Protein AF-A0AAN6LZX5-F1 (afdb_monomer)

Secondary structure (DSSP, 8-state):
-PPPPTTSTTTTSSS--EEEEEE-----EEEEETTEEEEES-----BSSPEEEETTTEETT---SS---SEEEEEHHHHHHHHHHTT--GGGS-TTTTS-SEEEEESSS-STTTPBTT-EEEEEETTEEEEEEEEEEE----HHHHHHHT--TTHHHHHHHH-TT-EEEEEEE-EEE-TT-EEEEEPP--SS--BTTHHHHHHHS-TT-HHHHHHHHHHHT-TT--HHHHHHHHHHHHHHHHHHHTTTT--SS-EEEEEEEEEEEETTEEEEEEEESSSPPPPP--TT-EEEEE-TTS-EEEEEB----GGGTTSPPS-EEEEEE--STHHHHHHHH--TT-EEEEPPPB-S------SSSPPEEEEEEEGGGHHHHHHHHHHHHHSTTTTTS-EEEEEEESSTTTS-GGGG-PPP-TTEEEEEEESSPPTTT--BTTTBSEES---HHHHHHHHSS-EEE-SSSS-PEEE-TT-EEEEEES-HHHHHHHHHHHHHTT--GGGEEEE---S-----TTS---TTS-SEEEEEETTTTEEEEEETTTT--HHHHHHHTT-----S-SSSSS-TTEEEEEES-EEEPSSS-HHHHTT-BSTT-EEETTTEEESSSEEEEE-

InterPro domains:
  IPR001041 2Fe-2S ferredoxin-type iron-sulfur binding domain [PF00111] (544-610)
  IPR001041 2Fe-2S ferredoxin-type iron-sulfur binding domain [PS51085] (529-619)
  IPR001041 2Fe-2S ferredoxin-type iron-sulfur binding domain [cd00207] (545-612)
  IPR005302 Molybdenum cofactor sulfurase, C-terminal [PF03473] (66-182)
  IPR005302 Molybdenum cofactor sulfurase, C-terminal [PS51340] (45-186)
  IPR006058 2Fe-2S ferredoxin, iron-sulphur binding site [PS00197] (565-573)
  IPR011037 Pyruvate kinase-like, insert domain superfamily [SSF50800] (18-238)
  IPR012675 Beta-grasp domain superfamily [G3DSA:3.10.20.30] (519-619)
  IPR017927 FAD-binding domain, ferredoxin reductase-type [PS51384] (252-356)
  IPR017938 Riboflavin synthase-like beta-barrel [SSF63380] (250-351)
  IPR036010 2Fe-2S ferredoxin-like superfamily [SSF54292] (530-614)
  IPR039261 Ferredoxin-NADP reductase (FNR), nucleotide-binding domain [G3DSA:3.40.50.80] (364-514)
  IPR039261 Ferredoxin-NADP reductase (FNR), nucleotide-binding domain [SSF52343] (342-506)
  IPR052353 Benzoxazolinone Detoxification Enzymes [PTHR30212] (13-612)

Foldseek 3Di:
DDDDDPVVPPVQFPDQFKFFAFFWAFDFDFDQAPNDTDTALQDIATDQDWFWQDLVQQTPPHDHDAFDFSFWEAEPVVLVVVCVVVVHDSVVAHPCLRVGRTHMYTPDPDDLQQAFAQKWWFKDDPRDGAWIKGFQAADQDDSVSCRSVVHHRVCSLVVLQVLNNTTGIGTPGTGIGGGGITIGIDDGPDPDGQGRSLLNCLLSPDLQDPVSLVSLVSQCPRPSHGLVSNLSSLLSNLSSLCVVQAWPPFDFFWAKWFFADWDCQFPFKIKTKTAHPVPGFAGGHAQQWWKWWQDPVRDIFIFGQQDDDLVCNRDGDRITMGMAGDDDDPSVCCVPPDDGGDIIIIGHTFADLHDDQSDQDAAEEEEAEEQSLCRSVQNRQSCQCSRSSRVQHAYEYEYEYAEPSRCTCSVVPGDDDPRYHYAYEHAHYDPPPGDDPPNHPYYRADALVNLCVQQVAWDWDDSRVRDTDTDRSLRYQYEYEEAPVNLVRVLVSSVVSVNDNVSHHYDYRDDDDPQPLVPDPDPQADQKAWEAEPPVRDTDIDGSVVSAFLVVVCVVVVHRQFDDDLQQGTCRRKWFWQAAWKQFGPPHDPVQRVQTDGGGGIHRRSGIDGSDNYTYIHD

Radius of gyration: 29.77 Å; Cα contacts (8 Å, |Δi|>4): 1380; chains: 1; bounding box: 72×66×80 Å

pLDDT: mean 86.56, std 13.31, range [31.7, 98.38]

Mean predicted aligned error: 10.15 Å

Nearest PDB structures (foldseek):
  6o0a-assembly1_A  TM=6.466E-01  e=2.237E-18  Malassezia yamatoensis
  3jqr-assembly1_A-2  TM=6.875E-01  e=1.340E-10  Plasmodium falciparum
  2ok8-assembly2_C  TM=6.682E-01  e=1.992E-10  Plasmodium falciparum 3D7
  8c4l-assembly1_B  TM=7.528E-01  e=4.015E-09  Shewanella bicestrii
  2gpj-assembly1_A  TM=7.091E-01  e=5.641E-09  Shewanella putrefaciens CN-32

Sequence (619 aa):
MSGISAYDYDDLNHKASLSVVAVSRSQPTTQTIHSQPTVTAIVRKPSTAPLILTPSEGIEGHKSAVHDAQVYAFFAKHYNYWTERLNVERSAWDWAFWGENLTIKSALEINETNVFLGDRWVFTSQNEEGVVLEVVGGRNPCARLAWRIGQPASWLTEVAETGFCGVYLQVIKGGMIKPGDTARIIPTSCEEKVPAASISQCAFGKIDDSKTRSMAERILRVPVLQHMNHKVVTRKLALIQDKASAKQGRWPGWRSLEIVKIVEESETVKSFYFAAVDNKPLATYQPGQFLTVRLPSGLVRQWSISSWSPESTHAIPTQYRISVKREKNGSLELHTKYSIGDRLSVRSPAGTFVPEWSNEFPPRQIYISAGIGITPMLTMLQAHFSHSNLSITHAIFIHVTRNSKTDVSISQNLPSSRFLRIIRFYTAPIPDLDVEGKHFEFTGRPSAEFFATLLGSSYKYDPFNITPVDVPGNVASAYICGPPVFIADVRKYLEATKVAPTSILAETFLDNVALDVDAELDEDIPEEAEVKFGAKAVETTWKKDEALSLLQLAEREDLQPDYGCRSGDCGACELKILNGEARVLKNVAKEAQEATGKPGTMIRICCSVPASKLLELEF

Organism: NCBI:txid1892770

Solvent-accessible surface area (backbone atoms only — not comparable to full-atom values): 33396 Å² total; per-residue (Å²): 132,88,79,83,56,84,79,61,61,67,76,63,38,82,47,77,37,35,32,29,68,34,30,33,71,35,63,62,42,78,40,78,53,94,91,36,87,38,76,40,37,49,78,44,51,60,43,93,64,61,48,47,35,34,55,88,70,17,35,74,88,47,48,75,80,86,60,83,65,44,38,38,35,31,54,50,69,52,54,56,55,51,22,61,76,68,74,43,66,68,86,77,55,59,61,25,56,92,37,26,33,33,31,32,40,51,83,52,98,69,46,36,78,76,39,34,46,48,22,30,39,43,28,34,50,100,88,40,84,44,27,29,33,31,26,24,37,30,38,69,80,49,64,70,53,24,57,74,76,73,45,60,65,74,55,44,52,60,45,21,68,73,19,80,55,28,38,23,26,37,42,74,35,39,40,66,50,44,62,74,29,34,21,31,56,45,78,40,87,56,89,71,82,43,33,21,16,51,50,17,32,35,63,67,38,57,67,86,39,69,64,31,49,55,48,30,59,56,56,72,67,46,88,62,52,38,69,61,59,47,50,51,36,51,43,47,44,50,52,27,47,49,63,62,29,60,66,35,58,62,55,80,44,74,42,67,30,27,26,77,41,75,45,81,44,37,99,51,29,38,33,43,27,36,29,63,77,80,81,55,78,44,46,31,66,59,43,27,20,23,36,33,37,42,44,96,90,70,46,71,49,75,43,37,30,44,59,65,58,57,94,42,80,75,47,68,44,81,56,48,34,31,64,45,62,61,57,71,70,66,41,35,47,56,71,72,75,58,56,73,74,41,72,38,37,31,34,50,68,33,50,65,62,53,81,84,61,81,55,94,77,55,53,35,37,35,38,36,22,34,52,80,30,39,32,26,47,51,8,38,51,41,42,36,63,50,33,90,62,34,49,85,41,44,35,37,39,39,41,35,32,45,24,70,76,60,55,33,56,73,73,71,72,60,78,88,51,97,46,54,45,80,44,34,23,25,57,56,56,44,85,99,75,51,44,77,79,75,76,31,67,41,80,41,74,92,49,57,67,53,47,44,60,71,31,67,46,62,44,81,47,50,97,78,79,79,66,72,38,84,39,58,36,30,57,38,35,36,39,36,22,24,57,67,68,58,48,54,53,52,51,53,32,42,47,74,50,59,26,52,73,94,33,56,47,72,52,64,89,72,84,73,74,71,78,60,61,83,62,70,74,60,96,74,49,51,68,49,24,44,38,34,40,34,94,72,77,48,72,47,78,48,44,54,91,74,51,56,29,46,39,55,51,37,47,72,73,72,45,71,73,51,65,59,70,55,50,42,69,27,61,45,30,58,34,36,28,68,37,43,26,36,33,47,55,75,95,48,52,77,79,37,66,72,31,43,39,46,56,75,34,64,26,40,27,42,35,19,34,65,42,30,57,45,27,29,31,58,90

Structure (mmCIF, N/CA/C/O backbone):
data_AF-A0AAN6LZX5-F1
#
_entry.id   AF-A0AAN6LZX5-F1
#
loop_
_atom_site.group_PDB
_atom_site.id
_atom_site.type_symbol
_atom_site.label_atom_id
_atom_site.label_alt_id
_atom_site.label_comp_id
_atom_site.label_asym_id
_atom_site.label_entity_id
_atom_site.label_seq_id
_atom_site.pdbx_PDB_ins_code
_atom_site.Cartn_x
_atom_site.Cartn_y
_atom_site.Cartn_z
_atom_site.occupancy
_atom_site.B_iso_or_equiv
_atom_site.auth_seq_id
_atom_site.auth_comp_id
_atom_site.auth_asym_id
_atom_site.auth_atom_id
_atom_site.pdbx_PDB_model_num
ATOM 1 N N . MET A 1 1 ? -23.406 -19.529 17.795 1.00 32.03 1 MET A N 1
ATOM 2 C CA . MET A 1 1 ? -24.308 -19.292 18.940 1.00 32.03 1 MET A CA 1
ATOM 3 C C . MET A 1 1 ? -25.608 -18.737 18.394 1.00 32.03 1 MET A C 1
ATOM 5 O O . MET A 1 1 ? -25.564 -17.974 17.437 1.00 32.03 1 MET A O 1
ATOM 9 N N . SER A 1 2 ? -26.724 -19.243 18.909 1.00 31.70 2 SER A N 1
ATOM 10 C CA . SER A 1 2 ? -28.103 -19.012 18.468 1.00 31.70 2 SER A CA 1
ATOM 11 C C . SER A 1 2 ? -28.425 -17.531 18.257 1.00 31.70 2 SER A C 1
ATOM 13 O O . SER A 1 2 ? -28.176 -16.713 19.139 1.00 31.70 2 SER A O 1
ATOM 15 N N . GLY A 1 3 ? -28.954 -17.211 17.074 1.00 33.41 3 GLY A N 1
ATOM 16 C CA . GLY A 1 3 ? -29.317 -15.857 16.674 1.00 33.41 3 GLY A CA 1
ATOM 17 C C . GLY A 1 3 ? -30.479 -15.310 17.496 1.00 33.41 3 GLY A C 1
ATOM 18 O O . GLY A 1 3 ? -31.507 -15.966 17.640 1.00 33.41 3 GLY A O 1
ATOM 19 N N . ILE A 1 4 ? -30.302 -14.097 18.008 1.00 35.81 4 ILE A N 1
ATOM 20 C CA . ILE A 1 4 ? -31.392 -13.277 18.533 1.00 35.81 4 ILE A CA 1
ATOM 21 C C . ILE A 1 4 ? -32.214 -12.826 17.320 1.00 35.81 4 ILE A C 1
ATOM 23 O O . ILE A 1 4 ? -31.664 -12.249 16.378 1.00 35.81 4 ILE A O 1
ATOM 27 N N . SER A 1 5 ? -33.506 -13.160 17.297 1.00 35.81 5 SER A N 1
ATOM 28 C CA . SER A 1 5 ? -34.402 -12.782 16.202 1.00 35.81 5 SER A CA 1
ATOM 29 C C . SER A 1 5 ? -34.687 -11.276 16.243 1.00 35.81 5 SER A C 1
ATOM 31 O O . SER A 1 5 ? -34.700 -10.672 17.313 1.00 35.81 5 SER A O 1
ATOM 33 N N . ALA A 1 6 ? -34.953 -10.665 15.085 1.00 40.09 6 ALA A N 1
ATOM 34 C CA . ALA A 1 6 ? -35.272 -9.238 14.972 1.00 40.09 6 ALA A CA 1
ATOM 35 C C . ALA A 1 6 ? -36.489 -8.794 15.816 1.00 40.09 6 ALA A C 1
ATOM 37 O O . ALA A 1 6 ? -36.629 -7.602 16.067 1.00 40.09 6 ALA A O 1
ATOM 38 N N . TYR A 1 7 ? -37.320 -9.734 16.287 1.00 34.66 7 TYR A N 1
ATOM 39 C CA . TYR A 1 7 ? -38.475 -9.470 17.149 1.00 34.66 7 TYR A CA 1
ATOM 40 C C . TYR A 1 7 ? -38.124 -9.259 18.636 1.00 34.66 7 TYR A C 1
ATOM 42 O O . TYR A 1 7 ? -38.906 -8.629 19.335 1.00 34.66 7 TYR A O 1
ATOM 50 N N . ASP A 1 8 ? -36.952 -9.695 19.116 1.00 45.84 8 ASP A N 1
ATOM 51 C CA . ASP A 1 8 ? -36.514 -9.461 20.511 1.00 45.84 8 ASP A CA 1
ATOM 52 C C . ASP A 1 8 ? -35.818 -8.101 20.706 1.00 45.84 8 ASP A C 1
ATOM 54 O O . ASP A 1 8 ? -35.530 -7.690 21.830 1.00 45.84 8 ASP A O 1
ATOM 58 N N . TYR A 1 9 ? -35.506 -7.390 19.616 1.00 47.50 9 TYR A N 1
ATOM 59 C CA . TYR A 1 9 ? -34.723 -6.156 19.686 1.00 47.50 9 TYR A CA 1
ATOM 60 C C . TYR A 1 9 ? -35.535 -4.961 20.210 1.00 47.50 9 TYR A C 1
ATOM 62 O O . TYR A 1 9 ? -34.980 -4.108 20.899 1.00 47.50 9 TYR A O 1
ATOM 70 N N . ASP A 1 10 ? -36.838 -4.899 19.930 1.00 45.84 10 ASP A N 1
ATOM 71 C CA . ASP A 1 10 ? -37.678 -3.757 20.316 1.00 45.84 10 ASP A CA 1
ATOM 72 C C . ASP A 1 10 ? -38.169 -3.836 21.776 1.00 45.84 10 ASP A C 1
ATOM 74 O O . ASP A 1 10 ? -38.233 -2.810 22.455 1.00 45.84 10 ASP A O 1
ATOM 78 N N . ASP A 1 11 ? -38.402 -5.038 22.318 1.00 44.56 11 ASP A N 1
ATOM 79 C CA . ASP A 1 11 ? -38.907 -5.221 23.693 1.00 44.56 11 ASP A CA 1
ATOM 80 C C . ASP A 1 11 ? -37.838 -5.002 24.788 1.00 44.56 11 ASP A C 1
ATOM 82 O O . ASP A 1 11 ? -38.155 -4.655 25.930 1.00 44.56 11 ASP A O 1
ATOM 86 N N . LEU A 1 12 ? -36.548 -5.127 24.452 1.00 47.66 12 LEU A N 1
ATOM 87 C CA . LEU A 1 12 ? -35.430 -4.899 25.383 1.00 47.66 12 LEU A CA 1
ATOM 88 C C . LEU A 1 12 ? -35.122 -3.404 25.628 1.00 47.66 12 LEU A C 1
ATOM 90 O O . LEU A 1 12 ? -34.443 -3.073 26.603 1.00 47.66 12 LEU A O 1
ATOM 94 N N . ASN A 1 13 ? -35.622 -2.488 24.788 1.00 46.97 13 ASN A N 1
ATOM 95 C CA . ASN A 1 13 ? -35.160 -1.091 24.723 1.00 46.97 13 ASN A CA 1
ATOM 96 C C . ASN A 1 13 ? -35.976 -0.071 25.542 1.00 46.97 13 ASN A C 1
ATOM 98 O O . ASN A 1 13 ? -35.538 1.070 25.716 1.00 46.97 13 ASN A O 1
ATOM 102 N N . HIS A 1 14 ? -37.130 -0.455 26.099 1.00 44.97 14 HIS A N 1
ATOM 103 C CA . HIS A 1 14 ? -38.002 0.468 26.847 1.00 44.97 14 HIS A CA 1
ATOM 104 C C . HIS A 1 14 ? -37.699 0.591 28.354 1.00 44.97 14 HIS A C 1
ATOM 106 O O . HIS A 1 14 ? -38.279 1.445 29.026 1.00 44.97 14 HIS A O 1
ATOM 112 N N . LYS A 1 15 ? -36.769 -0.201 28.904 1.00 51.69 15 LYS A N 1
ATOM 113 C CA . LYS A 1 15 ? -36.301 -0.093 30.301 1.00 51.69 15 LYS A CA 1
ATOM 114 C C . LYS A 1 15 ? -34.859 0.411 30.332 1.00 51.69 15 LYS A C 1
ATOM 116 O O . LYS A 1 15 ? -34.084 0.080 29.443 1.00 51.69 15 LYS A O 1
ATOM 121 N N . ALA A 1 16 ? -34.503 1.207 31.347 1.00 58.44 16 ALA A N 1
ATOM 122 C CA . ALA A 1 16 ? -33.142 1.715 31.551 1.00 58.44 16 ALA A CA 1
ATOM 123 C C . ALA A 1 16 ? -32.110 0.584 31.382 1.00 58.44 16 ALA A C 1
ATOM 125 O O . ALA A 1 16 ? -32.064 -0.350 32.184 1.00 58.44 16 ALA A O 1
ATOM 126 N N . SER A 1 17 ? -31.331 0.642 30.303 1.00 79.12 17 SER A N 1
ATOM 127 C CA . SER A 1 17 ? -30.550 -0.493 29.805 1.00 79.12 17 SER A CA 1
ATOM 128 C C . SER A 1 17 ? -29.060 -0.361 30.121 1.00 79.12 17 SER A C 1
ATOM 130 O O . SER A 1 17 ? -28.338 -1.364 30.168 1.00 79.12 17 SER A O 1
ATOM 132 N N . LEU A 1 18 ? -28.614 0.863 30.421 1.00 92.62 18 LEU A N 1
ATOM 133 C CA . LEU A 1 18 ? -27.243 1.221 30.767 1.00 92.62 18 LEU A CA 1
ATOM 134 C C . LEU A 1 18 ? -27.209 2.082 32.039 1.00 92.62 18 LEU A C 1
ATOM 136 O O . LEU A 1 18 ? -28.105 2.885 32.291 1.00 92.62 18 LEU A O 1
ATOM 140 N N . SER A 1 19 ? -26.147 1.944 32.829 1.00 94.00 19 SER A N 1
ATOM 141 C CA . SER A 1 19 ? -25.879 2.740 34.032 1.00 94.00 19 SER A CA 1
ATOM 142 C C . SER A 1 19 ? -24.402 3.118 34.113 1.00 94.00 19 SER A C 1
ATOM 144 O O . SER A 1 19 ? -23.526 2.316 33.776 1.00 94.00 19 SER A O 1
ATOM 146 N N . VAL A 1 20 ? -24.113 4.344 34.543 1.00 95.25 20 VAL A N 1
ATOM 147 C CA . VAL A 1 20 ? -22.744 4.858 34.659 1.00 95.25 20 VAL A CA 1
ATOM 148 C C . VAL A 1 20 ? -22.141 4.394 35.978 1.00 95.25 20 VAL A C 1
ATOM 150 O O . VAL A 1 20 ? -22.617 4.757 37.050 1.00 95.25 20 VAL A O 1
ATOM 153 N N . VAL A 1 21 ? -21.071 3.606 35.908 1.00 95.19 21 VAL A N 1
ATOM 154 C CA . VAL A 1 21 ? -20.342 3.119 37.091 1.00 95.19 21 VAL A CA 1
ATOM 155 C C . VAL A 1 21 ? -19.282 4.120 37.520 1.00 95.19 21 VAL A C 1
ATOM 157 O O . VAL A 1 21 ? -19.128 4.409 38.703 1.00 95.19 21 VAL A O 1
ATOM 160 N N . ALA A 1 22 ? -18.549 4.652 36.550 1.00 96.88 22 ALA A N 1
ATOM 161 C CA . ALA A 1 22 ? -17.471 5.590 36.782 1.00 96.88 22 ALA A CA 1
ATOM 162 C C . ALA A 1 22 ? -17.326 6.522 35.585 1.00 96.88 22 ALA A C 1
ATOM 164 O O . ALA A 1 22 ? -17.675 6.175 34.452 1.00 96.88 22 ALA A O 1
ATOM 165 N N . VAL A 1 23 ? -16.773 7.699 35.856 1.00 95.56 23 VAL A N 1
ATOM 166 C CA . VAL A 1 23 ? -16.419 8.678 34.836 1.00 95.56 23 VAL A CA 1
ATOM 167 C C . VAL A 1 23 ? -14.952 9.057 34.952 1.00 95.56 23 VAL A C 1
ATOM 169 O O . VAL A 1 23 ? -14.381 9.013 36.042 1.00 95.56 23 VAL A O 1
ATOM 172 N N . SER A 1 24 ? -14.326 9.456 33.848 1.00 93.25 24 SER A N 1
ATOM 173 C CA . SER A 1 24 ? -12.958 9.967 33.864 1.00 93.25 24 SER A CA 1
ATOM 174 C C . SER A 1 24 ? -12.731 11.103 32.872 1.00 93.25 24 SER A C 1
ATOM 176 O O . SER A 1 24 ? -13.313 11.171 31.783 1.00 93.25 24 SER A O 1
ATOM 178 N N . ARG A 1 25 ? -11.808 11.985 33.252 1.00 86.56 25 ARG A N 1
ATOM 179 C CA . ARG A 1 25 ? -11.217 13.010 32.394 1.00 86.56 25 ARG A CA 1
ATOM 180 C C . ARG A 1 25 ? -9.707 12.855 32.481 1.00 86.56 25 ARG A C 1
ATOM 182 O O . ARG A 1 25 ? -9.178 12.570 33.553 1.00 86.56 25 ARG A O 1
ATOM 189 N N . SER A 1 26 ? -9.006 13.045 31.375 1.00 72.62 26 SER A N 1
ATOM 190 C CA . SER A 1 26 ? -7.548 13.120 31.404 1.00 72.62 26 SER A CA 1
ATOM 191 C C . SER A 1 26 ? -7.026 14.177 30.447 1.00 72.62 26 SER A C 1
ATOM 193 O O . SER A 1 26 ? -7.654 14.503 29.435 1.00 72.62 26 SER A O 1
ATOM 195 N N . GLN A 1 27 ? -5.864 14.706 30.813 1.00 74.31 27 GLN A N 1
ATOM 196 C CA . GLN A 1 27 ? -4.977 15.446 29.932 1.00 74.31 27 GLN A CA 1
ATOM 197 C C . GLN A 1 27 ? -3.871 14.487 29.470 1.00 74.31 27 GLN A C 1
ATOM 199 O O . GLN A 1 27 ? -3.448 13.636 30.262 1.00 74.31 27 GLN A O 1
ATOM 204 N N . PRO A 1 28 ? -3.402 14.576 28.214 1.00 79.12 28 PRO A N 1
ATOM 205 C CA . PRO A 1 28 ? -2.269 13.785 27.756 1.00 79.12 28 PRO A CA 1
ATOM 206 C C . PRO A 1 28 ? -1.047 13.996 28.661 1.00 79.12 28 PRO A C 1
ATOM 208 O O . PRO A 1 28 ? -0.683 15.126 28.973 1.00 79.12 28 PRO A O 1
ATOM 211 N N . THR A 1 29 ? -0.407 12.903 29.072 1.00 82.75 29 THR A N 1
ATOM 212 C CA . THR A 1 29 ? 0.836 12.919 29.857 1.00 82.75 29 THR A CA 1
ATOM 213 C C . THR A 1 29 ? 1.923 12.154 29.117 1.00 82.75 29 THR A C 1
ATOM 215 O O . THR A 1 29 ? 1.636 11.225 28.359 1.00 82.75 29 THR A O 1
ATOM 218 N N . THR A 1 30 ? 3.182 12.536 29.316 1.00 84.50 30 THR A N 1
ATOM 219 C CA . THR A 1 30 ? 4.317 11.784 28.772 1.00 84.50 30 THR A CA 1
ATOM 220 C C . THR A 1 30 ? 4.541 10.531 29.609 1.00 84.50 30 THR A C 1
ATOM 222 O O . THR A 1 30 ? 4.732 10.615 30.819 1.00 84.50 30 THR A O 1
ATOM 225 N N . GLN A 1 31 ? 4.513 9.372 28.960 1.00 86.00 31 GLN A N 1
ATOM 226 C CA . GLN A 1 31 ? 4.791 8.063 29.549 1.00 86.00 31 GLN A CA 1
ATOM 227 C C . GLN A 1 31 ? 5.973 7.423 28.824 1.00 86.00 31 GLN A C 1
ATOM 229 O O . GLN A 1 31 ? 6.139 7.625 27.622 1.00 86.00 31 GLN A O 1
ATOM 234 N N . THR A 1 32 ? 6.768 6.615 29.518 1.00 85.75 32 THR A N 1
ATOM 235 C CA . THR A 1 32 ? 7.825 5.824 28.875 1.00 85.75 32 THR A CA 1
ATOM 236 C C . THR A 1 32 ? 7.232 4.512 28.369 1.00 85.75 32 THR A C 1
ATOM 238 O O . THR A 1 32 ? 6.953 3.604 29.152 1.00 85.75 32 THR A O 1
ATOM 241 N N . ILE A 1 33 ? 7.032 4.410 27.056 1.00 82.56 33 ILE A N 1
ATOM 242 C CA . ILE A 1 33 ? 6.478 3.231 26.378 1.00 82.56 33 ILE A CA 1
ATOM 243 C C . ILE A 1 33 ? 7.587 2.630 25.516 1.00 82.56 33 ILE A C 1
ATOM 245 O O . ILE A 1 33 ? 8.137 3.323 24.667 1.00 82.56 33 ILE A O 1
ATOM 249 N N . HIS A 1 34 ? 7.949 1.364 25.751 1.00 79.44 34 HIS A N 1
ATOM 250 C CA . HIS A 1 34 ? 9.059 0.687 25.054 1.00 79.44 34 HIS A CA 1
ATOM 251 C C . HIS A 1 34 ? 10.360 1.514 25.034 1.00 79.44 34 HIS A C 1
ATOM 253 O O . HIS A 1 34 ? 11.007 1.666 24.001 1.00 79.44 34 HIS A O 1
ATOM 259 N N . SER A 1 35 ? 10.715 2.089 26.188 1.00 78.44 35 SER A N 1
ATOM 260 C CA . SER A 1 35 ? 11.899 2.947 26.366 1.00 78.44 35 SER A CA 1
ATOM 261 C C . SER A 1 35 ? 11.880 4.262 25.572 1.00 78.44 35 SER A C 1
ATOM 263 O O . SER A 1 35 ? 12.910 4.922 25.475 1.00 78.44 35 SER A O 1
ATOM 265 N N . GLN A 1 36 ? 10.722 4.674 25.041 1.00 75.25 36 GLN A N 1
ATOM 266 C CA . GLN A 1 36 ? 10.543 5.935 24.320 1.00 75.25 36 GLN A CA 1
ATOM 267 C C . GLN A 1 36 ? 9.526 6.847 25.028 1.00 75.25 36 GLN A C 1
ATOM 269 O O . GLN A 1 36 ? 8.450 6.381 25.429 1.00 75.25 36 GLN A O 1
ATOM 274 N N . PRO A 1 37 ? 9.812 8.154 25.176 1.00 81.69 37 PRO A N 1
ATOM 275 C CA . PRO A 1 37 ? 8.849 9.107 25.711 1.00 81.69 37 PRO A CA 1
ATOM 276 C C . PRO A 1 37 ? 7.676 9.266 24.735 1.00 81.69 37 PRO A C 1
ATOM 278 O O . PRO A 1 37 ? 7.838 9.702 23.600 1.00 81.69 37 PRO A O 1
ATOM 281 N N . THR A 1 38 ? 6.476 8.910 25.184 1.00 78.75 38 THR A N 1
ATOM 282 C CA . THR A 1 38 ? 5.249 8.918 24.384 1.00 78.75 38 THR A CA 1
ATOM 283 C C . THR A 1 38 ? 4.161 9.711 25.098 1.00 78.75 38 THR A C 1
ATOM 285 O O . THR A 1 38 ? 3.732 9.351 26.194 1.00 78.75 38 THR A O 1
ATOM 288 N N . VAL A 1 39 ? 3.661 10.770 24.462 1.00 80.25 39 VAL A N 1
ATOM 289 C CA . VAL A 1 39 ? 2.516 11.544 24.969 1.00 80.25 39 VAL A CA 1
ATOM 290 C C . VAL A 1 39 ? 1.234 10.736 24.785 1.00 80.25 39 VAL A C 1
ATOM 292 O O . VAL A 1 39 ? 0.859 10.425 23.654 1.00 80.25 39 VAL A O 1
ATOM 295 N N . THR A 1 40 ? 0.543 10.385 25.872 1.00 81.06 40 THR A N 1
ATOM 296 C CA . THR A 1 40 ? -0.665 9.547 25.855 1.00 81.06 40 THR A CA 1
ATOM 297 C C . THR A 1 40 ? -1.694 9.952 26.913 1.00 81.06 40 THR A C 1
ATOM 299 O O . THR A 1 40 ? -1.350 10.392 28.004 1.00 81.06 40 THR A O 1
ATOM 302 N N . ALA A 1 41 ? -2.979 9.767 26.600 1.00 83.44 41 ALA A N 1
ATOM 303 C CA . ALA A 1 41 ? -4.108 10.021 27.504 1.00 83.44 41 ALA A CA 1
ATOM 304 C C . ALA A 1 41 ? -4.751 8.725 28.047 1.00 83.44 41 ALA A C 1
ATOM 306 O O . ALA A 1 41 ? -5.819 8.773 28.659 1.00 83.44 41 ALA A O 1
ATOM 307 N N . ILE A 1 42 ? -4.130 7.561 27.794 1.00 86.12 42 ILE A N 1
ATOM 308 C CA . ILE A 1 42 ? -4.674 6.245 28.178 1.00 86.12 42 ILE A CA 1
ATOM 309 C C . ILE A 1 42 ? -4.597 5.981 29.686 1.00 86.12 42 ILE A C 1
ATOM 311 O O . ILE A 1 42 ? -5.413 5.241 30.221 1.00 86.12 42 ILE A O 1
ATOM 315 N N . VAL A 1 43 ? -3.632 6.588 30.381 1.00 87.19 43 VAL A N 1
ATOM 316 C CA . VAL A 1 43 ? -3.502 6.461 31.835 1.00 87.19 43 VAL A CA 1
ATOM 317 C C . VAL A 1 43 ? -4.512 7.400 32.483 1.00 87.19 43 VAL A C 1
ATOM 319 O O . VAL A 1 43 ? -4.363 8.620 32.411 1.00 87.19 43 VAL A O 1
ATOM 322 N N . ARG A 1 44 ? -5.553 6.828 33.090 1.00 87.19 44 ARG A N 1
ATOM 323 C CA . ARG A 1 44 ? -6.649 7.573 33.716 1.00 87.19 44 ARG A CA 1
ATOM 324 C C . ARG A 1 44 ? -6.966 7.031 35.100 1.00 87.19 44 ARG A C 1
ATOM 326 O O . ARG A 1 44 ? -6.569 5.922 35.450 1.00 87.19 44 ARG A O 1
ATOM 333 N N . LYS A 1 45 ? -7.667 7.855 35.872 1.00 88.25 45 LYS A N 1
ATOM 334 C CA . LYS A 1 45 ? -8.239 7.510 37.172 1.00 88.25 45 LYS A CA 1
ATOM 335 C C . LYS A 1 45 ? -9.713 7.912 37.179 1.00 88.25 45 LYS A C 1
ATOM 337 O O . LYS A 1 45 ? -10.055 8.892 36.503 1.00 88.25 45 LYS A O 1
ATOM 342 N N . PRO A 1 46 ? -10.572 7.191 37.912 1.00 92.38 46 PRO A N 1
ATOM 343 C CA . PRO A 1 46 ? -11.959 7.588 38.054 1.00 92.38 46 PRO A CA 1
ATOM 344 C C . PRO A 1 46 ? -12.048 8.937 38.772 1.00 92.38 46 PRO A C 1
ATOM 346 O O . PRO A 1 46 ? -11.221 9.275 39.622 1.00 92.38 46 PRO A O 1
ATOM 349 N N . SER A 1 47 ? -13.049 9.724 38.402 1.00 90.19 47 SER A N 1
ATOM 350 C CA . SER A 1 47 ? -13.336 11.027 38.988 1.00 90.19 47 SER A CA 1
ATOM 351 C C . SER A 1 47 ? -14.657 10.987 39.742 1.00 90.19 47 SER A C 1
ATOM 353 O O . SER A 1 47 ? -15.621 10.361 39.304 1.00 90.19 47 SER A O 1
ATOM 355 N N . THR A 1 48 ? -14.702 11.693 40.869 1.00 86.00 48 THR A N 1
ATOM 356 C CA . THR A 1 48 ? -15.941 11.976 41.604 1.00 86.00 48 THR A CA 1
ATOM 357 C C . THR A 1 48 ? -16.691 13.173 41.024 1.00 86.00 48 THR A C 1
ATOM 359 O O . THR A 1 48 ? -17.881 13.333 41.285 1.00 86.00 48 THR A O 1
ATOM 362 N N . ALA A 1 49 ? -16.015 14.012 40.231 1.00 89.56 49 ALA A N 1
ATOM 363 C CA . ALA A 1 49 ? -16.649 15.118 39.538 1.00 89.56 49 ALA A CA 1
ATOM 364 C C . ALA A 1 49 ? -17.442 14.593 38.327 1.00 89.56 49 ALA A C 1
ATOM 366 O O . ALA A 1 49 ? -16.950 13.714 37.611 1.00 89.56 49 ALA A O 1
ATOM 367 N N . PRO A 1 50 ? -18.641 15.139 38.055 1.00 90.81 50 PRO A N 1
ATOM 368 C CA . PRO A 1 50 ? -19.398 14.797 36.852 1.00 90.81 50 PRO A CA 1
ATOM 369 C C . PRO A 1 50 ? -18.599 15.131 35.586 1.00 90.81 50 PRO A C 1
ATOM 371 O O . PRO A 1 50 ? -17.670 15.929 35.645 1.00 90.81 50 PRO A O 1
ATOM 374 N N . LEU A 1 51 ? -18.963 14.586 34.427 1.00 91.56 51 LEU A N 1
ATOM 375 C CA . LEU A 1 51 ? -18.550 15.074 33.108 1.00 91.56 51 LEU A CA 1
ATOM 376 C C . LEU A 1 51 ? -19.509 16.166 32.642 1.00 91.56 51 LEU A C 1
ATOM 378 O O . LEU A 1 51 ? -20.719 15.995 32.748 1.00 91.56 51 LEU A O 1
ATOM 382 N N . ILE A 1 52 ? -18.963 17.253 32.101 1.00 91.06 52 ILE A N 1
ATOM 383 C CA . ILE A 1 52 ? -19.724 18.293 31.404 1.00 91.06 52 ILE A CA 1
ATOM 384 C C . ILE A 1 52 ? -19.459 18.092 29.919 1.00 91.06 52 ILE A C 1
ATOM 386 O O . ILE A 1 52 ? -18.297 18.028 29.510 1.00 91.06 52 ILE A O 1
ATOM 390 N N . LEU A 1 53 ? -20.526 17.923 29.145 1.00 91.88 53 LEU A N 1
ATOM 391 C CA . LEU A 1 53 ? -20.463 17.604 27.728 1.00 91.88 53 LEU A CA 1
ATOM 392 C C . LEU A 1 53 ? -21.106 18.707 26.893 1.00 91.88 53 LEU A C 1
ATOM 394 O O . LEU A 1 53 ? -22.208 19.158 27.205 1.00 91.88 53 LEU A O 1
ATOM 398 N N . THR A 1 54 ? -20.458 19.090 25.800 1.00 89.50 54 THR A N 1
ATOM 399 C CA . THR A 1 54 ? -20.979 20.035 24.810 1.00 89.50 54 THR A CA 1
ATOM 400 C C . THR A 1 54 ? -20.909 19.413 23.412 1.00 89.50 54 THR A C 1
ATOM 402 O O . THR A 1 54 ? -19.974 18.662 23.128 1.00 89.50 54 THR A O 1
ATOM 405 N N . PRO A 1 55 ? -21.862 19.710 22.508 1.00 86.81 55 PRO A N 1
ATOM 406 C CA . PRO A 1 55 ? -21.794 19.209 21.134 1.00 86.81 55 PRO A CA 1
ATOM 407 C C . PRO A 1 55 ? -20.538 19.664 20.374 1.00 86.81 55 PRO A C 1
ATOM 409 O O . PRO A 1 55 ? -20.043 18.941 19.512 1.00 86.81 55 PRO A O 1
ATOM 412 N N . SER A 1 56 ? -20.010 20.850 20.695 1.00 82.25 56 SER A N 1
ATOM 413 C CA . SER A 1 56 ? -18.857 21.445 20.011 1.00 82.25 56 SER A CA 1
ATOM 414 C C . SER A 1 56 ? -17.512 20.883 20.470 1.00 82.25 56 SER A C 1
ATOM 416 O O . SER A 1 56 ? -16.638 20.664 19.637 1.00 82.25 56 SER A O 1
ATOM 418 N N . GLU A 1 57 ? -17.326 20.652 21.772 1.00 78.38 57 GLU A N 1
ATOM 419 C CA . GLU A 1 57 ? -16.015 20.296 22.345 1.00 78.38 57 GLU A CA 1
ATOM 420 C C . GLU A 1 57 ? -15.958 18.863 22.892 1.00 78.38 57 GLU A C 1
ATOM 422 O O . GLU A 1 57 ? -14.888 18.376 23.257 1.00 78.38 57 GLU A O 1
ATOM 427 N N . GLY A 1 58 ? -17.089 18.157 22.954 1.00 87.75 58 GLY A N 1
ATOM 428 C CA . GLY A 1 58 ? -17.163 16.873 23.635 1.00 87.75 58 GLY A CA 1
ATOM 429 C C . GLY A 1 58 ? -17.121 17.070 25.145 1.00 87.75 58 GLY A C 1
ATOM 430 O O . GLY A 1 58 ? -17.999 17.717 25.699 1.00 87.75 58 GLY A O 1
ATOM 431 N N . ILE A 1 59 ? -16.129 16.500 25.831 1.00 85.62 59 ILE A N 1
ATOM 432 C CA . ILE A 1 59 ? -15.987 16.629 27.290 1.00 85.62 59 ILE A CA 1
ATOM 433 C C . ILE A 1 59 ? -15.160 17.874 27.624 1.00 85.62 59 ILE A C 1
ATOM 435 O O . ILE A 1 59 ? -13.994 17.970 27.240 1.00 85.62 59 ILE A O 1
ATOM 439 N N . GLU A 1 60 ? -15.721 18.783 28.419 1.00 82.62 60 GLU A N 1
ATOM 440 C CA . GLU A 1 60 ? -15.044 20.015 28.828 1.00 82.62 60 GLU A CA 1
ATOM 441 C C . GLU A 1 60 ? -13.724 19.718 29.561 1.00 82.62 60 GLU A C 1
ATOM 443 O O . GLU A 1 60 ? -13.664 18.941 30.530 1.00 82.62 60 GLU A O 1
ATOM 448 N N . GLY A 1 61 ? -12.644 20.340 29.082 1.00 69.06 61 GLY A N 1
ATOM 449 C CA . GLY A 1 61 ? -11.301 20.138 29.616 1.00 69.06 61 GLY A CA 1
ATOM 450 C C . GLY A 1 61 ? -10.706 18.760 29.307 1.00 69.06 61 GLY A C 1
ATOM 451 O O . GLY A 1 61 ? -9.736 18.369 29.959 1.00 69.06 61 GLY A O 1
ATOM 452 N N . HIS A 1 62 ? -11.250 18.011 28.343 1.00 71.94 62 HIS A N 1
ATOM 453 C CA . HIS A 1 62 ? -10.644 16.790 27.818 1.00 71.94 62 HIS A CA 1
ATOM 454 C C . HIS A 1 62 ? -9.893 17.070 26.513 1.00 71.94 62 HIS A C 1
ATOM 456 O O . HIS A 1 62 ? -10.363 17.805 25.652 1.00 71.94 62 HIS A O 1
ATOM 462 N N . LYS A 1 63 ? -8.718 16.457 26.351 1.00 64.19 63 LYS A N 1
ATOM 463 C CA . LYS A 1 63 ? -7.982 16.432 25.084 1.00 64.19 63 LYS A CA 1
ATOM 464 C C . LYS A 1 63 ? -7.673 14.982 24.734 1.00 64.19 63 LYS A C 1
ATOM 466 O O . LYS A 1 63 ? -7.053 14.272 25.530 1.00 64.19 63 LYS A O 1
ATOM 471 N N . SER A 1 64 ? -8.097 14.543 23.554 1.00 59.72 64 SER A N 1
ATOM 472 C CA . SER A 1 64 ? -7.641 13.283 22.971 1.00 59.72 64 SER A CA 1
ATOM 473 C C . SER A 1 64 ? -6.263 13.487 22.328 1.00 59.72 64 SER A C 1
ATOM 475 O O . SER A 1 64 ? -5.878 14.600 21.979 1.00 59.72 64 SER A O 1
ATOM 477 N N . ALA A 1 65 ? -5.479 12.412 22.216 1.00 51.16 65 ALA A N 1
ATOM 478 C CA . ALA A 1 65 ? -4.143 12.467 21.611 1.00 51.16 65 ALA A CA 1
ATOM 479 C C . ALA A 1 65 ? -4.087 11.832 20.210 1.00 51.16 65 ALA A C 1
ATOM 481 O O . ALA A 1 65 ? -3.098 12.002 19.508 1.00 51.16 65 ALA A O 1
ATOM 482 N N . VAL A 1 66 ? -5.094 11.028 19.842 1.00 56.53 66 VAL A N 1
ATOM 483 C CA . VAL A 1 66 ? -5.004 10.084 18.709 1.00 56.53 66 VAL A CA 1
ATOM 484 C C . VAL A 1 66 ? -6.339 9.761 18.022 1.00 56.53 66 VAL A C 1
ATOM 486 O O . VAL A 1 66 ? -6.320 9.017 17.053 1.00 56.53 66 VAL A O 1
ATOM 489 N N . HIS A 1 67 ? -7.487 10.271 18.483 1.00 65.19 67 HIS A N 1
ATOM 490 C CA . HIS A 1 67 ? -8.789 10.018 17.844 1.00 65.19 67 HIS A CA 1
ATOM 491 C C . HIS A 1 67 ? -9.706 11.240 17.932 1.00 65.19 67 HIS A C 1
ATOM 493 O O . HIS A 1 67 ? -9.556 12.064 18.835 1.00 65.19 67 HIS A O 1
ATOM 499 N N . ASP A 1 68 ? -10.665 11.322 17.017 1.00 71.75 68 ASP A N 1
ATOM 500 C CA . ASP A 1 68 ? -11.655 12.394 16.881 1.00 71.75 68 ASP A CA 1
ATOM 501 C C . ASP A 1 68 ? -12.942 12.165 17.697 1.00 71.75 68 ASP A C 1
ATOM 503 O O . ASP A 1 68 ? -13.721 13.099 17.870 1.00 71.75 68 ASP A O 1
ATOM 507 N N . ALA A 1 69 ? -13.148 10.972 18.277 1.00 69.50 69 ALA A N 1
ATOM 508 C CA . ALA A 1 69 ? -14.279 10.735 19.180 1.00 69.50 69 ALA A CA 1
ATOM 509 C C . ALA A 1 69 ? -14.275 11.661 20.406 1.00 69.50 69 ALA A C 1
ATOM 511 O O . ALA A 1 69 ? -13.264 11.783 21.105 1.00 69.50 69 ALA A O 1
ATOM 512 N N . GLN A 1 70 ? -15.451 12.209 20.714 1.00 80.44 70 GLN A N 1
ATOM 513 C CA . GLN A 1 70 ? -15.680 13.105 21.849 1.00 80.44 70 GLN A CA 1
ATOM 514 C C . GLN A 1 70 ? -15.763 12.358 23.187 1.00 80.44 70 GLN A C 1
ATOM 516 O O . GLN A 1 70 ? -15.336 12.880 24.220 1.00 80.44 70 GLN A O 1
ATOM 521 N N . VAL A 1 71 ? -16.300 11.135 23.178 1.00 91.88 71 VAL A N 1
ATOM 522 C CA . VAL A 1 71 ? -16.471 10.296 24.369 1.00 91.88 71 VAL A CA 1
ATOM 523 C C . VAL A 1 71 ? -16.108 8.848 24.034 1.00 91.88 71 VAL A C 1
ATOM 525 O O . VAL A 1 71 ? -16.537 8.306 23.018 1.00 91.88 71 VAL A O 1
ATOM 528 N N . TYR A 1 72 ? -15.330 8.196 24.897 1.00 94.44 72 TYR A N 1
ATOM 529 C CA . TYR A 1 72 ? -15.044 6.762 24.814 1.00 94.44 72 TYR A CA 1
ATOM 530 C C . TYR A 1 72 ? -15.676 6.026 26.001 1.00 94.44 72 TYR A C 1
ATOM 532 O O . TYR A 1 72 ? -15.425 6.383 27.157 1.00 94.44 72 TYR A O 1
ATOM 540 N N . ALA A 1 73 ? -16.488 5.006 25.720 1.00 96.25 73 ALA A N 1
ATOM 541 C CA . ALA A 1 73 ? -17.153 4.185 26.724 1.00 96.25 73 ALA A CA 1
ATOM 542 C C . ALA A 1 73 ? -16.671 2.731 26.680 1.00 96.25 73 ALA A C 1
ATOM 544 O O . ALA A 1 73 ? -16.441 2.173 25.607 1.00 96.25 73 ALA A O 1
ATOM 545 N N . PHE A 1 74 ? -16.557 2.104 27.850 1.00 96.81 74 PHE A N 1
ATOM 546 C CA . PHE A 1 74 ? -16.169 0.702 27.991 1.00 96.81 74 PHE A CA 1
ATOM 547 C C . PHE A 1 74 ? -17.113 -0.024 28.949 1.00 96.81 74 PHE A C 1
ATOM 549 O O . PHE A 1 74 ? -17.526 0.531 29.973 1.00 96.81 74 PHE A O 1
ATOM 556 N N . PHE A 1 75 ? -17.477 -1.264 28.622 1.00 96.62 75 PHE A N 1
ATOM 557 C CA . PHE A 1 75 ? -18.422 -2.028 29.431 1.00 96.62 75 PHE A CA 1
ATOM 558 C C . PHE A 1 75 ? -17.739 -2.631 30.661 1.00 96.62 75 PHE A C 1
ATOM 560 O O . PHE A 1 75 ? -16.745 -3.348 30.567 1.00 96.62 75 PHE A O 1
ATOM 567 N N . ALA A 1 76 ? -18.320 -2.398 31.837 1.00 95.50 76 ALA A N 1
ATOM 568 C CA . ALA A 1 76 ? -17.799 -2.851 33.122 1.00 95.50 76 ALA A CA 1
ATOM 569 C C . ALA A 1 76 ? -17.629 -4.378 33.194 1.00 95.50 76 ALA A C 1
ATOM 571 O O . ALA A 1 76 ? -16.702 -4.854 33.844 1.00 95.50 76 ALA A O 1
ATOM 572 N N . LYS A 1 77 ? -18.488 -5.152 32.509 1.00 93.56 77 LYS A N 1
ATOM 573 C CA . LYS A 1 77 ? -18.407 -6.623 32.489 1.00 93.56 77 LYS A CA 1
ATOM 574 C C . LYS A 1 77 ? -17.110 -7.140 31.854 1.00 93.56 77 LYS A C 1
ATOM 576 O O . LYS A 1 77 ? -16.594 -8.171 32.277 1.00 93.56 77 LYS A O 1
ATOM 581 N N . HIS A 1 78 ? -16.535 -6.382 30.918 1.00 95.31 78 HIS A N 1
ATOM 582 C CA . HIS A 1 78 ? -15.310 -6.764 30.211 1.00 95.31 78 HIS A CA 1
ATOM 583 C C . HIS A 1 78 ? -14.071 -6.681 31.083 1.00 95.31 78 HIS A C 1
ATOM 585 O O . HIS A 1 78 ? -13.098 -7.377 30.815 1.00 95.31 78 HIS A O 1
ATOM 591 N N . TYR A 1 79 ? -14.109 -5.891 32.160 1.00 95.88 79 TYR A N 1
ATOM 592 C CA . TYR A 1 79 ? -13.054 -5.944 33.163 1.00 95.88 79 TYR A CA 1
ATOM 593 C C . TYR A 1 79 ? -12.912 -7.354 33.722 1.00 95.88 79 TYR A C 1
ATOM 595 O O . TYR A 1 79 ? -11.806 -7.872 33.713 1.00 95.88 79 TYR A O 1
ATOM 603 N N . ASN A 1 80 ? -14.019 -7.976 34.140 1.00 93.88 80 ASN A N 1
ATOM 604 C CA . ASN A 1 80 ? -13.998 -9.318 34.721 1.00 93.88 80 ASN A CA 1
ATOM 605 C C . ASN A 1 80 ? -13.499 -10.348 33.703 1.00 93.88 80 ASN A C 1
ATOM 607 O O . ASN A 1 80 ? -12.594 -11.114 34.019 1.00 93.88 80 ASN A O 1
ATOM 611 N N . TYR A 1 81 ? -14.030 -10.295 32.474 1.00 95.19 81 TYR A N 1
ATOM 612 C CA . TYR A 1 81 ? -13.602 -11.162 31.375 1.00 95.19 81 TYR A CA 1
ATOM 613 C C . TYR A 1 81 ? -12.085 -11.097 31.161 1.00 95.19 81 TYR A C 1
ATOM 615 O O . TYR A 1 81 ? -11.409 -12.123 31.154 1.00 95.19 81 TYR A O 1
ATOM 623 N N . TRP A 1 82 ? -11.526 -9.890 31.028 1.00 95.69 82 TRP A N 1
ATOM 624 C CA . TRP A 1 82 ? -10.103 -9.727 30.745 1.00 95.69 82 TRP A CA 1
ATOM 625 C C . TRP A 1 82 ? -9.210 -10.024 31.948 1.00 95.69 82 TRP A C 1
ATOM 627 O O . TRP A 1 82 ? -8.141 -10.600 31.765 1.00 95.69 82 TRP A O 1
ATOM 637 N N . THR A 1 83 ? -9.627 -9.679 33.168 1.00 95.69 83 THR A N 1
ATOM 638 C CA . THR A 1 83 ? -8.857 -10.017 34.372 1.00 95.69 83 THR A CA 1
ATOM 639 C C . THR A 1 83 ? -8.797 -11.526 34.585 1.00 95.69 83 THR A C 1
ATOM 641 O O . THR A 1 83 ? -7.725 -12.050 34.862 1.00 95.69 83 THR A O 1
ATOM 644 N N . GLU A 1 84 ? -9.898 -12.246 34.353 1.00 96.44 84 GLU A N 1
ATOM 645 C CA . GLU A 1 84 ? -9.917 -13.712 34.402 1.00 96.44 84 GLU A CA 1
ATOM 646 C C . GLU A 1 84 ? -9.049 -14.313 33.288 1.00 96.44 84 GLU A C 1
ATOM 648 O O . GLU A 1 84 ? -8.151 -15.113 33.551 1.00 96.44 84 GLU A O 1
ATOM 653 N N . ARG A 1 85 ? -9.236 -13.851 32.044 1.00 95.88 85 ARG A N 1
ATOM 654 C CA . ARG A 1 85 ? -8.496 -14.330 30.868 1.00 95.88 85 ARG A CA 1
ATOM 655 C C . ARG A 1 85 ? -6.980 -14.124 30.966 1.00 95.88 85 ARG A C 1
ATOM 657 O O . ARG A 1 85 ? -6.233 -14.912 30.379 1.00 95.88 85 ARG A O 1
ATOM 664 N N . LEU A 1 86 ? -6.539 -13.076 31.667 1.00 95.75 86 LEU A N 1
ATOM 665 C CA . LEU A 1 86 ? -5.129 -12.725 31.879 1.00 95.75 86 LEU A CA 1
ATOM 666 C C . LEU A 1 86 ? -4.583 -13.153 33.250 1.00 95.75 86 LEU A C 1
ATOM 668 O O . LEU A 1 86 ? -3.418 -12.880 33.534 1.00 95.75 86 LEU A O 1
ATOM 672 N N . ASN A 1 87 ? -5.392 -13.813 34.085 1.00 95.88 87 ASN A N 1
ATOM 673 C CA . ASN A 1 87 ? -5.034 -14.196 35.452 1.00 95.88 87 ASN A CA 1
ATOM 674 C C . ASN A 1 87 ? -4.528 -13.010 36.301 1.00 95.88 87 ASN A C 1
ATOM 676 O O . ASN A 1 87 ? -3.476 -13.061 36.940 1.00 95.88 87 ASN A O 1
ATOM 680 N N . VAL A 1 88 ? -5.279 -11.911 36.267 1.00 95.25 88 VAL A N 1
ATOM 681 C CA . VAL A 1 88 ? -5.036 -10.689 37.036 1.00 95.25 88 VAL A CA 1
ATOM 682 C C . VAL A 1 88 ? -6.143 -10.543 38.077 1.00 95.25 88 VAL A C 1
ATOM 684 O O . VAL A 1 88 ? -7.319 -10.705 37.774 1.00 95.25 88 VAL A O 1
ATOM 687 N N . GLU A 1 89 ? -5.785 -10.197 39.310 1.00 95.25 89 GLU A N 1
ATOM 688 C CA . GLU A 1 89 ? -6.752 -9.843 40.354 1.00 95.25 89 GLU A CA 1
ATOM 689 C C . GLU A 1 89 ? -7.622 -8.661 39.906 1.00 95.25 89 GLU A C 1
ATOM 691 O O . GLU A 1 89 ? -7.102 -7.619 39.496 1.00 95.25 89 GLU A O 1
ATOM 696 N N . ARG A 1 90 ? -8.953 -8.764 40.029 1.00 94.44 90 ARG A N 1
ATOM 697 C CA . ARG A 1 90 ? -9.863 -7.687 39.595 1.00 94.44 90 ARG A CA 1
ATOM 698 C C . ARG A 1 90 ? -9.531 -6.355 40.272 1.00 94.44 90 ARG A C 1
ATOM 700 O O . ARG A 1 90 ? -9.650 -5.312 39.637 1.00 94.44 90 ARG A O 1
ATOM 707 N N . SER A 1 91 ? -9.084 -6.377 41.524 1.00 93.88 91 SER A N 1
ATOM 708 C CA . SER A 1 91 ? -8.686 -5.189 42.291 1.00 93.88 91 SER A CA 1
ATOM 709 C C . SER A 1 91 ? -7.470 -4.446 41.715 1.00 93.88 91 SER A C 1
ATOM 711 O O . SER A 1 91 ? -7.286 -3.268 42.016 1.00 93.88 91 SER A O 1
ATOM 713 N N . ALA A 1 92 ? -6.667 -5.085 40.855 1.00 93.19 92 ALA A N 1
ATOM 714 C CA . ALA A 1 92 ? -5.491 -4.470 40.243 1.00 93.19 92 ALA A CA 1
ATOM 715 C C . ALA A 1 92 ? -5.845 -3.389 39.207 1.00 93.19 92 ALA A C 1
ATOM 717 O O . ALA A 1 92 ? -5.021 -2.519 38.913 1.00 93.19 92 ALA A O 1
ATOM 718 N N . TRP A 1 93 ? -7.050 -3.437 38.632 1.00 94.06 93 TRP A N 1
ATOM 719 C CA . TRP A 1 93 ? -7.503 -2.477 37.625 1.00 94.06 93 TRP A CA 1
ATOM 720 C C . TRP A 1 93 ? -8.620 -1.605 38.187 1.00 94.06 93 TRP A C 1
ATOM 722 O O . TRP A 1 93 ? -9.757 -2.041 38.309 1.00 94.06 93 TRP A O 1
ATOM 732 N N . ASP A 1 94 ? -8.344 -0.343 38.489 1.00 94.12 94 ASP A N 1
ATOM 733 C CA . ASP A 1 94 ? -9.418 0.588 38.848 1.00 94.12 94 ASP A CA 1
ATOM 734 C C . ASP A 1 94 ? -10.336 0.880 37.635 1.00 94.12 94 ASP A C 1
ATOM 736 O O . ASP A 1 94 ? -10.036 0.535 36.484 1.00 94.12 94 ASP A O 1
ATOM 740 N N . TRP A 1 95 ? -11.477 1.525 37.851 1.00 95.81 95 TRP A N 1
ATOM 741 C CA . TRP A 1 95 ? -12.276 2.040 36.737 1.00 95.81 95 TRP A CA 1
ATOM 742 C C . TRP A 1 95 ? -11.481 3.064 35.912 1.00 95.81 95 TRP A C 1
ATOM 744 O O . TRP A 1 95 ? -10.528 3.665 36.406 1.00 95.81 95 TRP A O 1
ATOM 754 N N . ALA A 1 96 ? -11.829 3.250 34.636 1.00 93.81 96 ALA A N 1
ATOM 755 C CA . ALA A 1 96 ? -11.060 4.058 33.681 1.00 93.81 96 ALA A CA 1
ATOM 756 C C . ALA A 1 96 ? -9.685 3.483 33.272 1.00 93.81 96 ALA A C 1
ATOM 758 O O . ALA A 1 96 ? -8.959 4.112 32.498 1.00 93.81 96 ALA A O 1
ATOM 759 N N . PHE A 1 97 ? -9.302 2.295 33.755 1.00 93.94 97 PHE A N 1
ATOM 760 C CA . PHE A 1 97 ? -8.041 1.629 33.399 1.00 93.94 97 PHE A CA 1
ATOM 761 C C . PHE A 1 97 ? -7.882 1.331 31.900 1.00 93.94 97 PHE A C 1
ATOM 763 O O . PHE A 1 97 ? -6.758 1.383 31.395 1.00 93.94 97 PHE A O 1
ATOM 770 N N . TRP A 1 98 ? -8.979 1.092 31.172 1.00 93.44 98 TRP A N 1
ATOM 771 C CA . TRP A 1 98 ? -8.960 0.920 29.711 1.00 93.44 98 TRP A CA 1
ATOM 772 C C . TRP A 1 98 ? -8.851 2.261 28.961 1.00 93.44 98 TRP A C 1
ATOM 774 O O . TRP A 1 98 ? -8.792 2.313 27.724 1.00 93.44 98 TRP A O 1
ATOM 784 N N . GLY A 1 99 ? -8.756 3.365 29.701 1.00 91.25 99 GLY A N 1
ATOM 785 C CA . GLY A 1 99 ? -8.663 4.726 29.195 1.00 91.25 99 GLY A CA 1
ATOM 786 C C . GLY A 1 99 ? -10.020 5.326 28.839 1.00 91.25 99 GLY A C 1
ATOM 787 O O . GLY A 1 99 ? -10.056 6.309 28.101 1.00 91.25 99 GLY A O 1
ATOM 788 N N . GLU A 1 100 ? -11.119 4.733 29.307 1.00 93.88 100 GLU A N 1
ATOM 789 C CA . GLU A 1 100 ? -12.488 5.171 29.042 1.00 93.88 100 GLU A CA 1
ATOM 790 C C . GLU A 1 100 ? -12.893 6.407 29.828 1.00 93.88 100 GLU A C 1
ATOM 792 O O . GLU A 1 100 ? -12.507 6.597 30.980 1.00 93.88 100 GLU A O 1
ATOM 797 N N . ASN A 1 101 ? -13.688 7.261 29.184 1.00 94.62 101 ASN A N 1
ATOM 798 C CA . ASN A 1 101 ? -14.371 8.369 29.834 1.00 94.62 101 ASN A CA 1
ATOM 799 C C . ASN A 1 101 ? -15.575 7.876 30.631 1.00 94.62 101 ASN A C 1
ATOM 801 O O . ASN A 1 101 ? -15.864 8.445 31.677 1.00 94.62 101 ASN A O 1
ATOM 805 N N . LEU A 1 102 ? -16.272 6.856 30.125 1.00 95.94 102 LEU A N 1
ATOM 806 C CA . LEU A 1 102 ? -17.473 6.292 30.728 1.00 95.94 102 LEU A CA 1
ATOM 807 C C . LEU A 1 102 ? -17.304 4.787 30.922 1.00 95.94 102 LEU A C 1
ATOM 809 O O . LEU A 1 102 ? -17.244 4.034 29.950 1.00 95.94 102 LEU A O 1
ATOM 813 N N . THR A 1 103 ? -17.290 4.335 32.171 1.00 97.38 103 THR A N 1
ATOM 814 C CA . THR A 1 103 ? -17.445 2.912 32.475 1.00 97.38 103 THR A CA 1
ATOM 815 C C . THR A 1 103 ? -18.936 2.615 32.611 1.00 97.38 103 THR A C 1
ATOM 817 O O . THR A 1 103 ? -19.604 3.157 33.496 1.00 97.38 103 THR A O 1
ATOM 820 N N . ILE A 1 104 ? -19.466 1.751 31.746 1.00 96.19 104 ILE A N 1
ATOM 821 C CA . ILE A 1 104 ? -20.903 1.475 31.647 1.00 96.19 104 ILE A CA 1
ATOM 822 C C . ILE A 1 104 ? -21.222 0.065 32.133 1.00 96.19 104 ILE A C 1
ATOM 824 O O . ILE A 1 104 ? -20.658 -0.917 31.654 1.00 96.19 104 ILE A O 1
ATOM 828 N N . LYS A 1 105 ? -22.176 -0.061 33.051 1.00 94.88 105 LYS A N 1
ATOM 829 C CA . LYS A 1 105 ? -22.799 -1.339 33.402 1.00 94.88 105 LYS A CA 1
ATOM 830 C C . LYS A 1 105 ? -24.118 -1.465 32.655 1.00 94.88 105 LYS A C 1
ATOM 832 O O . LYS A 1 105 ? -24.960 -0.575 32.754 1.00 94.88 105 LYS A O 1
ATOM 837 N N . SER A 1 106 ? -24.312 -2.577 31.954 1.00 88.69 106 SER A N 1
ATOM 838 C CA . SER A 1 106 ? -25.608 -2.918 31.369 1.00 88.69 106 SER A CA 1
ATOM 839 C C . SER A 1 106 ? -26.364 -3.901 32.260 1.00 88.69 106 SER A C 1
ATOM 841 O O . SER A 1 106 ? -25.753 -4.775 32.876 1.00 88.69 106 SER A O 1
ATOM 843 N N . ALA A 1 107 ? -27.683 -3.724 32.353 1.00 72.25 107 ALA A N 1
ATOM 844 C CA . ALA A 1 107 ? -28.591 -4.659 33.022 1.00 72.25 107 ALA A CA 1
ATOM 845 C C . ALA A 1 107 ? -29.028 -5.821 32.106 1.00 72.25 107 ALA A C 1
ATOM 847 O O . ALA A 1 107 ? -29.591 -6.802 32.583 1.00 72.25 107 ALA A O 1
ATOM 848 N N . LEU A 1 108 ? -28.762 -5.700 30.804 1.00 71.44 108 LEU A N 1
ATOM 849 C CA . LEU A 1 108 ? -29.049 -6.676 29.757 1.00 71.44 108 LEU A CA 1
ATOM 850 C C . LEU A 1 108 ? -27.715 -7.148 29.150 1.00 71.44 108 LEU A C 1
ATOM 852 O O . LEU A 1 108 ? -26.663 -6.574 29.433 1.00 71.44 108 LEU A O 1
ATOM 856 N N . GLU A 1 109 ? -27.717 -8.157 28.277 1.00 82.12 109 GLU A N 1
ATOM 857 C CA . GLU A 1 109 ? -26.498 -8.624 27.583 1.00 82.12 109 GLU A CA 1
ATOM 858 C C . GLU A 1 109 ? -25.963 -7.632 26.519 1.00 82.12 109 GLU A C 1
ATOM 860 O O . GLU A 1 109 ? -25.321 -8.013 25.537 1.00 82.12 109 GLU A O 1
ATOM 865 N N . ILE A 1 110 ? -26.180 -6.328 26.707 1.00 90.50 110 ILE A N 1
ATOM 866 C CA . ILE A 1 110 ? -25.748 -5.270 25.792 1.00 90.50 110 ILE A CA 1
ATOM 867 C C . ILE A 1 110 ? -24.231 -5.081 25.888 1.00 90.50 110 ILE A C 1
ATOM 869 O O . ILE A 1 110 ? -23.655 -5.027 26.979 1.00 90.50 110 ILE A O 1
ATOM 873 N N . ASN A 1 111 ? -23.584 -5.031 24.727 1.00 92.88 111 ASN A N 1
ATOM 874 C CA . ASN A 1 111 ? -22.156 -4.816 24.525 1.00 92.88 111 ASN A CA 1
ATOM 875 C C . ASN A 1 111 ? -21.868 -4.415 23.058 1.00 92.88 111 ASN A C 1
ATOM 877 O O . ASN A 1 111 ? -22.771 -4.242 22.249 1.00 92.88 111 ASN A O 1
ATOM 881 N N . GLU A 1 112 ? -20.605 -4.279 22.681 1.00 95.44 112 GLU A N 1
ATOM 882 C CA . GLU A 1 112 ? -20.148 -3.828 21.359 1.00 95.44 112 GLU A CA 1
ATOM 883 C C . GLU A 1 112 ? -20.633 -4.709 20.197 1.00 95.44 112 GLU A C 1
ATOM 885 O O . GLU A 1 112 ? -20.677 -4.245 19.058 1.00 95.44 112 GLU A O 1
ATOM 890 N N . THR A 1 113 ? -20.990 -5.970 20.458 1.00 94.56 113 THR A N 1
ATOM 891 C CA . THR A 1 113 ? -21.485 -6.901 19.427 1.00 94.56 113 THR A CA 1
ATOM 892 C C . THR A 1 113 ? -22.963 -6.702 19.079 1.00 94.56 113 THR A C 1
ATOM 894 O O . THR A 1 113 ? -23.406 -7.189 18.040 1.00 94.56 113 THR A O 1
ATOM 897 N N . ASN A 1 114 ? -23.724 -5.979 19.908 1.00 92.81 114 ASN A N 1
ATOM 898 C CA . ASN A 1 114 ? -25.155 -5.709 19.704 1.00 92.81 114 ASN A CA 1
ATOM 899 C C . ASN A 1 114 ? -25.565 -4.241 19.947 1.00 92.81 114 ASN A C 1
ATOM 901 O O . ASN A 1 114 ? -26.749 -3.916 19.858 1.00 92.81 114 ASN A O 1
ATOM 905 N N . VAL A 1 115 ? -24.590 -3.362 20.197 1.00 94.50 115 VAL A N 1
ATOM 906 C CA . VAL A 1 115 ? -24.698 -1.910 20.022 1.00 94.50 115 VAL A CA 1
ATOM 907 C C . VAL A 1 115 ? -24.259 -1.565 18.605 1.00 94.50 115 VAL A C 1
ATOM 909 O O . VAL A 1 115 ? -23.143 -1.903 18.196 1.00 94.50 115 VAL A O 1
ATOM 912 N N . PHE A 1 116 ? -25.125 -0.889 17.861 1.00 96.62 116 PHE A N 1
ATOM 913 C CA . PHE A 1 116 ? -24.919 -0.562 16.457 1.00 96.62 116 PHE A CA 1
ATOM 914 C C . PHE A 1 116 ? -24.494 0.892 16.263 1.00 96.62 116 PHE A C 1
ATOM 916 O O . PHE A 1 116 ? -24.819 1.781 17.049 1.00 96.62 116 PHE A O 1
ATOM 923 N N . LEU A 1 117 ? -23.759 1.142 15.183 1.00 96.81 117 LEU A N 1
ATOM 924 C CA . LEU A 1 117 ? -23.425 2.495 14.761 1.00 96.81 117 LEU A CA 1
ATOM 925 C C . LEU A 1 117 ? -24.715 3.285 14.452 1.00 96.81 117 LEU A C 1
ATOM 927 O O . LEU A 1 117 ? -25.595 2.820 13.723 1.00 96.81 117 LEU A O 1
ATOM 931 N N . GLY A 1 118 ? -24.822 4.480 15.029 1.00 96.12 118 GLY A N 1
ATOM 932 C CA . GLY A 1 118 ? -26.004 5.344 15.003 1.00 96.12 118 GLY A CA 1
ATOM 933 C C . GLY A 1 118 ? -26.994 5.119 16.147 1.00 96.12 118 GLY A C 1
ATOM 934 O O . GLY A 1 118 ? -27.950 5.884 16.259 1.00 96.12 118 GLY A O 1
ATOM 935 N N . ASP A 1 119 ? -26.786 4.121 17.015 1.00 96.25 119 ASP A N 1
ATOM 936 C CA . ASP A 1 119 ? -27.582 4.000 18.240 1.00 96.25 119 ASP A CA 1
ATOM 937 C C . ASP A 1 119 ? -27.384 5.247 19.109 1.00 96.25 119 ASP A C 1
ATOM 939 O O . ASP A 1 119 ? -26.268 5.759 19.243 1.00 96.25 119 ASP A O 1
ATOM 943 N N . ARG A 1 120 ? -28.460 5.726 19.739 1.00 95.94 120 ARG A N 1
ATOM 944 C CA . ARG A 1 120 ? -28.420 6.900 20.620 1.00 95.94 120 ARG A CA 1
ATOM 945 C C . ARG A 1 120 ? -28.685 6.525 22.062 1.00 95.94 120 ARG A C 1
ATOM 947 O O . ARG A 1 120 ? -29.712 5.941 22.389 1.00 95.94 120 ARG A O 1
ATOM 954 N N . TRP A 1 121 ? -27.774 6.902 22.941 1.00 95.31 121 TRP A N 1
ATOM 955 C CA . TRP A 1 121 ? -27.882 6.716 24.378 1.00 95.31 121 TRP A CA 1
ATOM 956 C C . TRP A 1 121 ? -28.414 8.003 24.994 1.00 95.31 121 TRP A C 1
ATOM 958 O O . TRP A 1 121 ? -27.736 9.033 24.986 1.00 95.31 121 TRP A O 1
ATOM 968 N N . VAL A 1 122 ? -29.639 7.944 25.510 1.00 94.81 122 VAL A N 1
ATOM 969 C CA . VAL A 1 122 ? -30.302 9.079 26.156 1.00 94.81 122 VAL A CA 1
ATOM 970 C C . VAL A 1 122 ? -30.150 8.927 27.659 1.00 94.81 122 VAL A C 1
ATOM 972 O O . VAL A 1 122 ? -30.787 8.062 28.260 1.00 94.81 122 VAL A O 1
ATOM 975 N N . PHE A 1 123 ? -29.275 9.742 28.244 1.00 93.69 123 PHE A N 1
ATOM 976 C CA . PHE A 1 123 ? -28.987 9.748 29.671 1.00 93.69 123 PHE A CA 1
ATOM 977 C C . PHE A 1 123 ? -30.007 10.588 30.434 1.00 93.69 123 PHE A C 1
ATOM 979 O O . PHE A 1 123 ? -30.297 11.737 30.085 1.00 93.69 123 PHE A O 1
ATOM 986 N N . THR A 1 124 ? -30.489 10.018 31.528 1.00 87.31 124 THR A N 1
ATOM 987 C CA . THR A 1 124 ? -31.390 10.659 32.475 1.00 87.31 124 THR A CA 1
ATOM 988 C C . THR A 1 124 ? -30.665 10.836 33.805 1.00 87.31 124 THR A C 1
ATOM 990 O O . THR A 1 124 ? -30.143 9.868 34.368 1.00 87.31 124 THR A O 1
ATOM 993 N N . SER A 1 125 ? -30.663 12.063 34.328 1.00 74.56 125 SER A N 1
ATOM 994 C CA . SER A 1 125 ? -30.202 12.368 35.687 1.00 74.56 125 SER A CA 1
ATOM 995 C C . SER A 1 125 ? -31.354 13.002 36.456 1.00 74.56 125 SER A C 1
ATOM 997 O O . SER A 1 125 ? -32.014 13.897 35.942 1.00 74.56 125 SER A O 1
ATOM 999 N N . GLN A 1 126 ? -31.640 12.512 37.666 1.00 68.62 126 GLN A N 1
ATOM 1000 C CA . GLN A 1 126 ? -32.723 13.029 38.524 1.00 68.62 126 GLN A CA 1
ATOM 1001 C C . GLN A 1 126 ? -34.097 13.157 37.821 1.00 68.62 126 GLN A C 1
ATOM 1003 O O . GLN A 1 126 ? -34.863 14.063 38.123 1.00 68.62 126 GLN A O 1
ATOM 1008 N N . ASN A 1 127 ? -34.427 12.214 36.930 1.00 68.69 127 ASN A N 1
ATOM 1009 C CA . ASN A 1 127 ? -35.661 12.159 36.125 1.00 68.69 127 ASN A CA 1
ATOM 1010 C C . ASN A 1 127 ? -35.779 13.180 34.976 1.00 68.69 127 ASN A C 1
ATOM 1012 O O . ASN A 1 127 ? -36.850 13.284 34.381 1.00 68.69 127 ASN A O 1
ATOM 1016 N N . GLU A 1 128 ? -34.697 13.863 34.596 1.00 72.12 128 GLU A N 1
ATOM 1017 C CA . GLU A 1 128 ? -34.665 14.732 33.412 1.00 72.12 128 GLU A CA 1
ATOM 1018 C C . GLU A 1 128 ? -33.724 14.180 32.331 1.00 72.12 128 GLU A C 1
ATOM 1020 O O . GLU A 1 128 ? -32.604 13.744 32.615 1.00 72.12 128 GLU A O 1
ATOM 1025 N N . GLU A 1 129 ? -34.174 14.183 31.070 1.00 76.75 129 GLU A N 1
ATOM 1026 C CA . GLU A 1 129 ? -33.333 13.816 29.924 1.00 76.75 129 GLU A CA 1
ATOM 1027 C C . GLU A 1 129 ? -32.293 14.912 29.654 1.00 76.75 129 GLU A C 1
ATOM 1029 O O . GLU A 1 129 ? -32.582 15.967 29.072 1.00 76.75 129 GLU A O 1
ATOM 1034 N N . GLY A 1 130 ? -31.058 14.640 30.066 1.00 83.12 130 GLY A N 1
ATOM 1035 C CA . GLY A 1 130 ? -29.946 15.576 29.971 1.00 83.12 130 GLY A CA 1
ATOM 1036 C C . GLY A 1 130 ? -29.168 15.400 28.675 1.00 83.12 130 GLY A C 1
ATOM 1037 O O . GLY A 1 130 ? -29.284 16.211 27.757 1.00 83.12 130 GLY A O 1
ATOM 1038 N N . VAL A 1 131 ? -28.376 14.330 28.612 1.00 94.12 131 VAL A N 1
ATOM 1039 C CA . VAL A 1 131 ? -27.344 14.127 27.587 1.00 94.12 131 VAL A CA 1
ATOM 1040 C C . VAL A 1 131 ? -27.778 13.080 26.571 1.00 94.12 131 VAL A C 1
ATOM 1042 O O . VAL A 1 131 ? -28.294 12.029 26.939 1.00 94.12 131 VAL A O 1
ATOM 1045 N N . VAL A 1 132 ? -27.527 13.344 25.290 1.00 95.75 132 VAL A N 1
ATOM 1046 C CA . VAL A 1 132 ? -27.732 12.369 24.209 1.00 95.75 132 VAL A CA 1
ATOM 1047 C C . VAL A 1 132 ? -26.404 12.125 23.516 1.00 95.75 132 VAL A C 1
ATOM 1049 O O . VAL A 1 132 ? -25.804 13.069 22.995 1.00 95.75 132 VAL A O 1
ATOM 1052 N N . LEU A 1 133 ? -25.966 10.868 23.506 1.00 96.44 133 LEU A N 1
ATOM 1053 C CA . LEU A 1 133 ? -24.745 10.425 22.837 1.00 96.44 133 LEU A CA 1
ATOM 1054 C C . LEU A 1 133 ? -25.084 9.480 21.683 1.00 96.44 133 LEU A C 1
ATOM 1056 O O . LEU A 1 133 ? -25.921 8.606 21.858 1.00 96.44 133 LEU A O 1
ATOM 1060 N N . GLU A 1 134 ? -24.438 9.621 20.531 1.00 96.62 134 GLU A N 1
ATOM 1061 C CA . GLU A 1 134 ? -24.616 8.738 19.368 1.00 96.62 134 GLU A CA 1
ATOM 1062 C C . GLU A 1 134 ? -23.376 7.869 19.159 1.00 96.62 134 GLU A C 1
ATOM 1064 O O . GLU A 1 134 ? -22.251 8.359 19.263 1.00 96.62 134 GLU A O 1
ATOM 1069 N N . VAL A 1 135 ? -23.564 6.579 18.885 1.00 97.06 135 VAL A N 1
ATOM 1070 C CA . VAL A 1 135 ? -22.474 5.633 18.619 1.00 97.06 135 VAL A CA 1
ATOM 1071 C C . VAL A 1 135 ? -21.922 5.882 17.221 1.00 97.06 135 VAL A C 1
ATOM 1073 O O . VAL A 1 135 ? -22.558 5.565 16.223 1.00 97.06 135 VAL A O 1
ATOM 1076 N N . VAL A 1 136 ? -20.704 6.406 17.147 1.00 95.62 136 VAL A N 1
ATOM 1077 C CA . VAL A 1 136 ? -20.046 6.794 15.885 1.00 95.62 136 VAL A CA 1
ATOM 1078 C C . VAL A 1 136 ? -18.880 5.880 15.517 1.00 95.62 136 VAL A C 1
ATOM 1080 O O . VAL A 1 136 ? -18.241 6.049 14.479 1.00 95.62 136 VAL A O 1
ATOM 1083 N N . GLY A 1 137 ? -18.568 4.899 16.366 1.00 95.81 137 GLY A N 1
ATOM 1084 C CA . GLY A 1 137 ? -17.463 3.992 16.110 1.00 95.81 137 GLY A CA 1
ATOM 1085 C C . GLY A 1 137 ? -17.195 2.967 17.202 1.00 95.81 137 GLY A C 1
ATOM 1086 O O . GLY A 1 137 ? -17.808 2.962 18.269 1.00 95.81 137 GLY A O 1
ATOM 1087 N N . GLY A 1 138 ? -16.209 2.120 16.931 1.00 95.62 138 GLY A N 1
ATOM 1088 C CA . GLY A 1 138 ? -15.654 1.140 17.859 1.00 95.62 138 GLY A CA 1
ATOM 1089 C C . GLY A 1 138 ? -14.181 1.425 18.119 1.00 95.62 138 GLY A C 1
ATOM 1090 O O . GLY A 1 138 ? -13.469 1.958 17.254 1.00 95.62 138 GLY A O 1
ATOM 1091 N N . ARG A 1 139 ? -13.700 1.088 19.316 1.00 93.44 139 ARG A N 1
ATOM 1092 C CA . ARG A 1 139 ? -12.284 1.269 19.635 1.00 93.44 139 ARG A CA 1
ATOM 1093 C C . ARG A 1 139 ? -11.419 0.338 18.800 1.00 93.44 139 ARG A C 1
ATOM 1095 O O . ARG A 1 139 ? -11.552 -0.875 18.884 1.00 93.44 139 ARG A O 1
ATOM 1102 N N . ASN A 1 140 ? -10.473 0.919 18.065 1.00 90.88 140 ASN A N 1
ATOM 1103 C CA . ASN A 1 140 ? -9.383 0.165 17.462 1.00 90.88 140 ASN A CA 1
ATOM 1104 C C . ASN A 1 140 ? -8.271 -0.014 18.517 1.00 90.88 140 ASN A C 1
ATOM 1106 O O . ASN A 1 140 ? -7.669 0.987 18.928 1.00 90.88 140 ASN A O 1
ATOM 1110 N N . PRO A 1 141 ? -8.030 -1.229 19.041 1.00 91.38 141 PRO A N 1
ATOM 1111 C CA . PRO A 1 141 ? -7.032 -1.441 20.084 1.00 91.38 141 PRO A CA 1
ATOM 1112 C C . PRO A 1 141 ? -5.619 -1.210 19.515 1.00 91.38 141 PRO A C 1
ATOM 1114 O O . PRO A 1 141 ? -5.313 -1.612 18.399 1.00 91.38 141 PRO A O 1
ATOM 1117 N N . CYS A 1 142 ? -4.748 -0.526 20.267 1.00 88.00 142 CYS A N 1
ATOM 1118 C CA . CYS A 1 142 ? -3.436 -0.078 19.780 1.00 88.00 142 CYS A CA 1
ATOM 1119 C C . CYS A 1 142 ? -2.290 -0.459 20.729 1.00 88.00 142 CYS A C 1
ATOM 1121 O O . CYS A 1 142 ? -2.518 -0.854 21.873 1.00 88.00 142 CYS A O 1
ATOM 1123 N N . ALA A 1 143 ? -1.039 -0.273 20.293 1.00 86.94 143 ALA A N 1
ATOM 1124 C CA . ALA A 1 143 ? 0.152 -0.629 21.075 1.00 86.94 143 ALA A CA 1
ATOM 1125 C C . ALA A 1 143 ? 0.194 0.008 22.480 1.00 86.94 143 ALA A C 1
ATOM 1127 O O . ALA A 1 143 ? 0.687 -0.594 23.429 1.00 86.94 143 ALA A O 1
ATOM 1128 N N . ARG A 1 144 ? -0.390 1.203 22.652 1.00 88.19 144 ARG A N 1
ATOM 1129 C CA . ARG A 1 144 ? -0.475 1.875 23.962 1.00 88.19 144 ARG A CA 1
ATOM 1130 C C . ARG A 1 144 ? -1.381 1.131 24.940 1.00 88.19 144 ARG A C 1
ATOM 1132 O O . ARG A 1 144 ? -1.120 1.160 26.138 1.00 88.19 144 ARG A O 1
ATOM 1139 N N . LEU A 1 145 ? -2.434 0.481 24.438 1.00 91.50 145 LEU A N 1
ATOM 1140 C CA . LEU A 1 145 ? -3.285 -0.391 25.242 1.00 91.50 145 LEU A CA 1
ATOM 1141 C C . LEU A 1 145 ? -2.513 -1.643 25.649 1.00 91.50 145 LEU A C 1
ATOM 1143 O O . LEU A 1 145 ? -2.445 -1.919 26.838 1.00 91.50 145 LEU A O 1
ATOM 1147 N N . ALA A 1 146 ? -1.867 -2.330 24.702 1.00 92.25 146 ALA A N 1
ATOM 1148 C CA . ALA A 1 146 ? -1.041 -3.503 25.005 1.00 92.25 146 ALA A CA 1
ATOM 1149 C C . ALA A 1 146 ? 0.004 -3.191 26.092 1.00 92.25 146 ALA A C 1
ATOM 1151 O O . ALA A 1 146 ? 0.055 -3.875 27.112 1.00 92.25 146 ALA A O 1
ATOM 1152 N N . TRP A 1 147 ? 0.735 -2.078 25.950 1.00 93.00 147 TRP A N 1
ATOM 1153 C CA . TRP A 1 147 ? 1.665 -1.587 26.972 1.00 93.00 147 TRP A CA 1
ATOM 1154 C C . TRP A 1 147 ? 0.995 -1.369 28.332 1.00 93.00 147 TRP A C 1
ATOM 1156 O O . TRP A 1 147 ? 1.520 -1.811 29.350 1.00 93.00 147 TRP A O 1
ATOM 1166 N N . ARG A 1 148 ? -0.169 -0.705 28.362 1.00 91.69 148 ARG A N 1
ATOM 1167 C CA . ARG A 1 148 ? -0.878 -0.400 29.612 1.00 91.69 148 ARG A CA 1
ATOM 1168 C C . ARG A 1 148 ? -1.338 -1.662 30.343 1.00 91.69 148 ARG A C 1
ATOM 1170 O O . ARG A 1 148 ? -1.292 -1.684 31.569 1.00 91.69 148 ARG A O 1
ATOM 1177 N N . ILE A 1 149 ? -1.784 -2.674 29.600 1.00 92.94 149 ILE A N 1
ATOM 1178 C CA . ILE A 1 149 ? -2.215 -3.969 30.144 1.00 92.94 149 ILE A CA 1
ATOM 1179 C C . ILE A 1 149 ? -1.007 -4.860 30.508 1.00 92.94 149 ILE A C 1
ATOM 1181 O O . ILE A 1 149 ? -1.145 -5.778 31.309 1.00 92.94 149 ILE A O 1
ATOM 1185 N N . GLY A 1 150 ? 0.183 -4.584 29.962 1.00 92.25 150 GLY A N 1
ATOM 1186 C CA . GLY A 1 150 ? 1.376 -5.416 30.149 1.00 92.25 150 GLY A CA 1
ATOM 1187 C C . GLY A 1 150 ? 1.428 -6.621 29.206 1.00 92.25 150 GLY A C 1
ATOM 1188 O O . GLY A 1 150 ? 1.980 -7.657 29.562 1.00 92.25 150 GLY A O 1
ATOM 1189 N N . GLN A 1 151 ? 0.835 -6.499 28.017 1.00 94.12 151 GLN A N 1
ATOM 1190 C CA . GLN A 1 151 ? 0.760 -7.548 26.998 1.00 94.12 151 GLN A CA 1
ATOM 1191 C C . GLN A 1 151 ? 1.583 -7.182 25.751 1.00 94.12 151 GLN A C 1
ATOM 1193 O O . GLN A 1 151 ? 1.793 -5.996 25.473 1.00 94.12 151 GLN A O 1
ATOM 1198 N N . PRO A 1 152 ? 2.050 -8.172 24.967 1.00 90.69 152 PRO A N 1
ATOM 1199 C CA . PRO A 1 152 ? 2.679 -7.912 23.676 1.00 90.69 152 PRO A CA 1
ATOM 1200 C C . PRO A 1 152 ? 1.659 -7.380 22.658 1.00 90.69 152 PRO A C 1
ATOM 1202 O O . PRO A 1 152 ? 0.462 -7.638 22.759 1.00 90.69 152 PRO A O 1
ATOM 1205 N N . ALA A 1 153 ? 2.127 -6.679 21.621 1.00 87.56 153 ALA A N 1
ATOM 1206 C CA . ALA A 1 153 ? 1.249 -6.141 20.576 1.00 87.56 153 ALA A CA 1
ATOM 1207 C C . ALA A 1 153 ? 0.438 -7.226 19.837 1.00 87.56 153 ALA A C 1
ATOM 1209 O O . ALA A 1 153 ? -0.670 -6.953 19.384 1.00 87.56 153 ALA A O 1
ATOM 1210 N N . SER A 1 154 ? 0.945 -8.463 19.763 1.00 89.56 154 SER A N 1
ATOM 1211 C CA . SER A 1 154 ? 0.238 -9.604 19.163 1.00 89.56 154 SER A CA 1
ATOM 1212 C C . SER A 1 154 ? -1.092 -9.927 19.855 1.00 89.56 154 SER A C 1
ATOM 1214 O O . SER A 1 154 ? -2.028 -10.364 19.185 1.00 89.56 154 SER A O 1
ATOM 1216 N N . TRP A 1 155 ? -1.209 -9.643 21.158 1.00 94.62 155 TRP A N 1
ATOM 1217 C CA . TRP A 1 155 ? -2.434 -9.840 21.940 1.00 94.62 155 TRP A CA 1
ATOM 1218 C C . TRP A 1 155 ? -3.602 -8.966 21.459 1.00 94.62 155 TRP A C 1
ATOM 1220 O O . TRP A 1 155 ? -4.762 -9.324 21.636 1.00 94.62 155 TRP A O 1
ATOM 1230 N N . LEU A 1 156 ? -3.326 -7.846 20.781 1.00 94.00 156 LEU A N 1
ATOM 1231 C CA . LEU A 1 156 ? -4.371 -6.961 20.253 1.00 94.00 156 LEU A CA 1
ATOM 1232 C C . LEU A 1 156 ? -5.275 -7.657 19.227 1.00 94.00 156 LEU A C 1
ATOM 1234 O O . LEU A 1 156 ? -6.434 -7.275 19.099 1.00 94.00 156 LEU A O 1
ATOM 1238 N N . THR A 1 157 ? -4.770 -8.690 18.546 1.00 93.50 157 THR A N 1
ATOM 1239 C CA . THR A 1 157 ? -5.570 -9.514 17.629 1.00 93.50 157 THR A CA 1
ATOM 1240 C C . THR A 1 157 ? -6.688 -10.232 18.380 1.00 93.50 157 THR A C 1
ATOM 1242 O O . THR A 1 157 ? -7.840 -10.151 17.971 1.00 93.50 157 THR A O 1
ATOM 1245 N N . GLU A 1 158 ? -6.379 -10.842 19.529 1.00 95.19 158 GLU A N 1
ATOM 1246 C CA . GLU A 1 158 ? -7.376 -11.504 20.381 1.00 95.19 158 GLU A CA 1
ATOM 1247 C C . GLU A 1 158 ? -8.417 -10.495 20.888 1.00 95.19 158 GLU A C 1
ATOM 1249 O O . GLU A 1 158 ? -9.622 -10.740 20.836 1.00 95.19 158 GLU A O 1
ATOM 1254 N N . VAL A 1 159 ? -7.966 -9.314 21.322 1.00 95.19 159 VAL A N 1
ATOM 1255 C CA . VAL A 1 159 ? -8.864 -8.233 21.760 1.00 95.19 159 VAL A CA 1
ATOM 1256 C C . VAL A 1 159 ? -9.818 -7.823 20.639 1.00 95.19 159 VAL A C 1
ATOM 1258 O O . VAL A 1 159 ? -11.026 -7.724 20.861 1.00 95.19 159 VAL A O 1
ATOM 1261 N N . ALA A 1 160 ? -9.296 -7.626 19.431 1.00 95.19 160 ALA A N 1
ATOM 1262 C CA . ALA A 1 160 ? -10.094 -7.258 18.272 1.00 95.19 160 ALA A CA 1
ATOM 1263 C C . ALA A 1 160 ? -11.100 -8.351 17.882 1.00 95.19 160 ALA A C 1
ATOM 1265 O O . ALA A 1 160 ? -12.251 -8.027 17.600 1.00 95.19 160 ALA A O 1
ATOM 1266 N N . GLU A 1 161 ? -10.712 -9.628 17.926 1.00 94.06 161 GLU A N 1
ATOM 1267 C CA . GLU A 1 161 ? -11.588 -10.765 17.612 1.00 94.06 161 GLU A CA 1
ATOM 1268 C C . GLU A 1 161 ? -12.804 -10.837 18.546 1.00 94.06 161 GLU A C 1
ATOM 1270 O O . GLU A 1 161 ? -13.933 -10.994 18.072 1.00 94.06 161 GLU A O 1
ATOM 1275 N N . THR A 1 162 ? -12.605 -10.640 19.856 1.00 95.06 162 THR A N 1
ATOM 1276 C CA . THR A 1 162 ? -13.720 -10.611 20.826 1.00 95.06 162 THR A CA 1
ATOM 1277 C C . THR A 1 162 ? -14.685 -9.446 20.593 1.00 95.06 162 THR A C 1
ATOM 1279 O O . THR A 1 162 ? -15.861 -9.538 20.938 1.00 95.06 162 THR A O 1
ATOM 1282 N N . GLY A 1 163 ? -14.197 -8.333 20.037 1.00 93.88 163 GLY A N 1
ATOM 1283 C CA . GLY A 1 163 ? -14.949 -7.084 19.927 1.00 93.88 163 GLY A CA 1
ATOM 1284 C C . GLY A 1 163 ? -15.060 -6.287 21.234 1.00 93.88 163 GLY A C 1
ATOM 1285 O O . GLY A 1 163 ? -15.598 -5.182 21.215 1.00 93.88 163 GLY A O 1
ATOM 1286 N N . PHE A 1 164 ? -14.523 -6.784 22.355 1.00 95.38 164 PHE A N 1
ATOM 1287 C CA . PHE A 1 164 ? -14.618 -6.163 23.687 1.00 95.38 164 PHE A CA 1
ATOM 1288 C C . PHE A 1 164 ? -13.597 -5.036 23.862 1.00 95.38 164 PHE A C 1
ATOM 1290 O O . PHE A 1 164 ? -12.709 -5.077 24.717 1.00 95.38 164 PHE A O 1
ATOM 1297 N N . CYS A 1 165 ? -13.702 -4.044 22.981 1.00 93.19 165 CYS A N 1
ATOM 1298 C CA . CYS A 1 165 ? -12.788 -2.914 22.868 1.00 93.19 165 CYS A CA 1
ATOM 1299 C C . CYS A 1 165 ? -13.401 -1.610 23.401 1.00 93.19 165 CYS A C 1
ATOM 1301 O O . CYS A 1 165 ? -12.669 -0.661 23.652 1.00 93.19 165 CYS A O 1
ATOM 1303 N N . GLY A 1 166 ? -14.718 -1.539 23.574 1.00 95.44 166 GLY A N 1
ATOM 1304 C CA . GLY A 1 166 ? -15.477 -0.328 23.863 1.00 95.44 166 GLY A CA 1
ATOM 1305 C C . GLY A 1 166 ? -15.925 0.440 22.618 1.00 95.44 166 GLY A C 1
ATOM 1306 O O . GLY A 1 166 ? -15.530 0.154 21.483 1.00 95.44 166 GLY A O 1
ATOM 1307 N N . VAL A 1 167 ? -16.770 1.442 22.852 1.00 96.25 167 VAL A N 1
ATOM 1308 C CA . VAL A 1 167 ? -17.466 2.216 21.817 1.00 96.25 167 VAL A CA 1
ATOM 1309 C C . VAL A 1 167 ? -17.086 3.688 21.868 1.00 96.25 167 VAL A C 1
ATOM 1311 O O . VAL A 1 167 ? -16.824 4.252 22.935 1.00 96.25 167 VAL A O 1
ATOM 1314 N N . TYR A 1 168 ? -17.072 4.317 20.700 1.00 96.06 168 TYR A N 1
ATOM 1315 C CA . TYR A 1 168 ? -16.872 5.748 20.555 1.00 96.06 168 TYR A CA 1
ATOM 1316 C C . TYR A 1 168 ? -18.199 6.452 20.310 1.00 96.06 168 TYR A C 1
ATOM 1318 O O . TYR A 1 168 ? -19.040 5.984 19.542 1.00 96.06 168 TYR A O 1
ATOM 1326 N N . LEU A 1 169 ? -18.362 7.585 20.981 1.00 95.69 169 LEU A N 1
ATOM 1327 C CA . LEU A 1 169 ? -19.612 8.311 21.094 1.00 95.69 169 LEU A CA 1
ATOM 1328 C C . LEU A 1 169 ? -19.403 9.791 20.743 1.00 95.69 169 LEU A C 1
ATOM 1330 O O . LEU A 1 169 ? -18.408 10.405 21.150 1.00 95.69 169 LEU A O 1
ATOM 1334 N N . GLN A 1 170 ? -20.366 10.360 20.025 1.00 94.31 170 GLN A N 1
ATOM 1335 C CA . GLN A 1 170 ? -20.477 11.789 19.737 1.00 94.31 170 GLN A CA 1
ATOM 1336 C C . GLN A 1 170 ? -21.582 12.417 20.591 1.00 94.31 170 GLN A C 1
ATOM 1338 O O . GLN A 1 170 ? -22.620 11.802 20.826 1.00 94.31 170 GLN A O 1
ATOM 1343 N N . VAL A 1 171 ? -21.375 13.648 21.055 1.00 94.50 171 VAL A N 1
ATOM 1344 C CA . VAL A 1 171 ? -22.351 14.417 21.831 1.00 94.50 171 VAL A CA 1
ATOM 1345 C C . VAL A 1 171 ? -23.351 15.076 20.883 1.00 94.50 171 VAL A C 1
ATOM 1347 O O . VAL A 1 171 ? -23.018 16.014 20.164 1.00 94.50 171 VAL A O 1
ATOM 1350 N N . ILE A 1 172 ? -24.599 14.609 20.912 1.00 94.25 172 ILE A N 1
ATOM 1351 C CA . ILE A 1 172 ? -25.715 15.197 20.154 1.00 94.25 172 ILE A CA 1
ATOM 1352 C C . ILE A 1 172 ? -26.392 16.297 20.971 1.00 94.25 172 ILE A C 1
ATOM 1354 O O . ILE A 1 172 ? -26.669 17.385 20.468 1.00 94.25 172 ILE A O 1
ATOM 1358 N N . LYS A 1 173 ? -26.627 16.028 22.259 1.00 94.31 173 LYS A N 1
ATOM 1359 C CA . LYS A 1 173 ? -27.158 16.993 23.226 1.00 94.31 173 LYS A CA 1
ATOM 1360 C C . LYS A 1 173 ? -26.230 17.028 24.431 1.00 94.31 173 LYS A C 1
ATOM 1362 O O . LYS A 1 173 ? -26.005 15.994 25.057 1.00 94.31 173 LYS A O 1
ATOM 1367 N N . GLY A 1 174 ? -25.685 18.208 24.716 1.00 92.50 174 GLY A N 1
ATOM 1368 C CA . GLY A 1 174 ? -24.806 18.440 25.859 1.00 92.50 174 GLY A CA 1
ATOM 1369 C C . GLY A 1 174 ? -25.541 18.421 27.199 1.00 92.50 174 GLY A C 1
ATOM 1370 O O . GLY A 1 174 ? -26.768 18.421 27.255 1.00 92.50 174 GLY A O 1
ATOM 1371 N N . GLY A 1 175 ? -24.774 18.419 28.282 1.00 92.56 175 GLY A N 1
ATOM 1372 C CA . GLY A 1 175 ? -25.284 18.366 29.648 1.00 92.56 175 GLY A CA 1
ATOM 1373 C C . GLY A 1 175 ? -24.285 17.708 30.590 1.00 92.56 175 GLY A C 1
ATOM 1374 O O . GLY A 1 175 ? -23.079 17.718 30.343 1.00 92.56 175 GLY A O 1
ATOM 1375 N N . MET A 1 176 ? -24.789 17.137 31.679 1.00 92.44 176 MET A N 1
ATOM 1376 C CA . MET A 1 176 ? -23.968 16.554 32.733 1.00 92.44 176 MET A CA 1
ATOM 1377 C C . MET A 1 176 ? -24.195 15.043 32.840 1.00 92.44 176 MET A C 1
ATOM 1379 O O . MET A 1 176 ? -25.341 14.603 32.826 1.00 92.44 176 MET A O 1
ATOM 1383 N N . ILE A 1 177 ? -23.114 14.268 32.976 1.00 93.50 177 ILE A N 1
ATOM 1384 C CA . ILE A 1 177 ? -23.160 12.830 33.295 1.00 93.50 177 ILE A CA 1
ATOM 1385 C C . ILE A 1 177 ? -22.333 12.562 34.552 1.00 93.50 177 ILE A C 1
ATOM 1387 O O . ILE A 1 177 ? -21.174 12.971 34.630 1.00 93.50 177 ILE A O 1
ATOM 1391 N N . LYS A 1 178 ? -22.876 11.824 35.518 1.00 92.88 178 LYS A N 1
ATOM 1392 C CA . LYS A 1 178 ? -22.174 11.379 36.732 1.00 92.88 178 LYS A CA 1
ATOM 1393 C C . LYS A 1 178 ? -22.388 9.886 37.006 1.00 92.88 178 LYS A C 1
ATOM 1395 O O . LYS A 1 178 ? -23.322 9.291 36.468 1.00 92.88 178 LYS A O 1
ATOM 1400 N N . PRO A 1 179 ? -21.553 9.262 37.860 1.00 94.44 179 PRO A N 1
ATOM 1401 C CA . PRO A 1 179 ? -21.823 7.916 38.355 1.00 94.44 179 PRO A CA 1
ATOM 1402 C C . PRO A 1 179 ? -23.236 7.803 38.947 1.00 94.44 179 PRO A C 1
ATOM 1404 O O . PRO A 1 179 ? -23.674 8.681 39.692 1.00 94.44 179 PRO A O 1
ATOM 1407 N N . GLY A 1 180 ? -23.939 6.724 38.609 1.00 91.38 180 GLY A N 1
ATOM 1408 C CA . GLY A 1 180 ? -25.329 6.470 38.991 1.00 91.38 180 GLY A CA 1
ATOM 1409 C C . GLY A 1 180 ? -26.376 6.928 37.971 1.00 91.38 180 GLY A C 1
ATOM 1410 O O . GLY A 1 180 ? -27.504 6.443 38.037 1.00 91.38 180 GLY A O 1
ATOM 1411 N N . ASP A 1 181 ? -26.027 7.790 37.011 1.00 92.62 181 ASP A N 1
ATOM 1412 C CA . ASP A 1 181 ? -26.945 8.139 35.922 1.00 92.62 181 ASP A CA 1
ATOM 1413 C C . ASP A 1 181 ? -27.241 6.911 35.047 1.00 92.62 181 ASP A C 1
ATOM 1415 O O . ASP A 1 181 ? -26.410 6.007 34.893 1.00 92.62 181 ASP A O 1
ATOM 1419 N N . THR A 1 182 ? -28.436 6.877 34.459 1.00 93.00 182 THR A N 1
ATOM 1420 C CA . THR A 1 182 ? -28.894 5.764 33.616 1.00 93.00 182 THR A CA 1
ATOM 1421 C C . THR A 1 182 ? -29.189 6.240 32.208 1.00 93.00 182 THR A C 1
ATOM 1423 O O . THR A 1 182 ? -29.474 7.417 31.999 1.00 93.00 182 THR A O 1
ATOM 1426 N N . ALA A 1 183 ? -29.114 5.333 31.239 1.00 93.00 183 ALA A N 1
ATOM 1427 C CA . ALA A 1 183 ? -29.490 5.616 29.866 1.00 93.00 183 ALA A CA 1
ATOM 1428 C C . ALA A 1 183 ? -30.376 4.522 29.277 1.00 93.00 183 ALA A C 1
ATOM 1430 O O . ALA A 1 183 ? -30.237 3.334 29.589 1.00 93.00 183 ALA A O 1
ATOM 1431 N N . ARG A 1 184 ? -31.266 4.952 28.385 1.00 92.06 184 ARG A N 1
ATOM 1432 C CA . ARG A 1 184 ? -31.987 4.092 27.440 1.00 92.06 184 ARG A CA 1
ATOM 1433 C C . ARG A 1 184 ? -31.338 4.196 26.061 1.00 92.06 184 ARG A C 1
ATOM 1435 O O . ARG A 1 184 ? -30.784 5.245 25.721 1.00 92.06 184 ARG A O 1
ATOM 1442 N N . ILE A 1 185 ? -31.429 3.131 25.271 1.00 92.44 185 ILE A N 1
ATOM 1443 C CA . ILE A 1 185 ? -30.924 3.105 23.895 1.00 92.44 185 ILE A CA 1
ATOM 1444 C C . ILE A 1 185 ? -32.094 3.343 22.944 1.00 92.44 185 ILE A C 1
ATOM 1446 O O . ILE A 1 185 ? -33.115 2.666 23.021 1.00 92.44 185 ILE A O 1
ATOM 1450 N N . ILE A 1 186 ? -31.944 4.320 22.056 1.00 93.19 186 ILE A N 1
ATOM 1451 C CA . ILE A 1 186 ? -32.767 4.475 20.861 1.00 93.19 186 ILE A CA 1
ATOM 1452 C C . ILE A 1 186 ? -31.998 3.806 19.717 1.00 93.19 186 ILE A C 1
ATOM 1454 O O . ILE A 1 186 ? -30.885 4.252 19.423 1.00 93.19 186 ILE A O 1
ATOM 1458 N N . PRO A 1 187 ? -32.557 2.762 19.083 1.00 92.19 187 PRO A N 1
ATOM 1459 C CA . PRO A 1 187 ? -31.922 2.098 17.954 1.00 92.19 187 PRO A CA 1
ATOM 1460 C C . PRO A 1 187 ? -31.609 3.047 16.799 1.00 92.19 187 PRO A C 1
ATOM 1462 O O . PRO A 1 187 ? -32.373 3.971 16.508 1.00 92.19 187 PRO A O 1
ATOM 1465 N N . THR A 1 188 ? -30.510 2.770 16.107 1.00 93.06 188 THR A N 1
ATOM 1466 C CA . THR A 1 188 ? -30.150 3.425 14.851 1.00 93.06 188 THR A CA 1
ATOM 1467 C C . THR A 1 188 ? -31.272 3.315 13.816 1.00 93.06 188 THR A C 1
ATOM 1469 O O . THR A 1 188 ? -31.900 2.265 13.663 1.00 93.06 188 THR A O 1
ATOM 1472 N N . SER A 1 189 ? -31.496 4.392 13.061 1.00 89.38 189 SER A N 1
ATOM 1473 C CA . SER A 1 189 ? -32.363 4.377 11.876 1.00 89.38 189 SER A CA 1
ATOM 1474 C C . SER A 1 189 ? -31.617 3.963 10.603 1.00 89.38 189 SER A C 1
ATOM 1476 O O . SER A 1 189 ? -32.201 3.993 9.521 1.00 89.38 189 SER A O 1
ATOM 1478 N N . CYS A 1 190 ? -30.323 3.632 10.701 1.00 87.06 190 CYS A N 1
ATOM 1479 C CA . CYS A 1 190 ? -29.550 3.140 9.566 1.00 87.06 190 CYS A CA 1
ATOM 1480 C C . CYS A 1 190 ? -30.123 1.803 9.079 1.00 87.06 190 CYS A C 1
ATOM 1482 O O . CYS A 1 190 ? -30.361 0.897 9.877 1.00 87.06 190 CYS A O 1
ATOM 1484 N N . GLU A 1 191 ? -30.298 1.671 7.762 1.00 84.44 191 GLU A N 1
ATOM 1485 C CA . GLU A 1 191 ? -30.777 0.433 7.133 1.00 84.44 191 GLU A CA 1
ATOM 1486 C C . GLU A 1 191 ? -29.829 -0.741 7.424 1.00 84.44 191 GLU A C 1
ATOM 1488 O O . GLU A 1 191 ? -30.253 -1.832 7.810 1.00 84.44 191 GLU A O 1
ATOM 1493 N N . GLU A 1 192 ? -28.521 -0.497 7.319 1.00 83.75 192 GLU A N 1
ATOM 1494 C CA . GLU A 1 192 ? -27.506 -1.466 7.709 1.00 83.75 192 GLU A CA 1
ATOM 1495 C C . GLU A 1 192 ? -27.197 -1.370 9.212 1.00 83.75 192 GLU A C 1
ATOM 1497 O O . GLU A 1 192 ? -26.522 -0.450 9.678 1.00 83.75 192 GLU A O 1
ATOM 1502 N N . LYS A 1 193 ? -27.618 -2.381 9.982 1.00 92.62 193 LYS A N 1
ATOM 1503 C CA . LYS A 1 193 ? -27.211 -2.545 11.386 1.00 92.62 193 LYS A CA 1
ATOM 1504 C C . LYS A 1 193 ? -25.773 -3.073 11.467 1.00 92.62 193 LYS A C 1
ATOM 1506 O O . LYS A 1 193 ? -25.525 -4.269 11.282 1.00 92.62 193 LYS A O 1
ATOM 1511 N N . VAL A 1 194 ? -24.816 -2.181 11.726 1.00 97.06 194 VAL A N 1
ATOM 1512 C CA . VAL A 1 194 ? -23.381 -2.498 11.866 1.00 97.06 194 VAL A CA 1
ATOM 1513 C C . VAL A 1 194 ? -22.960 -2.409 13.338 1.00 97.06 194 VAL A C 1
ATOM 1515 O O . VAL A 1 194 ? -23.002 -1.312 13.893 1.00 97.06 194 VAL A O 1
ATOM 1518 N N . PRO A 1 195 ? -22.585 -3.523 13.999 1.00 97.31 195 PRO A N 1
ATOM 1519 C CA . PRO A 1 195 ? -22.111 -3.495 15.382 1.00 97.31 195 PRO A CA 1
ATOM 1520 C C . PRO A 1 195 ? -20.836 -2.666 15.554 1.00 97.31 195 PRO A C 1
ATOM 1522 O O . PRO A 1 195 ? -19.952 -2.690 14.696 1.00 97.31 195 PRO A O 1
ATOM 1525 N N . ALA A 1 196 ? -20.675 -2.010 16.702 1.00 96.88 196 ALA A N 1
ATOM 1526 C CA . ALA A 1 196 ? -19.450 -1.274 17.017 1.00 96.88 196 ALA A CA 1
ATOM 1527 C C . ALA A 1 196 ? -18.202 -2.186 17.036 1.00 96.88 196 ALA A C 1
ATOM 1529 O O . ALA A 1 196 ? -17.125 -1.770 16.604 1.00 96.88 196 ALA A O 1
ATOM 1530 N N . ALA A 1 197 ? -18.351 -3.450 17.455 1.00 97.44 197 ALA A N 1
ATOM 1531 C CA . ALA A 1 197 ? -17.290 -4.464 17.424 1.00 97.44 197 ALA A CA 1
ATOM 1532 C C . ALA A 1 197 ? -16.744 -4.741 16.011 1.00 97.44 197 ALA A C 1
ATOM 1534 O O . ALA A 1 197 ? -15.580 -5.118 15.864 1.00 97.44 197 ALA A O 1
ATOM 1535 N N . SER A 1 198 ? -17.546 -4.522 14.961 1.00 97.38 198 SER A N 1
ATOM 1536 C CA . SER A 1 198 ? -17.123 -4.778 13.581 1.00 97.38 198 SER A CA 1
ATOM 1537 C C . SER A 1 198 ? -15.935 -3.911 13.161 1.00 97.38 198 SER A C 1
ATOM 1539 O O . SER A 1 198 ? -15.169 -4.313 12.294 1.00 97.38 198 SER A O 1
ATOM 1541 N N . ILE A 1 199 ? -15.722 -2.753 13.793 1.00 96.50 199 ILE A N 1
ATOM 1542 C CA . ILE A 1 199 ? -14.579 -1.886 13.491 1.00 96.50 199 ILE A CA 1
ATOM 1543 C C . ILE A 1 199 ? -13.243 -2.584 13.780 1.00 96.50 199 ILE A C 1
ATOM 1545 O O . ILE A 1 199 ? -12.391 -2.670 12.893 1.00 96.50 199 ILE A O 1
ATOM 1549 N N . SER A 1 200 ? -13.045 -3.077 15.007 1.00 95.94 200 SER A N 1
ATOM 1550 C CA . SER A 1 200 ? -11.790 -3.728 15.401 1.00 95.94 200 SER A CA 1
ATOM 1551 C C . SER A 1 200 ? -11.633 -5.079 14.705 1.00 95.94 200 SER A C 1
ATOM 1553 O O . SER A 1 200 ? -10.558 -5.373 14.182 1.00 95.94 200 SER A O 1
ATOM 1555 N N . GLN A 1 201 ? -12.717 -5.849 14.593 1.00 96.69 201 GLN A N 1
ATOM 1556 C CA . GLN A 1 201 ? -12.738 -7.111 13.850 1.00 96.69 201 GLN A CA 1
ATOM 1557 C C . GLN A 1 201 ? -12.343 -6.917 12.380 1.00 96.69 201 GLN A C 1
ATOM 1559 O O . GLN A 1 201 ? -11.552 -7.691 11.847 1.00 96.69 201 GLN A O 1
ATOM 1564 N N . CYS A 1 202 ? -12.822 -5.854 11.728 1.00 96.56 202 CYS A N 1
ATOM 1565 C CA . CYS A 1 202 ? -12.427 -5.519 10.363 1.00 96.56 202 CYS A CA 1
ATOM 1566 C C . CYS A 1 202 ? -10.949 -5.118 10.283 1.00 96.56 202 CYS A C 1
ATOM 1568 O O . CYS A 1 202 ? -10.228 -5.588 9.401 1.00 96.56 202 CYS A O 1
ATOM 1570 N N . ALA A 1 203 ? -10.484 -4.247 11.184 1.00 93.00 203 ALA A N 1
ATOM 1571 C CA . ALA A 1 203 ? -9.111 -3.742 11.171 1.00 93.00 203 ALA A CA 1
ATOM 1572 C C . ALA A 1 203 ? -8.079 -4.882 11.283 1.00 93.00 203 ALA A C 1
ATOM 1574 O O . ALA A 1 203 ? -7.126 -4.945 10.495 1.00 93.00 203 ALA A O 1
ATOM 1575 N N . PHE A 1 204 ? -8.321 -5.829 12.193 1.00 93.12 204 PHE A N 1
ATOM 1576 C CA . PHE A 1 204 ? -7.447 -6.979 12.451 1.00 93.12 204 PHE A CA 1
ATOM 1577 C C . PHE A 1 204 ? -7.774 -8.218 11.601 1.00 93.12 204 PHE A C 1
ATOM 1579 O O . PHE A 1 204 ? -6.963 -9.139 11.536 1.00 93.12 204 PHE A O 1
ATOM 1586 N N . GLY A 1 205 ? -8.912 -8.235 10.900 1.00 92.31 205 GLY A N 1
ATOM 1587 C CA . GLY A 1 205 ? -9.332 -9.347 10.045 1.00 92.31 205 GLY A CA 1
ATOM 1588 C C . GLY A 1 205 ? -8.338 -9.654 8.923 1.00 92.31 205 GLY A C 1
ATOM 1589 O O . GLY A 1 205 ? -7.536 -8.813 8.518 1.00 92.31 205 GLY A O 1
ATOM 1590 N N . LYS A 1 206 ? -8.355 -10.871 8.381 1.00 90.19 206 LYS A N 1
ATOM 1591 C CA . LYS A 1 206 ? -7.406 -11.254 7.323 1.00 90.19 206 LYS A CA 1
ATOM 1592 C C . LYS A 1 206 ? -7.753 -10.582 5.993 1.00 90.19 206 LYS A C 1
ATOM 1594 O O . LYS A 1 206 ? -8.925 -10.405 5.667 1.00 90.19 206 LYS A O 1
ATOM 1599 N N . ILE A 1 207 ? -6.727 -10.223 5.218 1.00 88.00 207 ILE A N 1
ATOM 1600 C CA . ILE A 1 207 ? -6.882 -9.526 3.926 1.00 88.00 207 ILE A CA 1
ATOM 1601 C C . ILE A 1 207 ? -7.356 -10.435 2.780 1.00 88.00 207 ILE A C 1
ATOM 1603 O O . ILE A 1 207 ? -7.751 -9.945 1.730 1.00 88.00 207 ILE A O 1
ATOM 1607 N N . ASP A 1 208 ? -7.296 -11.752 2.955 1.00 85.56 208 ASP A N 1
ATOM 1608 C CA . ASP A 1 208 ? -7.818 -12.754 2.017 1.00 85.56 208 ASP A CA 1
ATOM 1609 C C . ASP A 1 208 ? -9.191 -13.303 2.426 1.00 85.56 208 ASP A C 1
ATOM 1611 O O . ASP A 1 208 ? -9.743 -14.158 1.736 1.00 85.56 208 ASP A O 1
ATOM 1615 N N . ASP A 1 209 ? -9.775 -12.793 3.511 1.00 85.88 209 ASP A N 1
ATOM 1616 C CA . ASP A 1 209 ? -11.094 -13.214 3.958 1.00 85.88 209 ASP A CA 1
ATOM 1617 C C . ASP A 1 209 ? -12.199 -12.350 3.331 1.00 85.88 209 ASP A C 1
ATOM 1619 O O . ASP A 1 209 ? -12.319 -11.145 3.578 1.00 85.88 209 ASP A O 1
ATOM 1623 N N . SER A 1 210 ? -13.061 -13.004 2.549 1.00 89.62 210 SER A N 1
ATOM 1624 C CA . SER A 1 210 ? -14.275 -12.410 1.979 1.00 89.62 210 SER A CA 1
ATOM 1625 C C . SER A 1 210 ? -15.187 -11.760 3.030 1.00 89.62 210 SER A C 1
ATOM 1627 O O . SER A 1 210 ? -15.835 -10.752 2.733 1.00 89.62 210 SER A O 1
ATOM 1629 N N . LYS A 1 211 ? -15.208 -12.271 4.272 1.00 93.25 211 LYS A N 1
ATOM 1630 C CA . LYS A 1 211 ? -15.999 -11.686 5.363 1.00 93.25 211 LYS A CA 1
ATOM 1631 C C . LYS A 1 211 ? -15.441 -10.337 5.797 1.00 93.25 211 LYS A C 1
ATOM 1633 O O . LYS A 1 211 ? -16.222 -9.402 5.951 1.00 93.25 211 LYS A O 1
ATOM 1638 N N . THR A 1 212 ? -14.117 -10.205 5.930 1.00 95.19 212 THR A N 1
ATOM 1639 C CA . THR A 1 212 ? -13.460 -8.920 6.231 1.00 95.19 212 THR A CA 1
ATOM 1640 C C . THR A 1 212 ? -13.783 -7.886 5.157 1.00 95.19 212 THR A C 1
ATOM 1642 O O . THR A 1 212 ? -14.104 -6.746 5.482 1.00 95.19 212 THR A O 1
ATOM 1645 N N . ARG A 1 213 ? -13.765 -8.287 3.877 1.00 95.00 213 ARG A N 1
ATOM 1646 C CA . ARG A 1 213 ? -14.133 -7.400 2.764 1.00 95.00 213 ARG A CA 1
ATOM 1647 C C . ARG A 1 213 ? -15.567 -6.890 2.889 1.00 95.00 213 ARG A C 1
ATOM 1649 O O . ARG A 1 213 ? -15.785 -5.684 2.880 1.00 95.00 213 ARG A O 1
ATOM 1656 N N . SER A 1 214 ? -16.527 -7.805 3.031 1.00 95.62 214 SER A N 1
ATOM 1657 C CA . SER A 1 214 ? -17.942 -7.448 3.170 1.00 95.62 214 SER A CA 1
ATOM 1658 C C . SER A 1 214 ? -18.180 -6.574 4.405 1.00 95.62 214 SER A C 1
ATOM 1660 O O . SER A 1 214 ? -18.930 -5.604 4.343 1.00 95.62 214 SER A O 1
ATOM 1662 N N . MET A 1 215 ? -17.498 -6.863 5.516 1.00 96.19 215 MET A N 1
ATOM 1663 C CA . MET A 1 215 ? -17.556 -6.053 6.731 1.00 96.19 215 MET A CA 1
ATOM 1664 C C . MET A 1 215 ? -17.042 -4.628 6.492 1.00 96.19 215 MET A C 1
ATOM 1666 O O . MET A 1 215 ? -17.715 -3.677 6.884 1.00 96.19 215 MET A O 1
ATOM 1670 N N . ALA A 1 216 ? -15.903 -4.468 5.812 1.00 96.81 216 ALA A N 1
ATOM 1671 C CA . ALA A 1 216 ? -15.342 -3.159 5.483 1.00 96.81 216 ALA A CA 1
ATOM 1672 C C . ALA A 1 216 ? -16.289 -2.326 4.606 1.00 96.81 216 ALA A C 1
ATOM 1674 O O . ALA A 1 216 ? -16.547 -1.162 4.907 1.00 96.81 216 ALA A O 1
ATOM 1675 N N . GLU A 1 217 ? -16.845 -2.933 3.553 1.00 95.94 217 GLU A N 1
ATOM 1676 C CA . GLU A 1 217 ? -17.794 -2.280 2.640 1.00 95.94 217 GLU A CA 1
ATOM 1677 C C . GLU A 1 217 ? -19.058 -1.805 3.375 1.00 95.94 217 GLU A C 1
ATOM 1679 O O . GLU A 1 217 ? -19.512 -0.687 3.142 1.00 95.94 217 GLU A O 1
ATOM 1684 N N . ARG A 1 218 ? -19.590 -2.616 4.298 1.00 96.19 218 ARG A N 1
ATOM 1685 C CA . ARG A 1 218 ? -20.754 -2.264 5.129 1.00 96.19 218 ARG A CA 1
ATOM 1686 C C . ARG A 1 218 ? -20.456 -1.131 6.107 1.00 96.19 218 ARG A C 1
ATOM 1688 O O . ARG A 1 218 ? -21.218 -0.174 6.196 1.00 96.19 218 ARG A O 1
ATOM 1695 N N . ILE A 1 219 ? -19.322 -1.197 6.811 1.00 97.06 219 ILE A N 1
ATOM 1696 C CA . ILE A 1 219 ? -18.907 -0.144 7.750 1.00 97.06 219 ILE A CA 1
ATOM 1697 C C . ILE A 1 219 ? -18.816 1.214 7.041 1.00 97.06 219 ILE A C 1
ATOM 1699 O O . ILE A 1 219 ? -19.331 2.202 7.556 1.00 97.06 219 ILE A O 1
ATOM 1703 N N . LEU A 1 220 ? -18.197 1.269 5.857 1.00 96.00 220 LEU A N 1
ATOM 1704 C CA . LEU A 1 220 ? -17.982 2.523 5.121 1.00 96.00 220 LEU A CA 1
ATOM 1705 C C . LEU A 1 220 ? -19.269 3.158 4.570 1.00 96.00 220 LEU A C 1
ATOM 1707 O O . LEU A 1 220 ? -19.243 4.321 4.178 1.00 96.00 220 LEU A O 1
ATOM 1711 N N . ARG A 1 221 ? -20.394 2.432 4.548 1.00 95.44 221 ARG A N 1
ATOM 1712 C CA . ARG A 1 221 ? -21.707 2.981 4.167 1.00 95.44 221 ARG A CA 1
ATOM 1713 C C . ARG A 1 221 ? -22.421 3.687 5.315 1.00 95.44 221 ARG A C 1
ATOM 1715 O O . ARG A 1 221 ? -23.415 4.366 5.069 1.00 95.44 221 ARG A O 1
ATOM 1722 N N . VAL A 1 222 ? -21.950 3.530 6.553 1.00 94.94 222 VAL A N 1
ATOM 1723 C CA . VAL A 1 222 ? -22.593 4.124 7.728 1.00 94.94 222 VAL A CA 1
ATOM 1724 C C . VAL A 1 222 ? -22.295 5.631 7.787 1.00 94.94 222 VAL A C 1
ATOM 1726 O O . VAL A 1 222 ? -21.136 6.004 7.973 1.00 94.94 222 VAL A O 1
ATOM 1729 N N . PRO A 1 223 ? -23.307 6.519 7.699 1.00 92.62 223 PRO A N 1
ATOM 1730 C CA . PRO A 1 223 ? -23.073 7.965 7.585 1.00 92.62 223 PRO A CA 1
ATOM 1731 C C . PRO A 1 223 ? -22.450 8.612 8.826 1.00 92.62 223 PRO A C 1
ATOM 1733 O O . PRO A 1 223 ? -21.741 9.605 8.713 1.00 92.62 223 PRO A O 1
ATOM 1736 N N . VAL A 1 224 ? -22.724 8.057 10.011 1.00 92.50 224 VAL A N 1
ATOM 1737 C CA . VAL A 1 224 ? -22.257 8.592 11.303 1.00 92.50 224 VAL A CA 1
ATOM 1738 C C . VAL A 1 224 ? -20.858 8.097 11.692 1.00 92.50 224 VAL A C 1
ATOM 1740 O O . VAL A 1 224 ? -20.405 8.339 12.806 1.00 92.50 224 VAL A O 1
ATOM 1743 N N . LEU A 1 225 ? -20.176 7.354 10.814 1.00 94.44 225 LEU A N 1
ATOM 1744 C CA . LEU A 1 225 ? -18.867 6.781 11.109 1.00 94.44 225 LEU A CA 1
ATOM 1745 C C . LEU A 1 225 ? -17.819 7.885 11.315 1.00 94.44 225 LEU A C 1
ATOM 1747 O O . LEU A 1 225 ? -17.566 8.693 10.424 1.00 94.44 225 LEU A O 1
ATOM 1751 N N . GLN A 1 226 ? -17.149 7.873 12.467 1.00 90.38 226 GLN A N 1
ATOM 1752 C CA . GLN A 1 226 ? -16.073 8.824 12.752 1.00 90.38 226 GLN A CA 1
ATOM 1753 C C . GLN A 1 226 ? -14.884 8.688 11.781 1.00 90.38 226 GLN A C 1
ATOM 1755 O O . GLN A 1 226 ? -14.598 7.607 11.244 1.00 90.38 226 GLN A O 1
ATOM 1760 N N . HIS A 1 227 ? -14.114 9.765 11.624 1.00 88.19 227 HIS A N 1
ATOM 1761 C CA . HIS A 1 227 ? -13.065 9.885 10.607 1.00 88.19 227 HIS A CA 1
ATOM 1762 C C . HIS A 1 227 ? -11.946 8.862 10.780 1.00 88.19 227 HIS A C 1
ATOM 1764 O O . HIS A 1 227 ? -11.478 8.268 9.805 1.00 88.19 227 HIS A O 1
ATOM 1770 N N . MET A 1 228 ? -11.517 8.618 12.022 1.00 87.38 228 MET A N 1
ATOM 1771 C CA . MET A 1 228 ? -10.465 7.641 12.305 1.00 87.38 228 MET A CA 1
ATOM 1772 C C . MET A 1 228 ? -10.867 6.226 11.872 1.00 87.38 228 MET A C 1
ATOM 1774 O O . MET A 1 228 ? -10.099 5.540 11.194 1.00 87.38 228 MET A O 1
ATOM 1778 N N . ASN A 1 229 ? -12.075 5.780 12.231 1.00 92.56 229 ASN A N 1
ATOM 1779 C CA . ASN A 1 229 ? -12.553 4.456 11.836 1.00 92.56 229 ASN A CA 1
ATOM 1780 C C . ASN A 1 229 ? -12.761 4.371 10.322 1.00 92.56 229 ASN A C 1
ATOM 1782 O O . ASN A 1 229 ? -12.348 3.375 9.728 1.00 92.56 229 ASN A O 1
ATOM 1786 N N . HIS A 1 230 ? -13.290 5.425 9.691 1.00 92.38 230 HIS A N 1
ATOM 1787 C CA . HIS A 1 230 ? -13.391 5.499 8.234 1.00 92.38 230 HIS A CA 1
ATOM 1788 C C . HIS A 1 230 ? -12.023 5.292 7.570 1.00 92.38 230 HIS A C 1
ATOM 1790 O O . HIS A 1 230 ? -11.889 4.473 6.661 1.00 92.38 230 HIS A O 1
ATOM 1796 N N . LYS A 1 231 ? -10.974 5.975 8.047 1.00 88.44 231 LYS A N 1
ATOM 1797 C CA . LYS A 1 231 ? -9.608 5.827 7.521 1.00 88.44 231 LYS A CA 1
ATOM 1798 C C . LYS A 1 231 ? -9.049 4.424 7.713 1.00 88.44 231 LYS A C 1
ATOM 1800 O O . LYS A 1 231 ? -8.553 3.850 6.749 1.00 88.44 231 LYS A O 1
ATOM 1805 N N . VAL A 1 232 ? -9.134 3.861 8.918 1.00 90.31 232 VAL A N 1
ATOM 1806 C CA . VAL A 1 232 ? -8.630 2.504 9.202 1.00 90.31 232 VAL A CA 1
ATOM 1807 C C . VAL A 1 232 ? -9.299 1.473 8.290 1.00 90.31 232 VAL A C 1
ATOM 1809 O O . VAL A 1 232 ? -8.616 0.655 7.673 1.00 90.31 232 VAL A O 1
ATOM 1812 N N . VAL A 1 233 ? -10.621 1.549 8.139 1.00 94.31 233 VAL A N 1
ATOM 1813 C CA . VAL A 1 233 ? -11.389 0.597 7.327 1.00 94.31 233 VAL A CA 1
ATOM 1814 C C . VAL A 1 233 ? -11.164 0.814 5.830 1.00 94.31 233 VAL A C 1
ATOM 1816 O O . VAL A 1 233 ? -10.976 -0.158 5.104 1.00 94.31 233 VAL A O 1
ATOM 1819 N N . THR A 1 234 ? -11.077 2.065 5.366 1.00 92.81 234 THR A N 1
ATOM 1820 C CA . THR A 1 234 ? -10.717 2.381 3.969 1.00 92.81 234 THR A CA 1
ATOM 1821 C C . THR A 1 234 ? -9.349 1.804 3.623 1.00 92.81 234 THR A C 1
ATOM 1823 O O . THR A 1 234 ? -9.194 1.148 2.594 1.00 92.81 234 THR A O 1
ATOM 1826 N N . ARG A 1 235 ? -8.358 1.988 4.507 1.00 91.19 235 ARG A N 1
ATOM 1827 C CA . ARG A 1 235 ? -7.013 1.442 4.303 1.00 91.19 235 ARG A CA 1
ATOM 1828 C C . ARG A 1 235 ? -7.024 -0.076 4.228 1.00 91.19 235 ARG A C 1
ATOM 1830 O O . ARG A 1 235 ? -6.352 -0.655 3.378 1.00 91.19 235 ARG A O 1
ATOM 1837 N N . LYS A 1 236 ? -7.808 -0.720 5.095 1.00 92.81 236 LYS A N 1
ATOM 1838 C CA . LYS A 1 236 ? -7.978 -2.172 5.091 1.00 92.81 236 LYS A CA 1
ATOM 1839 C C . LYS A 1 236 ? -8.597 -2.674 3.789 1.00 92.81 236 LYS A C 1
ATOM 1841 O O . LYS A 1 236 ? -8.086 -3.632 3.214 1.00 92.81 236 LYS A O 1
ATOM 1846 N N . LEU A 1 237 ? -9.668 -2.028 3.330 1.00 93.44 237 LEU A N 1
ATOM 1847 C CA . LEU A 1 237 ? -10.353 -2.387 2.092 1.00 93.44 237 LEU A CA 1
ATOM 1848 C C . LEU A 1 237 ? -9.429 -2.241 0.878 1.00 93.44 237 LEU A C 1
ATOM 1850 O O . LEU A 1 237 ? -9.383 -3.153 0.057 1.00 93.44 237 LEU A O 1
ATOM 1854 N N . ALA A 1 238 ? -8.638 -1.166 0.819 1.00 91.06 238 ALA A N 1
ATOM 1855 C CA . ALA A 1 238 ? -7.647 -0.973 -0.236 1.00 91.06 238 ALA A CA 1
ATOM 1856 C C . ALA A 1 238 ? -6.642 -2.134 -0.294 1.00 91.06 238 ALA A C 1
ATOM 1858 O O . ALA A 1 238 ? -6.446 -2.708 -1.356 1.00 91.06 238 ALA A O 1
ATOM 1859 N N . LEU A 1 239 ? -6.110 -2.590 0.849 1.00 90.06 239 LEU A N 1
ATOM 1860 C CA . LEU A 1 239 ? -5.179 -3.731 0.881 1.00 90.06 239 LEU A CA 1
ATOM 1861 C C . LEU A 1 239 ? -5.814 -5.053 0.435 1.00 90.06 239 LEU A C 1
ATOM 1863 O O . LEU A 1 239 ? -5.161 -5.876 -0.209 1.00 90.06 239 LEU A O 1
ATOM 1867 N N . ILE A 1 240 ? -7.088 -5.269 0.769 1.00 90.94 240 ILE A N 1
ATOM 1868 C CA . ILE A 1 240 ? -7.853 -6.424 0.281 1.00 90.94 240 ILE A CA 1
ATOM 1869 C C . ILE A 1 240 ? -7.981 -6.354 -1.248 1.00 90.94 240 ILE A C 1
ATOM 1871 O O . ILE A 1 240 ? -7.754 -7.349 -1.939 1.00 90.94 240 ILE A O 1
ATOM 1875 N N . GLN A 1 241 ? -8.322 -5.178 -1.779 1.00 89.44 241 GLN A N 1
ATOM 1876 C CA . GLN A 1 241 ? -8.470 -4.941 -3.215 1.00 89.44 241 GLN A CA 1
ATOM 1877 C C . GLN A 1 241 ? -7.135 -5.068 -3.959 1.00 89.44 241 GLN A C 1
ATOM 1879 O O . GLN A 1 241 ? -7.098 -5.705 -5.012 1.00 89.44 241 GLN A O 1
ATOM 1884 N N . ASP A 1 242 ? -6.037 -4.566 -3.394 1.00 88.19 242 ASP A N 1
ATOM 1885 C CA . ASP A 1 242 ? -4.686 -4.700 -3.945 1.00 88.19 242 ASP A CA 1
ATOM 1886 C C . ASP A 1 242 ? -4.290 -6.167 -4.082 1.00 88.19 242 ASP A C 1
ATOM 1888 O O . ASP A 1 242 ? -3.854 -6.602 -5.149 1.00 88.19 242 ASP A O 1
ATOM 1892 N N . LYS A 1 243 ? -4.481 -6.956 -3.015 1.00 86.06 243 LYS A N 1
ATOM 1893 C CA . LYS A 1 243 ? -4.151 -8.386 -3.016 1.00 86.06 243 LYS A CA 1
ATOM 1894 C C . LYS A 1 243 ? -5.001 -9.152 -4.027 1.00 86.06 243 LYS A C 1
ATOM 1896 O O . LYS A 1 243 ? -4.465 -9.993 -4.748 1.00 86.06 243 LYS A O 1
ATOM 1901 N N . ALA A 1 244 ? -6.300 -8.857 -4.100 1.00 85.56 244 ALA A N 1
ATOM 1902 C CA . ALA A 1 244 ? -7.199 -9.466 -5.079 1.00 85.56 244 ALA A CA 1
ATOM 1903 C C . ALA A 1 244 ? -6.802 -9.107 -6.522 1.00 85.56 244 ALA A C 1
ATOM 1905 O O . ALA A 1 244 ? -6.838 -9.961 -7.408 1.00 85.56 244 ALA A O 1
ATOM 1906 N N . SER A 1 245 ? -6.369 -7.864 -6.743 1.00 85.62 245 SER A N 1
ATOM 1907 C CA . SER A 1 245 ? -5.997 -7.360 -8.065 1.00 85.62 245 SER A CA 1
ATOM 1908 C C . SER A 1 245 ? -4.604 -7.814 -8.497 1.00 85.62 245 SER A C 1
ATOM 1910 O O . SER A 1 245 ? -4.391 -7.999 -9.682 1.00 85.62 245 SER A O 1
ATOM 1912 N N . ALA A 1 246 ? -3.644 -8.064 -7.602 1.00 77.56 246 ALA A N 1
ATOM 1913 C CA . ALA A 1 246 ? -2.238 -8.323 -7.965 1.00 77.56 246 ALA A CA 1
ATOM 1914 C C . ALA A 1 246 ? -2.002 -9.495 -8.951 1.00 77.56 246 ALA A C 1
ATOM 1916 O O . ALA A 1 246 ? -0.964 -9.555 -9.622 1.00 77.56 246 ALA A O 1
ATOM 1917 N N . LYS A 1 247 ? -2.944 -10.444 -9.042 1.00 71.50 247 LYS A N 1
ATOM 1918 C CA . LYS A 1 247 ? -2.856 -11.628 -9.919 1.00 71.50 247 LYS A CA 1
ATOM 1919 C C . LYS A 1 247 ? -4.048 -11.791 -10.871 1.00 71.50 247 LYS A C 1
ATOM 1921 O O . LYS A 1 247 ? -4.161 -12.826 -11.527 1.00 71.50 247 LYS A O 1
ATOM 1926 N N . GLN A 1 248 ? -4.933 -10.803 -10.964 1.00 87.62 248 GLN A N 1
ATOM 1927 C CA . GLN A 1 248 ? -6.136 -10.915 -11.784 1.00 87.62 248 GLN A CA 1
ATOM 1928 C C . GLN A 1 248 ? -5.792 -10.917 -13.282 1.00 87.62 248 GLN A C 1
ATOM 1930 O O . GLN A 1 248 ? -5.036 -10.085 -13.774 1.00 87.62 248 GLN A O 1
ATOM 1935 N N . GLY A 1 249 ? -6.358 -11.872 -14.025 1.00 87.06 249 GLY A N 1
ATOM 1936 C CA . GLY A 1 249 ? -6.228 -11.928 -15.485 1.00 87.06 249 GLY A CA 1
ATOM 1937 C C . GLY A 1 249 ? -4.848 -12.338 -16.012 1.00 87.06 249 GLY A C 1
ATOM 1938 O O . GLY A 1 249 ? -4.611 -12.202 -17.212 1.00 87.06 249 GLY A O 1
ATOM 1939 N N . ARG A 1 250 ? -3.941 -12.841 -15.158 1.00 88.62 250 ARG A N 1
ATOM 1940 C CA . ARG A 1 250 ? -2.648 -13.383 -15.606 1.00 88.62 250 ARG A CA 1
ATOM 1941 C C . ARG A 1 250 ? -2.849 -14.589 -16.528 1.00 88.62 250 ARG A C 1
ATOM 1943 O O . ARG A 1 250 ? -3.701 -15.438 -16.281 1.00 88.62 250 ARG A O 1
ATOM 1950 N N . TRP A 1 251 ? -2.040 -14.658 -17.577 1.00 90.00 251 TRP A N 1
ATOM 1951 C CA . TRP A 1 251 ? -1.932 -15.789 -18.497 1.00 90.00 251 TRP A CA 1
ATOM 1952 C C . TRP A 1 251 ? -0.548 -16.452 -18.395 1.00 90.00 251 TRP A C 1
ATOM 1954 O O . TRP A 1 251 ? 0.441 -15.739 -18.179 1.00 90.00 251 TRP A O 1
ATOM 1964 N N . PRO A 1 252 ? -0.468 -17.781 -18.588 1.00 81.81 252 PRO A N 1
ATOM 1965 C CA . PRO A 1 252 ? 0.801 -18.495 -18.649 1.00 81.81 252 PRO A CA 1
ATOM 1966 C C . PRO A 1 252 ? 1.488 -18.285 -20.003 1.00 81.81 252 PRO A C 1
ATOM 1968 O O . PRO A 1 252 ? 0.826 -18.142 -21.038 1.00 81.81 252 PRO A O 1
ATOM 1971 N N . GLY A 1 253 ? 2.819 -18.309 -20.012 1.00 86.38 253 GLY A N 1
ATOM 1972 C CA . GLY A 1 253 ? 3.604 -18.271 -21.248 1.00 86.38 253 GLY A CA 1
ATOM 1973 C C . GLY A 1 253 ? 3.369 -17.013 -22.100 1.00 86.38 253 GLY A C 1
ATOM 1974 O O . GLY A 1 253 ? 3.319 -15.891 -21.594 1.00 86.38 253 GLY A O 1
ATOM 1975 N N . TRP A 1 254 ? 3.284 -17.188 -23.422 1.00 91.62 254 TRP A N 1
ATOM 1976 C CA . TRP A 1 254 ? 3.238 -16.092 -24.396 1.00 91.62 254 TRP A CA 1
ATOM 1977 C C . TRP A 1 254 ? 1.819 -15.811 -24.899 1.00 91.62 254 TRP A C 1
ATOM 1979 O O . TRP A 1 254 ? 1.126 -16.714 -25.361 1.00 91.62 254 TRP A O 1
ATOM 1989 N N . ARG A 1 255 ? 1.419 -14.536 -24.899 1.00 94.38 255 ARG A N 1
ATOM 1990 C CA . ARG A 1 255 ? 0.174 -14.047 -25.507 1.00 94.38 255 ARG A CA 1
ATOM 1991 C C . ARG A 1 255 ? 0.491 -13.007 -26.569 1.00 94.38 255 ARG A C 1
ATOM 1993 O O . ARG A 1 255 ? 1.315 -12.125 -26.351 1.00 94.38 255 ARG A O 1
ATOM 2000 N N . SER A 1 256 ? -0.167 -13.103 -27.718 1.00 96.19 256 SER A N 1
ATOM 2001 C CA . SER A 1 256 ? -0.031 -12.108 -28.781 1.00 96.19 256 SER A CA 1
ATOM 2002 C C . SER A 1 256 ? -0.783 -10.832 -28.399 1.00 96.19 256 SER A C 1
ATOM 2004 O O . SER A 1 256 ? -2.001 -10.876 -28.231 1.00 96.19 256 SER A O 1
ATOM 2006 N N . LEU A 1 257 ? -0.078 -9.704 -28.305 1.00 97.44 257 LEU A N 1
ATOM 2007 C CA . LEU A 1 257 ? -0.659 -8.366 -28.150 1.00 97.44 257 LEU A CA 1
ATOM 2008 C C . LEU A 1 257 ? -0.325 -7.510 -29.374 1.00 97.44 257 LEU A C 1
ATOM 2010 O O . LEU A 1 257 ? 0.723 -7.694 -29.992 1.00 97.44 257 LEU A O 1
ATOM 2014 N N . GLU A 1 258 ? -1.210 -6.582 -29.720 1.00 97.69 258 GLU A N 1
ATOM 2015 C CA . GLU A 1 258 ? -1.063 -5.701 -30.884 1.00 97.69 258 GLU A CA 1
ATOM 2016 C C . GLU A 1 258 ? -0.620 -4.300 -30.471 1.00 97.69 258 GLU A C 1
ATOM 2018 O O . GLU A 1 258 ? -1.102 -3.759 -29.471 1.00 97.69 258 GLU A O 1
ATOM 2023 N N . ILE A 1 259 ? 0.293 -3.714 -31.247 1.00 98.19 259 ILE A N 1
ATOM 2024 C CA . ILE A 1 259 ? 0.713 -2.323 -31.099 1.00 98.19 259 ILE A CA 1
ATOM 2025 C C . ILE A 1 259 ? -0.400 -1.434 -31.650 1.00 98.19 259 ILE A C 1
ATOM 2027 O O . ILE A 1 259 ? -0.535 -1.264 -32.858 1.00 98.19 259 ILE A O 1
ATOM 2031 N N . VAL A 1 260 ? -1.187 -0.827 -30.768 1.00 97.88 260 VAL A N 1
ATOM 2032 C CA . VAL A 1 260 ? -2.333 0.014 -31.159 1.00 97.88 260 VAL A CA 1
ATOM 2033 C C . VAL A 1 260 ? -1.985 1.497 -31.267 1.00 97.88 260 VAL A C 1
ATOM 2035 O O . VAL A 1 260 ? -2.730 2.274 -31.860 1.00 97.88 260 VAL A O 1
ATOM 2038 N N . LYS A 1 261 ? -0.850 1.915 -30.696 1.00 98.00 261 LYS A N 1
ATOM 2039 C CA . LYS A 1 261 ? -0.369 3.302 -30.748 1.00 98.00 261 LYS A CA 1
ATOM 2040 C C . LYS A 1 261 ? 1.141 3.362 -30.532 1.00 98.00 261 LYS A C 1
ATOM 2042 O O . LYS A 1 261 ? 1.681 2.635 -29.699 1.00 98.00 261 LYS A O 1
ATOM 2047 N N . ILE A 1 262 ? 1.802 4.280 -31.237 1.00 97.62 262 ILE A N 1
ATOM 2048 C CA . ILE A 1 262 ? 3.211 4.643 -31.033 1.00 97.62 262 ILE A CA 1
ATOM 2049 C C . ILE A 1 262 ? 3.291 6.160 -30.828 1.00 97.62 262 ILE A C 1
ATOM 2051 O O . ILE A 1 262 ? 2.619 6.912 -31.531 1.00 97.62 262 ILE A O 1
ATOM 2055 N N . VAL A 1 263 ? 4.081 6.611 -29.851 1.00 95.62 263 VAL A N 1
ATOM 2056 C CA . VAL A 1 263 ? 4.324 8.035 -29.563 1.00 95.62 263 VAL A CA 1
ATOM 2057 C C . VAL A 1 263 ? 5.827 8.289 -29.500 1.00 95.62 263 VAL A C 1
ATOM 2059 O O . VAL A 1 263 ? 6.535 7.595 -28.777 1.00 95.62 263 VAL A O 1
ATOM 2062 N N . GLU A 1 264 ? 6.310 9.286 -30.236 1.00 93.75 264 GLU A N 1
ATOM 2063 C CA . GLU A 1 264 ? 7.683 9.795 -30.124 1.00 93.75 264 GLU A CA 1
ATOM 2064 C C . GLU A 1 264 ? 7.764 10.720 -28.896 1.00 93.75 264 GLU A C 1
ATOM 2066 O O . GLU A 1 264 ? 7.168 11.794 -28.888 1.00 93.75 264 GLU A O 1
ATOM 2071 N N . GLU A 1 265 ? 8.460 10.298 -27.839 1.00 92.12 265 GLU A N 1
ATOM 2072 C CA . GLU A 1 265 ? 8.562 11.043 -26.567 1.00 92.12 265 GLU A CA 1
ATOM 2073 C C . GLU A 1 265 ? 9.799 11.954 -26.532 1.00 92.12 265 GLU A C 1
ATOM 2075 O O . GLU A 1 265 ? 9.859 12.918 -25.769 1.00 92.12 265 GLU A O 1
ATOM 2080 N N . SER A 1 266 ? 10.823 11.604 -27.316 1.00 89.69 266 SER A N 1
ATOM 2081 C CA . SER A 1 266 ? 12.015 12.406 -27.611 1.00 89.69 266 SER A CA 1
ATOM 2082 C C . SER A 1 266 ? 12.744 11.830 -28.829 1.00 89.69 266 SER A C 1
ATOM 2084 O O . SER A 1 266 ? 12.395 10.758 -29.316 1.00 89.69 266 SER A O 1
ATOM 2086 N N . GLU A 1 267 ? 13.840 12.468 -29.258 1.00 86.56 267 GLU A N 1
ATOM 2087 C CA . GLU A 1 267 ? 14.723 11.966 -30.331 1.00 86.56 267 GLU A CA 1
ATOM 2088 C C . GLU A 1 267 ? 15.260 10.535 -30.086 1.00 86.56 267 GLU A C 1
ATOM 2090 O O . GLU A 1 267 ? 15.751 9.876 -31.007 1.00 86.56 267 GLU A O 1
ATOM 2095 N N . THR A 1 268 ? 15.218 10.050 -28.839 1.00 90.62 268 THR A N 1
ATOM 2096 C CA . THR A 1 268 ? 15.775 8.745 -28.453 1.00 90.62 268 THR A CA 1
ATOM 2097 C C . THR A 1 268 ? 14.782 7.825 -27.756 1.00 90.62 268 THR A C 1
ATOM 2099 O O . THR A 1 268 ? 15.167 6.712 -27.413 1.00 90.62 268 THR A O 1
ATOM 2102 N N . VAL A 1 269 ? 13.527 8.228 -27.537 1.00 94.25 269 VAL A N 1
ATOM 2103 C CA . VAL A 1 269 ? 12.547 7.429 -26.784 1.00 94.25 269 VAL A CA 1
ATOM 2104 C C . VAL A 1 269 ? 11.214 7.378 -27.520 1.00 94.25 269 VAL A C 1
ATOM 2106 O O . VAL A 1 269 ? 10.645 8.416 -27.847 1.00 94.25 269 VAL A O 1
ATOM 2109 N N . LYS A 1 270 ? 10.690 6.162 -27.706 1.00 95.75 270 LYS A N 1
ATOM 2110 C CA . LYS A 1 270 ? 9.333 5.912 -28.210 1.00 95.75 270 LYS A CA 1
ATOM 2111 C C . LYS A 1 270 ? 8.507 5.166 -27.175 1.00 95.75 270 LYS A C 1
ATOM 2113 O O . LYS A 1 270 ? 9.007 4.229 -26.552 1.00 95.75 270 LYS A O 1
ATOM 2118 N N . SER A 1 271 ? 7.245 5.541 -27.030 1.00 96.94 271 SER A N 1
ATOM 2119 C CA . SER A 1 271 ? 6.252 4.781 -26.275 1.00 96.94 271 SER A CA 1
ATOM 2120 C C . SER A 1 271 ? 5.423 3.904 -27.205 1.00 96.94 271 SER A C 1
ATOM 2122 O O . SER A 1 271 ? 4.901 4.389 -28.206 1.00 96.94 271 SER A O 1
ATOM 2124 N N . PHE A 1 272 ? 5.255 2.635 -26.841 1.00 97.75 272 PHE A N 1
ATOM 2125 C CA . PHE A 1 272 ? 4.443 1.649 -27.554 1.00 97.75 272 PHE A CA 1
ATOM 2126 C C . PHE A 1 272 ? 3.277 1.228 -26.663 1.00 97.75 272 PHE A C 1
ATOM 2128 O O . PHE A 1 272 ? 3.478 0.918 -25.485 1.00 97.75 272 PHE A O 1
ATOM 2135 N N . TYR A 1 273 ? 2.069 1.230 -27.220 1.00 97.75 273 TYR A N 1
ATOM 2136 C CA . TYR A 1 273 ? 0.854 0.831 -26.519 1.00 97.75 273 TYR A CA 1
ATOM 2137 C C . TYR A 1 273 ? 0.379 -0.524 -27.032 1.00 97.75 273 TYR A C 1
ATOM 2139 O O . TYR A 1 273 ? 0.216 -0.694 -28.239 1.00 97.75 273 TYR A O 1
ATOM 2147 N N . PHE A 1 274 ? 0.135 -1.456 -26.115 1.00 97.38 274 PHE A N 1
ATOM 2148 C CA . PHE A 1 274 ? -0.262 -2.829 -26.406 1.00 97.38 274 PHE A CA 1
ATOM 2149 C C . PHE A 1 274 ? -1.691 -3.100 -25.954 1.00 97.38 274 PHE A C 1
ATOM 2151 O O . PHE A 1 274 ? -2.009 -2.870 -24.787 1.00 97.38 274 PHE A O 1
ATOM 2158 N N . ALA A 1 275 ? -2.515 -3.653 -26.842 1.00 96.25 275 ALA A N 1
ATOM 2159 C CA . ALA A 1 275 ? -3.861 -4.124 -26.524 1.00 96.25 275 ALA A CA 1
ATOM 2160 C C . ALA A 1 275 ? -4.031 -5.614 -26.857 1.00 96.25 275 ALA A C 1
ATOM 2162 O O . ALA A 1 275 ? -3.305 -6.185 -27.676 1.00 96.25 275 ALA A O 1
ATOM 2163 N N . ALA A 1 276 ? -4.998 -6.253 -26.199 1.00 95.00 276 ALA A N 1
ATOM 2164 C CA . ALA A 1 276 ? -5.380 -7.630 -26.490 1.00 95.00 276 ALA A CA 1
ATOM 2165 C C . ALA A 1 276 ? -6.116 -7.730 -27.836 1.00 95.00 276 ALA A C 1
ATOM 2167 O O . ALA A 1 276 ? -7.016 -6.942 -28.108 1.00 95.00 276 ALA A O 1
ATOM 2168 N N . VAL A 1 277 ? -5.775 -8.736 -28.647 1.00 93.56 277 VAL A N 1
ATOM 2169 C CA . VAL A 1 277 ? -6.428 -9.009 -29.949 1.00 93.56 277 VAL A CA 1
ATOM 2170 C C . VAL A 1 277 ? -7.553 -10.041 -29.867 1.00 93.56 277 VAL A C 1
ATOM 2172 O O . VAL A 1 277 ? -8.320 -10.217 -30.806 1.00 93.56 277 VAL A O 1
ATOM 2175 N N . ASP A 1 278 ? -7.629 -10.765 -28.753 1.00 91.19 278 ASP A N 1
ATOM 2176 C CA . ASP A 1 278 ? -8.521 -11.906 -28.528 1.00 91.19 278 ASP A CA 1
ATOM 2177 C C . ASP A 1 278 ? -9.794 -11.525 -27.748 1.00 91.19 278 ASP A C 1
ATOM 2179 O O . ASP A 1 278 ? -10.524 -12.407 -27.297 1.00 91.19 278 ASP A O 1
ATOM 2183 N N . ASN A 1 279 ? -10.047 -10.222 -27.560 1.00 82.56 279 ASN A N 1
ATOM 2184 C CA . ASN A 1 279 ? -11.130 -9.656 -26.744 1.00 82.56 279 ASN A CA 1
ATOM 2185 C C . ASN A 1 279 ? -11.167 -10.147 -25.284 1.00 82.56 279 ASN A C 1
ATOM 2187 O O . ASN A 1 279 ? -12.155 -9.920 -24.582 1.00 82.56 279 ASN A O 1
ATOM 2191 N N . LYS A 1 280 ? -10.109 -10.804 -24.792 1.00 91.19 280 LYS A N 1
ATOM 2192 C CA . LYS A 1 280 ? -10.002 -11.182 -23.381 1.00 91.19 280 LYS A CA 1
ATOM 2193 C C . LYS A 1 280 ? -9.366 -10.040 -22.583 1.00 91.19 280 LYS A C 1
ATOM 2195 O O . LYS A 1 280 ? -8.464 -9.373 -23.097 1.00 91.19 280 LYS A O 1
ATOM 2200 N N . PRO A 1 281 ? -9.751 -9.848 -21.310 1.00 91.62 281 PRO A N 1
ATOM 2201 C CA . PRO A 1 281 ? -9.153 -8.822 -20.466 1.00 91.62 281 PRO A CA 1
ATOM 2202 C C . PRO A 1 281 ? -7.623 -8.942 -20.375 1.00 91.62 281 PRO A C 1
ATOM 2204 O O . PRO A 1 281 ? -7.057 -10.041 -20.451 1.00 91.62 281 PRO A O 1
ATOM 2207 N N . LEU A 1 282 ? -6.943 -7.807 -20.226 1.00 93.81 282 LEU A N 1
ATOM 2208 C CA . LEU A 1 282 ? -5.532 -7.786 -19.847 1.00 93.81 282 LEU A CA 1
ATOM 2209 C C . LEU A 1 282 ? -5.380 -8.110 -18.355 1.00 93.81 282 LEU A C 1
ATOM 2211 O O . LEU A 1 282 ? -6.331 -8.028 -17.580 1.00 93.81 282 LEU A O 1
ATOM 2215 N N . ALA A 1 283 ? -4.169 -8.474 -17.951 1.00 92.69 283 ALA A N 1
ATOM 2216 C CA . ALA A 1 283 ? -3.850 -8.655 -16.546 1.00 92.69 283 ALA A CA 1
ATOM 2217 C C . ALA A 1 283 ? -3.692 -7.287 -15.876 1.00 92.69 283 ALA A C 1
ATOM 2219 O O . ALA A 1 283 ? -3.075 -6.368 -16.427 1.00 92.69 283 ALA A O 1
ATOM 2220 N N . THR A 1 284 ? -4.205 -7.160 -14.666 1.00 92.69 284 THR A N 1
ATOM 2221 C CA . THR A 1 284 ? -3.828 -6.069 -13.764 1.00 92.69 284 THR A CA 1
ATOM 2222 C C . THR A 1 284 ? -2.343 -6.175 -13.404 1.00 92.69 284 THR A C 1
ATOM 2224 O O . THR A 1 284 ? -1.714 -7.232 -13.522 1.00 92.69 284 THR A O 1
ATOM 2227 N N . TYR A 1 285 ? -1.761 -5.059 -12.982 1.00 91.19 285 TYR A N 1
ATOM 2228 C CA . TYR A 1 285 ? -0.355 -4.965 -12.603 1.00 91.19 285 TYR A CA 1
ATOM 2229 C C . TYR A 1 285 ? -0.192 -3.982 -11.450 1.00 91.19 285 TYR A C 1
ATOM 2231 O O . TYR A 1 285 ? -1.079 -3.177 -11.174 1.00 91.19 285 TYR A O 1
ATOM 2239 N N . GLN A 1 286 ? 0.949 -4.058 -10.779 1.00 91.62 286 GLN A N 1
ATOM 2240 C CA . GLN A 1 286 ? 1.375 -3.085 -9.782 1.00 91.62 286 GLN A CA 1
ATOM 2241 C C . GLN A 1 286 ? 2.344 -2.074 -10.412 1.00 91.62 286 GLN A C 1
ATOM 2243 O O . GLN A 1 286 ? 3.098 -2.426 -11.324 1.00 91.62 286 GLN A O 1
ATOM 2248 N N . PRO A 1 287 ? 2.343 -0.812 -9.954 1.00 93.06 287 PRO A N 1
ATOM 2249 C CA . PRO A 1 287 ? 3.234 0.213 -10.480 1.00 93.06 287 PRO A CA 1
ATOM 2250 C C . PRO A 1 287 ? 4.690 -0.185 -10.222 1.00 93.06 287 PRO A C 1
ATOM 2252 O O . PRO A 1 287 ? 5.031 -0.634 -9.130 1.00 93.06 287 PRO A O 1
ATOM 2255 N N . GLY A 1 288 ? 5.535 -0.028 -11.238 1.00 92.31 288 GLY A N 1
ATOM 2256 C CA . GLY A 1 288 ? 6.916 -0.515 -11.239 1.00 92.31 288 GLY A CA 1
ATOM 2257 C C . GLY A 1 288 ? 7.125 -1.892 -11.883 1.00 92.31 288 GLY A C 1
ATOM 2258 O O . GLY A 1 288 ? 8.254 -2.217 -12.233 1.00 92.31 288 GLY A O 1
ATOM 2259 N N . GLN A 1 289 ? 6.066 -2.669 -12.143 1.00 92.50 289 GLN A N 1
ATOM 2260 C CA . GLN A 1 289 ? 6.177 -3.920 -12.907 1.00 92.50 289 GLN A CA 1
ATOM 2261 C C . GLN A 1 289 ? 6.519 -3.691 -14.386 1.00 92.50 289 GLN A C 1
ATOM 2263 O O . GLN A 1 289 ? 6.316 -2.610 -14.942 1.00 92.50 289 GLN A O 1
ATOM 2268 N N . PHE A 1 290 ? 7.003 -4.740 -15.049 1.00 93.50 290 PHE A N 1
ATOM 2269 C CA . PHE A 1 290 ? 7.416 -4.742 -16.451 1.00 93.50 290 PHE A CA 1
ATOM 2270 C C . PHE A 1 290 ? 6.668 -5.782 -17.291 1.00 93.50 290 PHE A C 1
ATOM 2272 O O . PHE A 1 290 ? 6.110 -6.754 -16.775 1.00 93.50 290 PHE A O 1
ATOM 2279 N N . LEU A 1 291 ? 6.703 -5.592 -18.612 1.00 94.56 291 LEU A N 1
ATOM 2280 C CA . LEU A 1 291 ? 6.328 -6.606 -19.598 1.00 94.56 291 LEU A CA 1
ATOM 2281 C C . LEU A 1 291 ? 7.571 -7.290 -20.154 1.00 94.56 291 LEU A C 1
ATOM 2283 O O . LEU A 1 291 ? 8.557 -6.625 -20.469 1.00 94.56 291 LEU A O 1
ATOM 2287 N N . THR A 1 292 ? 7.492 -8.608 -20.335 1.00 92.75 292 THR A N 1
ATOM 2288 C CA . THR A 1 292 ? 8.487 -9.376 -21.099 1.00 92.75 292 THR A CA 1
ATOM 2289 C C . THR A 1 292 ? 7.968 -9.580 -22.512 1.00 92.75 292 THR A C 1
ATOM 2291 O O . THR A 1 292 ? 6.903 -10.167 -22.699 1.00 92.75 292 THR A O 1
ATOM 2294 N N . VAL A 1 293 ? 8.719 -9.110 -23.501 1.00 94.31 293 VAL A N 1
ATOM 2295 C CA . VAL A 1 293 ? 8.326 -9.079 -24.911 1.00 94.31 293 VAL A CA 1
ATOM 2296 C C . VAL A 1 293 ? 9.338 -9.873 -25.729 1.00 94.31 293 VAL A C 1
ATOM 2298 O O . VAL A 1 293 ? 10.547 -9.658 -25.624 1.00 94.31 293 VAL A O 1
ATOM 2301 N N . ARG A 1 294 ? 8.839 -10.791 -26.555 1.00 92.50 294 ARG A N 1
ATOM 2302 C CA . ARG A 1 294 ? 9.623 -11.545 -27.532 1.00 92.50 294 ARG A CA 1
ATOM 2303 C C . ARG A 1 294 ? 9.473 -10.906 -28.902 1.00 92.50 294 ARG A C 1
ATOM 2305 O O . ARG A 1 294 ? 8.364 -10.793 -29.427 1.00 92.50 294 ARG A O 1
ATOM 2312 N N . LEU A 1 295 ? 10.607 -10.522 -29.466 1.00 91.00 295 LEU A N 1
ATOM 2313 C CA . LEU A 1 295 ? 10.723 -9.984 -30.810 1.00 91.00 295 LEU A CA 1
ATOM 2314 C C . LEU A 1 295 ? 10.901 -11.135 -31.820 1.00 91.00 295 LEU A C 1
ATOM 2316 O O . LEU A 1 295 ? 11.542 -12.135 -31.486 1.00 91.00 295 LEU A O 1
ATOM 2320 N N . PRO A 1 296 ? 10.368 -11.020 -33.048 1.00 83.12 296 PRO A N 1
ATOM 2321 C CA . PRO A 1 296 ? 10.618 -11.927 -34.171 1.00 83.12 296 PRO A CA 1
ATOM 2322 C C . PRO A 1 296 ? 12.073 -12.336 -34.434 1.00 83.12 296 PRO A C 1
ATOM 2324 O O . PRO A 1 296 ? 12.301 -13.440 -34.918 1.00 83.12 296 PRO A O 1
ATOM 2327 N N . SER A 1 297 ? 13.065 -11.513 -34.079 1.00 85.06 297 SER A N 1
ATOM 2328 C CA . SER A 1 297 ? 14.484 -11.915 -34.111 1.00 85.06 297 SER A CA 1
ATOM 2329 C C . SER A 1 297 ? 14.853 -13.035 -33.128 1.00 85.06 297 SER A C 1
ATOM 2331 O O . SER A 1 297 ? 15.983 -13.515 -33.137 1.00 85.06 297 SER A O 1
ATOM 2333 N N . GLY A 1 298 ? 13.932 -13.421 -32.243 1.00 83.38 298 GLY A N 1
ATOM 2334 C CA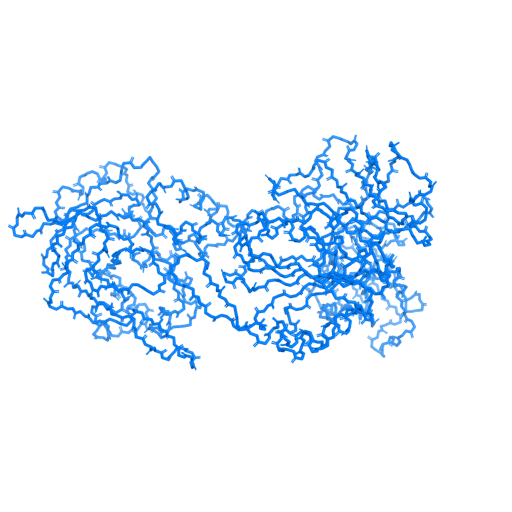 . GLY A 1 298 ? 14.164 -14.324 -31.120 1.00 83.38 298 GLY A CA 1
ATOM 2335 C C . GLY A 1 298 ? 14.605 -13.603 -29.846 1.00 83.38 298 GLY A C 1
ATOM 2336 O O . GLY A 1 298 ? 14.590 -14.212 -28.775 1.00 83.38 298 GLY A O 1
ATOM 2337 N N . LEU A 1 299 ? 14.944 -12.309 -29.920 1.00 86.31 299 LEU A N 1
ATOM 2338 C CA . LEU A 1 299 ? 15.336 -11.527 -28.751 1.00 86.31 299 LEU A CA 1
ATOM 2339 C C . LEU A 1 299 ? 14.163 -11.366 -27.782 1.00 86.31 299 LEU A C 1
ATOM 2341 O O . LEU A 1 299 ? 13.079 -10.918 -28.150 1.00 86.31 299 LEU A O 1
ATOM 2345 N N . VAL A 1 300 ? 14.414 -11.668 -26.512 1.00 87.00 300 VAL A N 1
ATOM 2346 C CA . VAL A 1 300 ? 13.504 -11.361 -25.408 1.00 87.00 300 VAL A CA 1
ATOM 2347 C C . VAL A 1 300 ? 14.036 -10.134 -24.676 1.00 87.00 300 VAL A C 1
ATOM 2349 O O . VAL A 1 300 ? 15.238 -10.037 -24.403 1.00 87.00 300 VAL A O 1
ATOM 2352 N N . ARG A 1 301 ? 13.158 -9.169 -24.409 1.00 88.00 301 ARG A N 1
ATOM 2353 C CA . ARG A 1 301 ? 13.470 -7.937 -23.680 1.00 88.00 301 ARG A CA 1
ATOM 2354 C C . ARG A 1 301 ? 12.368 -7.596 -22.695 1.00 88.00 301 ARG A C 1
ATOM 2356 O O . ARG A 1 301 ? 11.232 -8.042 -22.836 1.00 88.00 301 ARG A O 1
ATOM 2363 N N . GLN A 1 302 ? 12.734 -6.818 -21.689 1.00 89.50 302 GLN A N 1
ATOM 2364 C CA . GLN A 1 302 ? 11.832 -6.370 -20.642 1.00 89.50 302 GLN A CA 1
ATOM 2365 C C . GLN A 1 302 ? 11.775 -4.852 -20.656 1.00 89.50 302 GLN A C 1
ATOM 2367 O O . GLN A 1 302 ? 12.801 -4.189 -20.820 1.00 89.50 302 GLN A O 1
ATOM 2372 N N . TRP A 1 303 ? 10.578 -4.313 -20.467 1.00 94.75 303 TRP A N 1
ATOM 2373 C CA . TRP A 1 303 ? 10.373 -2.880 -20.312 1.00 94.75 303 TRP A CA 1
ATOM 2374 C C . TRP A 1 303 ? 9.335 -2.630 -19.230 1.00 94.75 303 TRP A C 1
ATOM 2376 O O . TRP A 1 303 ? 8.248 -3.214 -19.275 1.00 94.75 303 TRP A O 1
ATOM 2386 N N . SER A 1 304 ? 9.666 -1.763 -18.270 1.00 95.31 304 SER A N 1
ATOM 2387 C CA . SER A 1 304 ? 8.726 -1.320 -17.243 1.00 95.31 304 SER A CA 1
ATOM 2388 C C . SER A 1 304 ? 7.462 -0.778 -17.903 1.00 95.31 304 SER A C 1
ATOM 2390 O O . SER A 1 304 ? 7.521 -0.027 -18.886 1.00 95.31 304 SER A O 1
ATOM 2392 N N . ILE A 1 305 ? 6.311 -1.160 -17.359 1.00 95.75 305 ILE A N 1
ATOM 2393 C CA . ILE A 1 305 ? 5.037 -0.576 -17.752 1.00 95.75 305 ILE A CA 1
ATOM 2394 C C . ILE A 1 305 ? 5.102 0.887 -17.323 1.00 95.75 305 ILE A C 1
ATOM 2396 O O . ILE A 1 305 ? 5.313 1.193 -16.155 1.00 95.75 305 ILE A O 1
ATOM 2400 N N . SER A 1 306 ? 4.986 1.796 -18.285 1.00 94.69 306 SER A N 1
ATOM 2401 C CA . SER A 1 306 ? 5.233 3.225 -18.098 1.00 94.69 306 SER A CA 1
ATOM 2402 C C . SER A 1 306 ? 3.948 4.042 -17.989 1.00 94.69 306 SER A C 1
ATOM 2404 O O . SER A 1 306 ? 3.997 5.267 -18.074 1.00 94.69 306 SER A O 1
ATOM 2406 N N . SER A 1 307 ? 2.797 3.392 -17.823 1.00 89.88 307 SER A N 1
ATOM 2407 C CA . SER A 1 307 ? 1.500 4.025 -17.576 1.00 89.88 307 SER A CA 1
ATOM 2408 C C . SER A 1 307 ? 0.888 3.521 -16.276 1.00 89.88 307 SER A C 1
ATOM 2410 O O . SER A 1 307 ? 1.041 2.353 -15.933 1.00 89.88 307 SER A O 1
ATOM 2412 N N . TRP A 1 308 ? 0.142 4.375 -15.588 1.00 89.94 308 TRP A N 1
ATOM 2413 C CA . TRP A 1 308 ? -0.777 4.018 -14.510 1.00 89.94 308 TRP A CA 1
ATOM 2414 C C . TRP A 1 308 ? -2.073 4.797 -14.725 1.00 89.94 308 TRP A C 1
ATOM 2416 O O . TRP A 1 308 ? -2.010 5.936 -15.186 1.00 89.94 308 TRP A O 1
ATOM 2426 N N . SER A 1 309 ? -3.232 4.202 -14.432 1.00 79.25 309 SER A N 1
ATOM 2427 C CA . SER A 1 309 ? -4.527 4.887 -14.532 1.00 79.25 309 SER A CA 1
ATOM 2428 C C . SER A 1 309 ? -5.027 5.261 -13.130 1.00 79.25 309 SER A C 1
ATOM 2430 O O . SER A 1 309 ? -5.539 4.388 -12.426 1.00 79.25 309 SER A O 1
ATOM 2432 N N . PRO A 1 310 ? -4.894 6.534 -12.702 1.00 66.12 310 PRO A N 1
ATOM 2433 C CA . PRO A 1 310 ? -5.264 6.986 -11.355 1.00 66.12 310 PRO A CA 1
ATOM 2434 C C . PRO A 1 310 ? -6.745 6.797 -11.020 1.00 66.12 310 PRO A C 1
ATOM 2436 O O . PRO A 1 310 ? -7.104 6.586 -9.869 1.00 66.12 310 PRO A O 1
ATOM 2439 N N . GLU A 1 311 ? -7.609 6.868 -12.031 1.00 62.31 311 GLU A N 1
ATOM 2440 C CA . GLU A 1 311 ? -9.066 6.771 -11.891 1.00 62.31 311 GLU A CA 1
ATOM 2441 C C . GLU A 1 311 ? -9.531 5.328 -11.636 1.00 62.31 311 GLU A C 1
ATOM 2443 O O . GLU A 1 311 ? -10.713 5.079 -11.410 1.00 62.31 311 GLU A O 1
ATOM 2448 N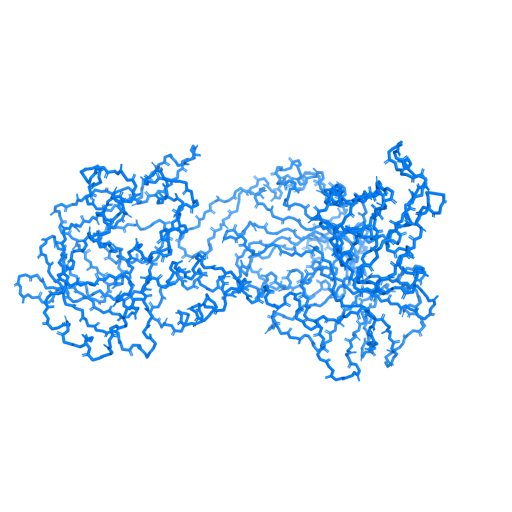 N . SER A 1 312 ? -8.611 4.357 -11.700 1.00 60.72 312 SER A N 1
ATOM 2449 C CA . SER A 1 312 ? -8.959 2.942 -11.774 1.00 60.72 312 SER A CA 1
ATOM 2450 C C . SER A 1 312 ? -7.835 2.017 -11.276 1.00 60.72 312 SER A C 1
ATOM 2452 O O . SER A 1 312 ? -7.520 1.016 -11.910 1.00 60.72 312 SER A O 1
ATOM 2454 N N . THR A 1 313 ? -7.243 2.338 -10.118 1.00 68.75 313 THR A N 1
ATOM 2455 C CA . THR A 1 313 ? -6.147 1.604 -9.434 1.00 68.75 313 THR A CA 1
ATOM 2456 C C . THR A 1 313 ? -6.321 0.074 -9.409 1.00 68.75 313 THR A C 1
ATOM 2458 O O . THR A 1 313 ? -5.334 -0.655 -9.462 1.00 68.75 313 THR A O 1
ATOM 2461 N N . HIS A 1 314 ? -7.564 -0.426 -9.373 1.00 79.25 314 HIS A N 1
ATOM 2462 C CA . HIS A 1 314 ? -7.897 -1.861 -9.362 1.00 79.25 314 HIS A CA 1
ATOM 2463 C C . HIS A 1 314 ? -8.624 -2.357 -10.621 1.00 79.25 314 HIS A C 1
ATOM 2465 O O . HIS A 1 314 ? -9.066 -3.505 -10.659 1.00 79.25 314 HIS A O 1
ATOM 2471 N N . ALA A 1 315 ? -8.807 -1.520 -11.644 1.00 81.44 315 ALA A N 1
ATOM 2472 C CA . ALA A 1 315 ? -9.489 -1.942 -12.861 1.00 81.44 315 ALA A CA 1
ATOM 2473 C C . ALA A 1 315 ? -8.556 -2.697 -13.804 1.00 81.44 315 ALA A C 1
ATOM 2475 O O . ALA A 1 315 ? -7.344 -2.489 -13.853 1.00 81.44 315 ALA A O 1
ATOM 2476 N N . ILE A 1 316 ? -9.172 -3.548 -14.616 1.00 87.12 316 ILE A N 1
ATOM 2477 C CA . ILE A 1 316 ? -8.493 -4.229 -15.709 1.00 87.12 316 ILE A CA 1
ATOM 2478 C C . ILE A 1 316 ? -8.050 -3.168 -16.731 1.00 87.12 316 ILE A C 1
ATOM 2480 O O . ILE A 1 316 ? -8.900 -2.427 -17.235 1.00 87.12 316 ILE A O 1
ATOM 2484 N N . PRO A 1 317 ? -6.750 -3.089 -17.068 1.00 90.25 317 PRO A N 1
ATOM 2485 C CA . PRO A 1 317 ? -6.276 -2.126 -18.049 1.00 90.25 317 PRO A CA 1
ATOM 2486 C C . PRO A 1 317 ? -6.822 -2.455 -19.441 1.00 90.25 317 PRO A C 1
ATOM 2488 O O . PRO A 1 317 ? -6.917 -3.616 -19.838 1.00 90.25 317 PRO A O 1
ATOM 2491 N N . THR A 1 318 ? -7.140 -1.420 -20.216 1.00 90.38 318 THR A N 1
ATOM 2492 C CA . THR A 1 318 ? -7.517 -1.564 -21.633 1.00 90.38 318 THR A CA 1
ATOM 2493 C C . THR A 1 318 ? -6.298 -1.727 -22.540 1.00 90.38 318 THR A C 1
ATOM 2495 O O . THR A 1 318 ? -6.387 -2.336 -23.602 1.00 90.38 318 THR A O 1
ATOM 2498 N N . GLN A 1 319 ? -5.152 -1.198 -22.110 1.00 94.06 319 GLN A N 1
ATOM 2499 C CA . GLN A 1 319 ? -3.877 -1.258 -22.814 1.00 94.06 319 GLN A CA 1
ATOM 2500 C C . GLN A 1 319 ? -2.711 -1.131 -21.828 1.00 94.06 319 GLN A C 1
ATOM 2502 O O . GLN A 1 319 ? -2.854 -0.524 -20.765 1.00 94.06 319 GLN A O 1
ATOM 2507 N N . TYR A 1 320 ? -1.540 -1.634 -22.209 1.00 95.94 320 TYR A N 1
ATOM 2508 C CA . TYR A 1 320 ? -0.275 -1.321 -21.540 1.00 95.94 320 TYR A CA 1
ATOM 2509 C C . TYR A 1 320 ? 0.508 -0.285 -22.334 1.00 95.94 320 TYR A C 1
ATOM 2511 O O . TYR A 1 320 ? 0.480 -0.319 -23.559 1.00 95.94 320 TYR A O 1
ATOM 2519 N N . ARG A 1 321 ? 1.275 0.574 -21.659 1.00 96.31 321 ARG A N 1
ATOM 2520 C CA . ARG A 1 321 ? 2.315 1.399 -22.284 1.00 96.31 321 ARG A CA 1
ATOM 2521 C C . ARG A 1 321 ? 3.688 0.926 -21.830 1.00 96.31 321 ARG A C 1
ATOM 2523 O O . ARG A 1 321 ? 3.897 0.763 -20.632 1.00 96.31 321 ARG A O 1
ATOM 2530 N N . ILE A 1 322 ? 4.629 0.781 -22.755 1.00 97.12 322 ILE A N 1
ATOM 2531 C CA . ILE A 1 322 ? 6.066 0.732 -22.448 1.00 97.12 322 ILE A CA 1
ATOM 2532 C C . ILE A 1 322 ? 6.756 1.902 -23.135 1.00 97.12 322 ILE A C 1
ATOM 2534 O O . ILE A 1 322 ? 6.337 2.313 -24.216 1.00 97.12 322 ILE A O 1
ATOM 2538 N N . SER A 1 323 ? 7.820 2.429 -22.535 1.00 95.94 323 SER A N 1
ATOM 2539 C CA . SER A 1 323 ? 8.599 3.525 -23.117 1.00 95.94 323 SER A CA 1
ATOM 2540 C C . SER A 1 323 ? 10.048 3.102 -23.263 1.00 95.94 323 SER A C 1
ATOM 2542 O O . SER A 1 323 ? 10.725 2.784 -22.289 1.00 95.94 323 SER A O 1
ATOM 2544 N N . VAL A 1 324 ? 10.510 3.064 -24.507 1.00 95.38 324 VAL A N 1
ATOM 2545 C CA . VAL A 1 324 ? 11.731 2.373 -24.901 1.00 95.38 324 VAL A CA 1
ATOM 2546 C C . VAL A 1 324 ? 12.735 3.387 -25.405 1.00 95.38 324 VAL A C 1
ATOM 2548 O O . VAL A 1 324 ? 12.508 4.048 -26.420 1.00 95.38 324 VAL A O 1
ATOM 2551 N N . LYS A 1 325 ? 13.871 3.484 -24.714 1.00 93.75 325 LYS A N 1
ATOM 2552 C CA . LYS A 1 325 ? 15.037 4.216 -25.204 1.00 93.75 325 LYS A CA 1
ATOM 2553 C C . LYS A 1 325 ? 15.708 3.423 -26.325 1.00 93.75 325 LYS A C 1
ATOM 2555 O O . LYS A 1 325 ? 15.948 2.226 -26.183 1.00 93.75 325 LYS A O 1
ATOM 2560 N N . ARG A 1 326 ? 16.012 4.094 -27.434 1.00 93.31 326 ARG A N 1
ATOM 2561 C CA . ARG A 1 326 ? 16.717 3.527 -28.582 1.00 93.31 326 ARG A CA 1
ATOM 2562 C C . ARG A 1 326 ? 18.176 3.289 -28.219 1.00 93.31 326 ARG A C 1
ATOM 2564 O O . ARG A 1 326 ? 18.941 4.239 -28.058 1.00 93.31 326 ARG A O 1
ATOM 2571 N N . GLU A 1 327 ? 18.551 2.023 -28.128 1.00 89.38 327 GLU A N 1
ATOM 2572 C CA . GLU A 1 327 ? 19.932 1.576 -27.943 1.00 89.38 327 GLU A CA 1
ATOM 2573 C C . GLU A 1 327 ? 20.272 0.533 -29.018 1.00 89.38 327 GLU A C 1
ATOM 2575 O O . GLU A 1 327 ? 19.856 0.702 -30.161 1.00 89.38 327 GLU A O 1
ATOM 2580 N N . LYS A 1 328 ? 21.062 -0.500 -28.708 1.00 85.88 328 LYS A N 1
ATOM 2581 C CA . LYS A 1 328 ? 21.409 -1.577 -29.653 1.00 85.88 328 LYS A CA 1
ATOM 2582 C C . LYS A 1 328 ? 20.411 -2.742 -29.548 1.00 85.88 328 LYS A C 1
ATOM 2584 O O . LYS A 1 328 ? 19.588 -2.797 -28.637 1.00 85.88 328 LYS A O 1
ATOM 2589 N N . ASN A 1 329 ? 20.519 -3.713 -30.455 1.00 88.12 329 ASN A N 1
ATOM 2590 C CA . ASN A 1 329 ? 19.782 -4.983 -30.403 1.00 88.12 329 ASN A CA 1
ATOM 2591 C C . ASN A 1 329 ? 18.251 -4.791 -30.390 1.00 88.12 329 ASN A C 1
ATOM 2593 O O . ASN A 1 329 ? 17.703 -4.141 -31.279 1.00 88.12 329 ASN A O 1
ATOM 2597 N N . GLY A 1 330 ? 17.559 -5.357 -29.396 1.00 87.88 330 GLY A N 1
ATOM 2598 C CA . GLY A 1 330 ? 16.099 -5.438 -29.373 1.00 87.88 330 GLY A CA 1
ATOM 2599 C C . GLY A 1 330 ? 15.393 -4.082 -29.303 1.00 87.88 330 GLY A C 1
ATOM 2600 O O . GLY A 1 330 ? 14.334 -3.922 -29.900 1.00 87.88 330 GLY A O 1
ATOM 2601 N N . SER A 1 331 ? 15.979 -3.076 -28.644 1.00 91.19 331 SER A N 1
ATOM 2602 C CA . SER A 1 331 ? 15.386 -1.731 -28.628 1.00 91.19 331 SER A CA 1
ATOM 2603 C C . SER A 1 331 ? 15.491 -1.049 -29.995 1.00 91.19 331 SER A C 1
ATOM 2605 O O . SER A 1 331 ? 14.528 -0.425 -30.433 1.00 91.19 331 SER A O 1
ATOM 2607 N N . LEU A 1 332 ? 16.611 -1.217 -30.712 1.00 94.06 332 LEU A N 1
ATOM 2608 C CA . LEU A 1 332 ? 16.755 -0.724 -32.086 1.00 94.06 332 LEU A CA 1
ATOM 2609 C C . LEU A 1 332 ? 15.766 -1.407 -33.027 1.00 94.06 332 LEU A C 1
ATOM 2611 O O . LEU A 1 332 ? 15.146 -0.745 -33.857 1.00 94.06 332 LEU A O 1
ATOM 2615 N N . GLU A 1 333 ? 15.620 -2.723 -32.891 1.00 94.38 333 GLU A N 1
ATOM 2616 C CA . GLU A 1 333 ? 14.674 -3.504 -33.679 1.00 94.38 333 GLU A CA 1
ATOM 2617 C C . GLU A 1 333 ? 13.243 -3.009 -33.459 1.00 94.38 333 GLU A C 1
ATOM 2619 O O . GLU A 1 333 ? 12.564 -2.685 -34.433 1.00 94.38 333 GLU A O 1
ATOM 2624 N N . LEU A 1 334 ? 12.827 -2.849 -32.196 1.00 94.38 334 LEU A N 1
ATOM 2625 C CA . LEU A 1 334 ? 11.502 -2.339 -31.848 1.00 94.38 334 LEU A CA 1
ATOM 2626 C C . LEU A 1 334 ? 11.246 -0.946 -32.451 1.00 94.38 334 LEU A C 1
ATOM 2628 O O . LEU A 1 334 ? 10.166 -0.670 -32.960 1.00 94.38 334 LEU A O 1
ATOM 2632 N N . HIS A 1 335 ? 12.259 -0.077 -32.435 1.00 95.25 335 HIS A N 1
ATOM 2633 C CA . HIS A 1 335 ? 12.173 1.289 -32.966 1.00 95.25 335 HIS A CA 1
ATOM 2634 C C . HIS A 1 335 ? 12.082 1.386 -34.489 1.00 95.25 335 HIS A C 1
ATOM 2636 O O . HIS A 1 335 ? 11.544 2.376 -34.989 1.00 95.25 335 HIS A O 1
ATOM 2642 N N . THR A 1 336 ? 12.677 0.437 -35.213 1.00 94.25 336 THR A N 1
ATOM 2643 C CA . THR A 1 336 ? 12.925 0.565 -36.662 1.00 94.25 336 THR A CA 1
ATOM 2644 C C . THR A 1 336 ? 12.106 -0.386 -37.518 1.00 94.25 336 THR A C 1
ATOM 2646 O O . THR A 1 336 ? 11.904 -0.092 -38.693 1.00 94.25 336 THR A O 1
ATOM 2649 N N . LYS A 1 337 ? 11.645 -1.511 -36.960 1.00 94.19 337 LYS A N 1
ATOM 2650 C CA . LYS A 1 337 ? 10.968 -2.565 -37.727 1.00 94.19 337 LYS A CA 1
ATOM 2651 C C . LYS A 1 337 ? 9.474 -2.699 -37.451 1.00 94.19 337 LYS A C 1
ATOM 2653 O O . LYS A 1 337 ? 8.827 -3.417 -38.200 1.00 94.19 337 LYS A O 1
ATOM 2658 N N . TYR A 1 338 ? 8.944 -2.038 -36.420 1.00 92.50 338 TYR A N 1
ATOM 2659 C CA . TYR A 1 338 ? 7.553 -2.216 -35.997 1.00 92.50 338 TYR A CA 1
ATOM 2660 C C . TYR A 1 338 ? 6.738 -0.934 -36.111 1.00 92.50 338 TYR A C 1
ATOM 2662 O O . TYR A 1 338 ? 7.222 0.168 -35.841 1.00 92.50 338 TYR A O 1
ATOM 2670 N N . SER A 1 339 ? 5.483 -1.112 -36.495 1.00 95.38 339 SER A N 1
ATOM 2671 C CA . SER A 1 339 ? 4.474 -0.084 -36.711 1.00 95.38 339 SER A CA 1
ATOM 2672 C C . SER A 1 339 ? 3.176 -0.434 -35.980 1.00 95.38 339 SER A C 1
ATOM 2674 O O . SER A 1 339 ? 3.015 -1.509 -35.402 1.00 95.38 339 SER A O 1
ATOM 2676 N N . ILE A 1 340 ? 2.233 0.506 -35.986 1.00 98.00 340 ILE A N 1
ATOM 2677 C CA . ILE A 1 340 ? 0.875 0.259 -35.490 1.00 98.00 340 ILE A CA 1
ATOM 2678 C C . ILE A 1 340 ? 0.245 -0.887 -36.300 1.00 98.00 340 ILE A C 1
ATOM 2680 O O . ILE A 1 340 ? 0.359 -0.908 -37.524 1.00 98.00 340 ILE A O 1
ATOM 2684 N N . GLY A 1 341 ? -0.416 -1.819 -35.612 1.00 97.12 341 GLY A N 1
ATOM 2685 C CA . GLY A 1 341 ? -1.015 -3.036 -36.170 1.00 97.12 341 GLY A CA 1
ATOM 2686 C C . GLY A 1 341 ? -0.137 -4.286 -36.042 1.00 97.12 341 GLY A C 1
ATOM 2687 O O . GLY A 1 341 ? -0.647 -5.404 -36.135 1.00 97.12 341 GLY A O 1
ATOM 2688 N N . ASP A 1 342 ? 1.164 -4.132 -35.775 1.00 96.94 342 ASP A N 1
ATOM 2689 C CA . ASP A 1 342 ? 2.049 -5.280 -35.577 1.00 96.94 342 ASP A CA 1
ATOM 2690 C C . ASP A 1 342 ? 1.769 -5.998 -34.258 1.00 96.94 342 ASP A C 1
ATOM 2692 O O . ASP A 1 342 ? 1.380 -5.401 -33.250 1.00 96.94 342 ASP A O 1
ATOM 2696 N N . ARG A 1 343 ? 2.014 -7.310 -34.253 1.00 96.44 343 ARG A N 1
ATOM 2697 C CA . ARG A 1 343 ? 1.754 -8.188 -33.112 1.00 96.44 343 ARG A CA 1
ATOM 2698 C C . ARG A 1 343 ? 3.045 -8.735 -32.534 1.00 96.44 343 ARG A C 1
ATOM 2700 O O . ARG A 1 343 ? 3.888 -9.258 -33.258 1.00 96.44 343 ARG A O 1
ATOM 2707 N N . LEU A 1 344 ? 3.169 -8.659 -31.214 1.00 96.31 344 LEU A N 1
ATOM 2708 C CA . LEU A 1 344 ? 4.310 -9.176 -30.466 1.00 96.31 344 LEU A CA 1
ATOM 2709 C C . LEU A 1 344 ? 3.850 -10.171 -29.405 1.00 96.31 344 LEU A C 1
ATOM 2711 O O . LEU A 1 344 ? 2.755 -10.069 -28.852 1.00 96.31 344 LEU A O 1
ATOM 2715 N N . SER A 1 345 ? 4.709 -11.145 -29.116 1.00 95.56 345 SER A N 1
ATOM 2716 C CA . SER A 1 345 ? 4.470 -12.122 -28.055 1.00 95.56 345 SER A CA 1
ATOM 2717 C C . SER A 1 345 ? 4.893 -11.540 -26.710 1.00 95.56 345 SER A C 1
ATOM 2719 O O . SER A 1 345 ? 6.046 -11.149 -26.537 1.00 95.56 345 SER A O 1
ATOM 2721 N N . VAL A 1 346 ? 3.971 -11.495 -25.752 1.00 95.56 346 VAL A N 1
ATOM 2722 C CA . VAL A 1 346 ? 4.139 -10.830 -24.455 1.00 95.56 346 VAL A CA 1
ATOM 2723 C C . VAL A 1 346 ? 3.753 -11.777 -23.316 1.00 95.56 346 VAL A C 1
ATOM 2725 O O . VAL A 1 346 ? 2.758 -12.501 -23.405 1.00 95.56 346 VAL A O 1
ATOM 2728 N N . ARG A 1 347 ? 4.536 -11.786 -22.236 1.00 93.19 347 ARG A N 1
ATOM 2729 C CA . ARG A 1 347 ? 4.175 -12.473 -20.982 1.00 93.19 347 ARG A CA 1
ATOM 2730 C C . ARG A 1 347 ? 3.402 -11.544 -20.051 1.00 93.19 347 ARG A C 1
ATOM 2732 O O . ARG A 1 347 ? 3.512 -10.324 -20.166 1.00 93.19 347 ARG A O 1
ATOM 2739 N N . SER A 1 348 ? 2.651 -12.126 -19.118 1.00 92.44 348 SER A N 1
ATOM 2740 C CA . SER A 1 348 ? 1.950 -11.363 -18.079 1.00 92.44 348 SER A CA 1
ATOM 2741 C C . SER A 1 348 ? 2.895 -10.407 -17.332 1.00 92.44 348 SER A C 1
ATOM 2743 O O . SER A 1 348 ? 4.075 -10.737 -17.171 1.00 92.44 348 SER A O 1
ATOM 2745 N N . PRO A 1 349 ? 2.396 -9.256 -16.837 1.00 92.25 349 PRO A N 1
ATOM 2746 C CA . PRO A 1 349 ? 3.169 -8.344 -16.001 1.00 92.25 349 PRO A CA 1
ATOM 2747 C C . PRO A 1 349 ? 3.886 -9.055 -14.846 1.00 92.25 349 PRO A C 1
ATOM 2749 O O . PRO A 1 349 ? 3.305 -9.896 -14.150 1.00 92.25 349 PRO A O 1
ATOM 2752 N N . ALA A 1 350 ? 5.151 -8.698 -14.640 1.00 87.62 350 ALA A N 1
ATOM 2753 C CA . ALA A 1 350 ? 6.030 -9.285 -13.634 1.00 87.62 350 ALA A CA 1
ATOM 2754 C C . ALA A 1 350 ? 6.901 -8.214 -12.965 1.00 87.62 350 ALA A C 1
ATOM 2756 O O . ALA A 1 350 ? 7.000 -7.092 -13.452 1.00 87.62 350 ALA A O 1
ATOM 2757 N N . GLY A 1 351 ? 7.541 -8.566 -11.849 1.00 83.00 351 GLY A N 1
ATOM 2758 C CA . GLY A 1 351 ? 8.392 -7.651 -11.086 1.00 83.00 351 GLY A CA 1
ATOM 2759 C C . GLY A 1 351 ? 7.917 -7.466 -9.650 1.00 83.00 351 GLY A C 1
ATOM 2760 O O . GLY A 1 351 ? 6.719 -7.525 -9.360 1.00 83.00 351 GLY A O 1
ATOM 2761 N N . THR A 1 352 ? 8.889 -7.255 -8.769 1.00 83.50 352 THR A N 1
ATOM 2762 C CA . THR A 1 352 ? 8.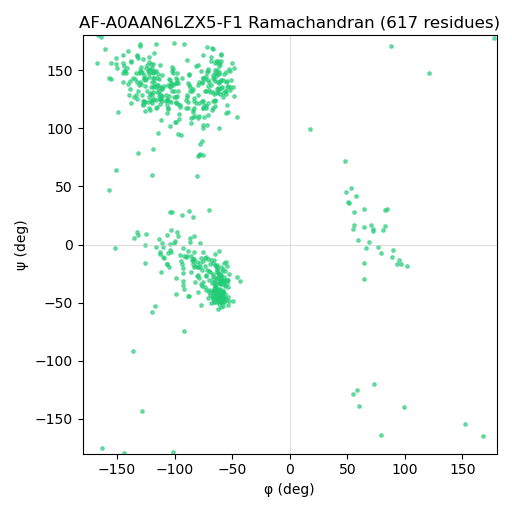746 -7.054 -7.317 1.00 83.50 352 THR A CA 1
ATOM 2763 C C . THR A 1 352 ? 9.135 -5.637 -6.895 1.00 83.50 352 THR A C 1
ATOM 2765 O O . THR A 1 352 ? 8.934 -5.261 -5.744 1.00 83.50 352 THR A O 1
ATOM 2768 N N . PHE A 1 353 ? 9.663 -4.832 -7.822 1.00 88.38 353 PHE A N 1
ATOM 2769 C CA . PHE A 1 353 ? 9.980 -3.428 -7.606 1.00 88.38 353 PHE A CA 1
ATOM 2770 C C . PHE A 1 353 ? 8.693 -2.597 -7.614 1.00 88.38 353 PHE A C 1
ATOM 2772 O O . PHE A 1 353 ? 8.346 -1.963 -8.606 1.00 88.38 353 PHE A O 1
ATOM 2779 N N . VAL A 1 354 ? 7.947 -2.662 -6.511 1.00 89.94 354 VAL A N 1
ATOM 2780 C CA . VAL A 1 354 ? 6.629 -2.037 -6.336 1.00 89.94 354 VAL A CA 1
ATOM 2781 C C . VAL A 1 354 ? 6.593 -1.214 -5.039 1.00 89.94 354 VAL A C 1
ATOM 2783 O O . VAL A 1 354 ? 7.341 -1.521 -4.109 1.00 89.94 354 VAL A O 1
ATOM 2786 N N . PRO A 1 355 ? 5.759 -0.162 -4.938 1.00 89.88 355 PRO A N 1
ATOM 2787 C CA . PRO A 1 355 ? 5.633 0.632 -3.724 1.00 89.88 355 PRO A CA 1
ATOM 2788 C C . PRO A 1 355 ? 5.057 -0.155 -2.547 1.00 89.88 355 PRO A C 1
ATOM 2790 O O . PRO A 1 355 ? 4.085 -0.892 -2.680 1.00 89.88 355 PRO A O 1
ATOM 2793 N N . GLU A 1 356 ? 5.601 0.106 -1.364 1.00 85.50 356 GLU A N 1
ATOM 2794 C CA . GLU A 1 356 ? 5.070 -0.347 -0.086 1.00 85.50 356 GLU A CA 1
ATOM 2795 C C . GLU A 1 356 ? 3.977 0.612 0.411 1.00 85.50 356 GLU A C 1
ATOM 2797 O O . GLU A 1 356 ? 4.229 1.786 0.711 1.00 85.50 356 GLU A O 1
ATOM 2802 N N . TRP A 1 357 ? 2.749 0.112 0.509 1.00 89.00 357 TRP A N 1
ATOM 2803 C CA . TRP A 1 357 ? 1.574 0.860 0.970 1.00 89.00 357 TRP A CA 1
ATOM 2804 C C . TRP A 1 357 ? 0.727 0.107 2.008 1.00 89.00 357 TRP A C 1
ATOM 2806 O O . TRP A 1 357 ? -0.382 0.543 2.339 1.00 89.00 357 TRP A O 1
ATOM 2816 N N . SER A 1 358 ? 1.246 -1.004 2.541 1.00 84.94 358 SER A N 1
ATOM 2817 C CA . SER A 1 358 ? 0.622 -1.805 3.601 1.00 84.94 358 SER A CA 1
ATOM 2818 C C . SER A 1 358 ? 0.927 -1.306 5.012 1.00 84.94 358 SER A C 1
ATOM 2820 O O . SER A 1 358 ? 0.118 -1.514 5.917 1.00 84.94 358 SER A O 1
ATOM 2822 N N . ASN A 1 359 ? 2.033 -0.577 5.195 1.00 82.81 359 ASN A N 1
ATOM 2823 C CA . ASN A 1 359 ? 2.385 0.046 6.472 1.00 82.81 359 ASN A CA 1
ATOM 2824 C C . ASN A 1 359 ? 1.251 0.941 6.981 1.00 82.81 359 ASN A C 1
ATOM 2826 O O . ASN A 1 359 ? 0.792 1.815 6.251 1.00 82.81 359 ASN A O 1
ATOM 2830 N N . GLU A 1 360 ? 0.823 0.775 8.238 1.00 74.94 360 GLU A N 1
ATOM 2831 C CA . GLU A 1 360 ? -0.238 1.596 8.849 1.00 74.94 360 GLU A CA 1
ATOM 2832 C C . GLU A 1 360 ? 0.119 3.091 8.818 1.00 74.94 360 GLU A C 1
ATOM 2834 O O . GLU A 1 360 ? -0.712 3.927 8.461 1.00 74.94 360 GLU A O 1
ATOM 2839 N N . PHE A 1 361 ? 1.392 3.388 9.086 1.00 79.75 361 PHE A N 1
ATOM 2840 C CA . PHE A 1 361 ? 2.002 4.711 9.013 1.00 79.75 361 PHE A CA 1
ATOM 2841 C C . PHE A 1 361 ? 3.130 4.686 7.978 1.00 79.75 361 PHE A C 1
ATOM 2843 O O . PHE A 1 361 ? 4.288 4.468 8.342 1.00 79.75 361 PHE A O 1
ATOM 2850 N N . PRO A 1 362 ? 2.816 4.832 6.680 1.00 86.94 362 PRO A N 1
ATOM 2851 C CA . PRO A 1 362 ? 3.833 4.781 5.645 1.00 86.94 362 PRO A CA 1
ATOM 2852 C C . PRO A 1 362 ? 4.818 5.948 5.832 1.00 86.94 362 PRO A C 1
ATOM 2854 O O . PRO A 1 362 ? 4.387 7.098 5.979 1.00 86.94 362 PRO A O 1
ATOM 2857 N N . PRO A 1 363 ? 6.136 5.683 5.829 1.00 90.88 363 PRO A N 1
ATOM 2858 C CA . PRO A 1 363 ? 7.129 6.745 5.867 1.00 90.88 363 PRO A CA 1
ATOM 2859 C C . PRO A 1 363 ? 7.079 7.559 4.567 1.00 90.88 363 PRO A C 1
ATOM 2861 O O . PRO A 1 363 ? 6.465 7.151 3.575 1.00 90.88 363 PRO A O 1
ATOM 2864 N N . ARG A 1 364 ? 7.757 8.712 4.543 1.00 93.75 364 ARG A N 1
ATOM 2865 C CA . ARG A 1 364 ? 7.918 9.490 3.307 1.00 93.75 364 ARG A CA 1
ATOM 2866 C C . ARG A 1 364 ? 8.526 8.612 2.211 1.00 93.75 364 ARG A C 1
ATOM 2868 O O . ARG A 1 364 ? 9.509 7.917 2.459 1.00 93.75 364 ARG A O 1
ATOM 2875 N N . GLN A 1 365 ? 7.997 8.681 0.993 1.00 95.94 365 GLN A N 1
ATOM 2876 C CA . GLN A 1 365 ? 8.550 7.925 -0.135 1.00 95.94 365 GLN A CA 1
ATOM 2877 C C . GLN A 1 365 ? 9.488 8.797 -0.977 1.00 95.94 365 GLN A C 1
ATOM 2879 O O . GLN A 1 365 ? 9.221 9.977 -1.201 1.00 95.94 365 GLN A O 1
ATOM 2884 N N . ILE A 1 366 ? 10.615 8.241 -1.413 1.00 97.81 366 ILE A N 1
ATOM 2885 C CA . ILE A 1 366 ? 11.606 8.919 -2.252 1.00 97.81 366 ILE A CA 1
ATOM 2886 C C . ILE A 1 366 ? 11.763 8.109 -3.538 1.00 97.81 366 ILE A C 1
ATOM 2888 O O . ILE A 1 366 ? 12.215 6.971 -3.502 1.00 97.81 366 ILE A O 1
ATOM 2892 N N . TYR A 1 367 ? 11.402 8.696 -4.670 1.00 98.12 367 TYR A N 1
ATOM 2893 C CA . TYR A 1 367 ? 11.488 8.084 -5.992 1.00 98.12 367 TYR A CA 1
ATOM 2894 C C . TYR A 1 367 ? 12.661 8.707 -6.740 1.00 98.12 367 TYR A C 1
ATOM 2896 O O . TYR A 1 367 ? 12.670 9.913 -6.975 1.00 98.12 367 TYR A O 1
ATOM 2904 N N . ILE A 1 368 ? 13.667 7.913 -7.087 1.00 98.38 368 ILE A N 1
ATOM 2905 C CA . ILE A 1 368 ? 14.935 8.387 -7.639 1.00 98.38 368 ILE A CA 1
ATOM 2906 C C . ILE A 1 368 ? 15.156 7.717 -8.990 1.00 98.38 368 ILE A C 1
ATOM 2908 O O . ILE A 1 368 ? 15.205 6.494 -9.086 1.00 98.38 368 ILE A O 1
ATOM 2912 N N . SER A 1 369 ? 15.317 8.509 -10.045 1.00 97.06 369 SER A N 1
ATOM 2913 C CA . SER A 1 369 ? 15.542 7.990 -11.396 1.00 97.06 369 SER A CA 1
ATOM 2914 C C . SER A 1 369 ? 16.728 8.636 -12.091 1.00 97.06 369 SER A C 1
ATOM 2916 O O . SER A 1 369 ? 17.010 9.817 -11.890 1.00 97.06 369 SER A O 1
ATOM 2918 N N . ALA A 1 370 ? 17.368 7.874 -12.977 1.00 95.25 370 ALA A N 1
ATOM 2919 C CA . ALA A 1 370 ? 18.316 8.390 -13.955 1.00 95.25 370 ALA A CA 1
ATOM 2920 C C . ALA A 1 370 ? 17.920 7.970 -15.382 1.00 95.25 370 ALA A C 1
ATOM 2922 O O . ALA A 1 370 ? 17.803 6.779 -15.687 1.00 95.25 370 ALA A O 1
ATOM 2923 N N . GLY A 1 371 ? 17.731 8.948 -16.273 1.00 93.31 371 GLY A N 1
ATOM 2924 C CA . GLY A 1 371 ? 17.339 8.723 -17.667 1.00 93.31 371 GLY A CA 1
ATOM 2925 C C . GLY A 1 371 ? 16.051 7.900 -17.797 1.00 93.31 371 GLY A C 1
ATOM 2926 O O . GLY A 1 371 ? 15.045 8.203 -17.161 1.00 93.31 371 GLY A O 1
ATOM 2927 N N . ILE A 1 372 ? 16.080 6.827 -18.600 1.00 93.44 372 ILE A N 1
ATOM 2928 C CA . ILE A 1 372 ? 14.897 5.982 -18.865 1.00 93.44 372 ILE A CA 1
ATOM 2929 C C . ILE A 1 372 ? 14.381 5.226 -17.625 1.00 93.44 372 ILE A C 1
ATOM 2931 O O . ILE A 1 372 ? 13.233 4.778 -17.618 1.00 93.44 372 ILE A O 1
ATOM 2935 N N . GLY A 1 373 ? 15.166 5.174 -16.539 1.00 94.44 373 GLY A N 1
ATOM 2936 C CA . GLY A 1 373 ? 14.716 4.686 -15.229 1.00 94.44 373 GLY A CA 1
ATOM 2937 C C . GLY A 1 373 ? 13.569 5.504 -14.615 1.00 94.44 373 GLY A C 1
ATOM 2938 O O . GLY A 1 373 ? 13.009 5.127 -13.592 1.00 94.44 373 GLY A O 1
ATOM 2939 N N . ILE A 1 374 ? 13.166 6.615 -15.244 1.00 95.06 374 ILE A N 1
ATOM 2940 C CA . ILE A 1 374 ? 11.932 7.337 -14.910 1.00 95.06 374 ILE A CA 1
ATOM 2941 C C . ILE A 1 374 ? 10.665 6.490 -15.103 1.00 95.06 374 ILE A C 1
ATOM 2943 O O . ILE A 1 374 ? 9.658 6.749 -14.454 1.00 95.06 374 ILE A O 1
ATOM 2947 N N . THR A 1 375 ? 10.696 5.483 -15.979 1.00 95.25 375 THR A N 1
ATOM 2948 C CA . THR A 1 375 ? 9.508 4.706 -16.370 1.00 95.25 375 THR A CA 1
ATOM 2949 C C . THR A 1 375 ? 8.784 4.023 -15.199 1.00 95.25 375 THR A C 1
ATOM 2951 O O . THR A 1 375 ? 7.593 4.308 -15.036 1.00 95.25 375 THR A O 1
ATOM 2954 N N . PRO A 1 376 ? 9.436 3.225 -14.325 1.00 95.00 376 PRO A N 1
ATOM 2955 C CA . PRO A 1 376 ? 8.774 2.705 -13.131 1.00 95.00 376 PRO A CA 1
ATOM 2956 C C . PRO A 1 376 ? 8.424 3.830 -12.147 1.00 95.00 376 PRO A C 1
ATOM 2958 O O . PRO A 1 376 ? 7.318 3.836 -11.610 1.00 95.00 376 PRO A O 1
ATOM 2961 N N . MET A 1 377 ? 9.299 4.832 -11.971 1.00 95.94 377 MET A N 1
ATOM 2962 C CA . MET A 1 377 ? 9.082 5.929 -11.011 1.00 95.94 377 MET A CA 1
ATOM 2963 C C . MET A 1 377 ? 7.825 6.743 -11.314 1.00 95.94 377 MET A C 1
ATOM 2965 O O . MET A 1 377 ? 7.107 7.121 -10.390 1.00 95.94 377 MET A O 1
ATOM 2969 N N . LEU A 1 378 ? 7.527 6.989 -12.592 1.00 93.31 378 LEU A N 1
ATOM 2970 C CA . LEU A 1 378 ? 6.315 7.699 -12.985 1.00 93.31 378 LEU A CA 1
ATOM 2971 C C . LEU A 1 378 ? 5.068 6.931 -12.542 1.00 93.31 378 LEU A C 1
ATOM 2973 O O . LEU A 1 378 ? 4.178 7.522 -11.935 1.00 93.31 378 LEU A O 1
ATOM 2977 N N . THR A 1 379 ? 5.006 5.626 -12.817 1.00 93.69 379 THR A N 1
ATOM 2978 C CA . THR A 1 379 ? 3.841 4.819 -12.423 1.00 93.69 379 THR A CA 1
ATOM 2979 C C . THR A 1 379 ? 3.705 4.724 -10.910 1.00 93.69 379 THR A C 1
ATOM 2981 O O . THR A 1 379 ? 2.594 4.823 -10.398 1.00 93.69 379 THR A O 1
ATOM 2984 N N . MET A 1 380 ? 4.823 4.630 -10.181 1.00 95.31 380 MET A N 1
ATOM 2985 C CA . MET A 1 380 ? 4.822 4.655 -8.719 1.00 95.31 380 MET A CA 1
ATOM 2986 C C . MET A 1 380 ? 4.313 5.988 -8.169 1.00 95.31 380 MET A C 1
ATOM 2988 O O . MET A 1 380 ? 3.513 5.984 -7.241 1.00 95.31 380 MET A O 1
ATOM 2992 N N . LEU A 1 381 ? 4.711 7.121 -8.755 1.00 94.44 381 LEU A N 1
ATOM 2993 C CA . LEU A 1 381 ? 4.217 8.448 -8.369 1.00 94.44 381 LEU A CA 1
ATOM 2994 C C . LEU A 1 381 ? 2.731 8.630 -8.682 1.00 94.44 381 LEU A C 1
ATOM 2996 O O . LEU A 1 381 ? 1.983 9.136 -7.849 1.00 94.44 381 LEU A O 1
ATOM 3000 N N . GLN A 1 382 ? 2.286 8.209 -9.865 1.00 92.62 382 GLN A N 1
ATOM 3001 C CA . GLN A 1 382 ? 0.870 8.237 -10.236 1.00 92.62 382 GLN A CA 1
ATOM 3002 C C . GLN A 1 382 ? 0.043 7.381 -9.268 1.00 92.62 382 GLN A C 1
ATOM 3004 O O . GLN A 1 382 ? -0.976 7.840 -8.750 1.00 92.62 382 GLN A O 1
ATOM 3009 N N . ALA A 1 383 ? 0.524 6.179 -8.946 1.00 92.88 383 ALA A N 1
ATOM 3010 C CA . ALA A 1 383 ? -0.100 5.315 -7.958 1.00 92.88 383 ALA A CA 1
ATOM 3011 C C . ALA A 1 383 ? -0.108 5.948 -6.563 1.00 92.88 383 ALA A C 1
ATOM 3013 O O . ALA A 1 383 ? -1.167 5.996 -5.945 1.00 92.88 383 ALA A O 1
ATOM 3014 N N . HIS A 1 384 ? 1.011 6.518 -6.107 1.00 94.06 384 HIS A N 1
ATOM 3015 C CA . HIS A 1 384 ? 1.146 7.176 -4.804 1.00 94.06 384 HIS A CA 1
ATOM 3016 C C . HIS A 1 384 ? 0.018 8.177 -4.543 1.00 94.06 384 HIS A C 1
ATOM 3018 O O . HIS A 1 384 ? -0.612 8.135 -3.489 1.00 94.06 384 HIS A O 1
ATOM 3024 N N . PHE A 1 385 ? -0.273 9.049 -5.510 1.00 92.38 385 PHE A N 1
ATOM 3025 C CA . PHE A 1 385 ? -1.297 10.083 -5.339 1.00 92.38 385 PHE A CA 1
ATOM 3026 C C . PHE A 1 385 ? -2.724 9.624 -5.654 1.00 92.38 385 PHE A C 1
ATOM 3028 O O . PHE A 1 385 ? -3.666 10.303 -5.256 1.00 92.38 385 PHE A O 1
ATOM 3035 N N . SER A 1 386 ? -2.896 8.468 -6.299 1.00 90.75 386 SER A N 1
ATOM 3036 C CA . SER A 1 386 ? -4.212 7.843 -6.523 1.00 90.75 386 SER A CA 1
ATOM 3037 C C . SER A 1 386 ? -4.621 6.841 -5.436 1.00 90.75 386 SER A C 1
ATOM 3039 O O . SER A 1 386 ? -5.800 6.531 -5.284 1.00 90.75 386 SER A O 1
ATOM 3041 N N . HIS A 1 387 ? -3.662 6.327 -4.662 1.00 90.94 387 HIS A N 1
ATOM 3042 C CA . HIS A 1 387 ? -3.889 5.259 -3.698 1.00 90.94 387 HIS A CA 1
ATOM 3043 C C . HIS A 1 387 ? -4.297 5.811 -2.326 1.00 90.94 387 HIS A C 1
ATOM 3045 O O . HIS A 1 387 ? -3.588 6.633 -1.739 1.00 90.94 387 HIS A O 1
ATOM 3051 N N . SER A 1 388 ? -5.394 5.310 -1.749 1.00 87.12 388 SER A N 1
ATOM 3052 C CA . SER A 1 388 ? -5.935 5.782 -0.459 1.00 87.12 388 SER A CA 1
ATOM 3053 C C . SER A 1 388 ? -4.938 5.694 0.697 1.00 87.12 388 SER A C 1
ATOM 3055 O O . SER A 1 388 ? -5.012 6.471 1.649 1.00 87.12 388 SER A O 1
ATOM 3057 N N . ASN A 1 389 ? -3.993 4.752 0.625 1.00 90.44 389 ASN A N 1
ATOM 3058 C CA . ASN A 1 389 ? -3.016 4.551 1.694 1.00 90.44 389 ASN A CA 1
ATOM 3059 C C . ASN A 1 389 ? -1.806 5.485 1.602 1.00 90.44 389 ASN A C 1
ATOM 3061 O O . ASN A 1 389 ? -1.074 5.574 2.590 1.00 90.44 389 ASN A O 1
ATOM 3065 N N . LEU A 1 390 ? -1.602 6.160 0.464 1.00 91.25 390 LEU A N 1
ATOM 3066 C CA . LEU A 1 390 ? -0.427 6.994 0.190 1.00 91.25 390 LEU A CA 1
ATOM 3067 C C . LEU A 1 390 ? -0.750 8.434 -0.219 1.00 91.25 390 LEU A C 1
ATOM 3069 O O . LEU A 1 390 ? 0.134 9.271 -0.117 1.00 91.25 390 LEU A O 1
ATOM 3073 N N . SER A 1 391 ? -1.979 8.766 -0.618 1.00 89.06 391 SER A N 1
ATOM 3074 C CA . SER A 1 391 ? -2.306 10.060 -1.249 1.00 89.06 391 SER A CA 1
ATOM 3075 C C . SER A 1 391 ? -1.972 11.315 -0.426 1.00 89.06 391 SER A C 1
ATOM 3077 O O . SER A 1 391 ? -1.825 12.403 -0.986 1.00 89.06 391 SER A O 1
ATOM 3079 N N . ILE A 1 392 ? -1.831 11.171 0.894 1.00 87.88 392 ILE A N 1
ATOM 3080 C CA . ILE A 1 392 ? -1.431 12.232 1.837 1.00 87.88 392 ILE A CA 1
ATOM 3081 C C . ILE A 1 392 ? -0.034 12.022 2.440 1.00 87.88 392 ILE A C 1
ATOM 3083 O O . ILE A 1 392 ? 0.405 12.780 3.308 1.00 87.88 392 ILE A O 1
ATOM 3087 N N . THR A 1 393 ? 0.653 10.961 2.033 1.00 91.19 393 THR A N 1
ATOM 3088 C CA . THR A 1 393 ? 2.036 10.687 2.407 1.00 91.19 393 THR A CA 1
ATOM 3089 C C . THR A 1 393 ? 2.942 11.622 1.619 1.00 91.19 393 THR A C 1
ATOM 3091 O O . THR A 1 393 ? 2.674 11.972 0.474 1.00 91.19 393 THR A O 1
ATOM 3094 N N . HIS A 1 394 ? 4.018 12.088 2.250 1.00 93.75 394 HIS A N 1
ATOM 3095 C CA . HIS A 1 394 ? 4.976 12.932 1.549 1.00 93.75 394 HIS A CA 1
ATOM 3096 C C . HIS A 1 394 ? 5.740 12.098 0.514 1.00 93.75 394 HIS A C 1
ATOM 3098 O O . HIS A 1 394 ? 6.164 10.973 0.800 1.00 93.75 394 HIS A O 1
ATOM 3104 N N . ALA A 1 395 ? 5.978 12.684 -0.655 1.00 96.00 395 ALA A N 1
ATOM 3105 C CA . ALA A 1 395 ? 6.807 12.113 -1.702 1.00 96.00 395 ALA A CA 1
ATOM 3106 C C . ALA A 1 395 ? 7.901 13.097 -2.122 1.00 96.00 395 ALA A C 1
ATOM 3108 O O . ALA A 1 395 ? 7.665 14.302 -2.243 1.00 96.00 395 ALA A O 1
ATOM 3109 N N . ILE A 1 396 ? 9.097 12.582 -2.392 1.00 96.94 396 ILE A N 1
ATOM 3110 C CA . ILE A 1 396 ? 10.147 13.326 -3.088 1.00 96.94 396 ILE A CA 1
ATOM 3111 C C . ILE A 1 396 ? 10.495 12.583 -4.365 1.00 96.94 396 ILE A C 1
ATOM 3113 O O . ILE A 1 396 ? 10.866 11.416 -4.315 1.00 96.94 396 ILE A O 1
ATOM 3117 N N . PHE A 1 397 ? 10.406 13.265 -5.497 1.00 97.88 397 PHE A N 1
ATOM 3118 C CA . PHE A 1 397 ? 10.878 12.762 -6.774 1.00 97.88 397 PHE A CA 1
ATOM 3119 C C . PHE A 1 397 ? 12.205 13.427 -7.132 1.00 97.88 397 PHE A C 1
ATOM 3121 O O . PHE A 1 397 ? 12.280 14.652 -7.202 1.00 97.88 397 PHE A O 1
ATOM 3128 N N . ILE A 1 398 ? 13.240 12.622 -7.355 1.00 97.94 398 ILE A N 1
ATOM 3129 C CA . ILE A 1 398 ? 14.558 13.056 -7.816 1.00 97.94 398 ILE A CA 1
ATOM 3130 C C . ILE A 1 398 ? 14.788 12.458 -9.205 1.00 97.94 398 ILE A C 1
ATOM 3132 O O . ILE A 1 398 ? 14.827 11.236 -9.359 1.00 97.94 398 ILE A O 1
ATOM 3136 N N . HIS A 1 399 ? 14.960 13.302 -10.219 1.00 97.19 399 HIS A N 1
ATOM 3137 C CA . HIS A 1 399 ? 15.233 12.864 -11.587 1.00 97.19 399 HIS A CA 1
ATOM 3138 C C . HIS A 1 399 ? 16.567 13.406 -12.086 1.00 97.19 399 HIS A C 1
ATOM 3140 O O . HIS A 1 399 ? 16.812 14.607 -12.031 1.00 97.19 399 HIS A O 1
ATOM 3146 N N . VAL A 1 400 ? 17.419 12.526 -12.602 1.00 97.25 400 VAL A N 1
ATOM 3147 C CA . VAL A 1 400 ? 18.697 12.888 -13.215 1.00 97.25 400 VAL A CA 1
ATOM 3148 C C . VAL A 1 400 ? 18.636 12.610 -14.708 1.00 97.25 400 VAL A C 1
ATOM 3150 O O . VAL A 1 400 ? 18.389 11.481 -15.136 1.00 97.25 400 VAL A O 1
ATOM 3153 N N . THR A 1 401 ? 18.925 13.617 -15.520 1.00 95.00 401 THR A N 1
ATOM 3154 C CA . THR A 1 401 ? 19.016 13.468 -16.975 1.00 95.00 401 THR A CA 1
ATOM 3155 C C . THR A 1 401 ? 20.127 14.351 -17.544 1.00 95.00 401 THR A C 1
ATOM 3157 O O . THR A 1 401 ? 20.892 14.973 -16.800 1.00 95.00 401 THR A O 1
ATOM 3160 N N . ARG A 1 402 ? 20.335 14.338 -18.863 1.00 94.38 402 ARG A N 1
ATOM 3161 C CA . ARG A 1 402 ? 21.408 15.138 -19.476 1.00 94.38 402 ARG A CA 1
ATOM 3162 C C . ARG A 1 402 ? 21.006 16.603 -19.556 1.00 94.38 402 ARG A C 1
ATOM 3164 O O . ARG A 1 402 ? 21.747 17.453 -19.087 1.00 94.38 402 ARG A O 1
ATOM 3171 N N . ASN A 1 403 ? 19.842 16.860 -20.128 1.00 93.81 403 ASN A N 1
ATOM 3172 C CA . ASN A 1 403 ? 19.283 18.180 -20.412 1.00 93.81 403 ASN A CA 1
ATOM 3173 C C . ASN A 1 403 ? 17.796 18.061 -20.764 1.00 93.81 403 ASN A C 1
ATOM 3175 O O . ASN A 1 403 ? 17.280 16.940 -20.857 1.00 93.81 403 ASN A O 1
ATOM 3179 N N . SER A 1 404 ? 17.139 19.189 -21.048 1.00 91.00 404 SER A N 1
ATOM 3180 C CA . SER A 1 404 ? 15.721 19.237 -21.441 1.00 91.00 404 SER A CA 1
ATOM 3181 C C . SER A 1 404 ? 15.362 18.359 -22.638 1.00 91.00 404 SER A C 1
ATOM 3183 O O . SER A 1 404 ? 14.280 17.786 -22.655 1.00 91.00 404 SER A O 1
ATOM 3185 N N . LYS A 1 405 ? 16.256 18.170 -23.618 1.00 88.88 405 LYS A N 1
ATOM 3186 C CA . LYS A 1 405 ? 15.986 17.283 -24.770 1.00 88.88 405 LYS A CA 1
ATOM 3187 C C . LYS A 1 405 ? 15.868 15.806 -24.387 1.00 88.88 405 LYS A C 1
ATOM 3189 O O . LYS A 1 405 ? 15.247 15.020 -25.100 1.00 88.88 405 LYS A O 1
ATOM 3194 N N . THR A 1 406 ? 16.504 15.420 -23.287 1.00 88.19 406 THR A N 1
ATOM 3195 C CA . THR A 1 406 ? 16.462 14.059 -22.734 1.00 88.19 406 THR A CA 1
ATOM 3196 C C . THR A 1 406 ? 15.547 13.939 -21.517 1.00 88.19 406 THR A C 1
ATOM 3198 O O . THR A 1 406 ? 15.329 12.827 -21.037 1.00 88.19 406 THR A O 1
ATOM 3201 N N . ASP A 1 407 ? 15.014 15.057 -21.020 1.00 85.50 407 ASP A N 1
ATOM 3202 C CA . ASP A 1 407 ? 13.913 15.089 -20.060 1.00 85.50 407 ASP A CA 1
ATOM 3203 C C . ASP A 1 407 ? 12.600 14.863 -20.830 1.00 85.50 407 ASP A C 1
ATOM 3205 O O . ASP A 1 407 ? 11.888 15.791 -21.202 1.00 85.50 407 ASP A O 1
ATOM 3209 N N . VAL A 1 408 ? 12.372 13.598 -21.194 1.00 75.56 408 VAL A N 1
ATOM 3210 C CA . VAL A 1 408 ? 11.282 13.125 -22.068 1.00 75.56 408 VAL A CA 1
ATOM 3211 C C . VAL A 1 408 ? 9.907 13.671 -21.672 1.00 75.56 408 VAL A C 1
ATOM 3213 O O . VAL A 1 408 ? 9.635 13.839 -20.490 1.00 75.56 408 VAL A O 1
ATOM 3216 N N . SER A 1 409 ? 8.972 13.814 -22.621 1.00 70.69 409 SER A N 1
ATOM 3217 C CA . SER A 1 409 ? 7.587 14.253 -22.337 1.00 70.69 409 SER A CA 1
ATOM 3218 C C . SER A 1 409 ? 6.875 13.439 -21.245 1.00 70.69 409 SER A C 1
ATOM 3220 O O . SER A 1 409 ? 6.009 13.944 -20.533 1.00 70.69 409 SER A O 1
ATOM 3222 N N . ILE A 1 410 ? 7.281 12.188 -21.034 1.00 72.00 410 ILE A N 1
ATOM 3223 C CA . ILE A 1 410 ? 6.848 11.342 -19.915 1.00 72.00 410 ILE A CA 1
ATOM 3224 C C . ILE A 1 410 ? 7.057 12.033 -18.552 1.00 72.00 410 ILE A C 1
ATOM 3226 O O . ILE A 1 410 ? 6.194 11.914 -17.684 1.00 72.00 410 ILE A O 1
ATOM 3230 N N . SER A 1 411 ? 8.136 12.798 -18.368 1.00 70.94 411 SER A N 1
ATOM 3231 C CA . SER A 1 411 ? 8.429 13.545 -17.136 1.00 70.94 411 SER A CA 1
ATOM 3232 C C . SER A 1 411 ? 7.549 14.785 -16.934 1.00 70.94 411 SER A C 1
ATOM 3234 O O . SER A 1 411 ? 7.534 15.358 -15.844 1.00 70.94 411 SER A O 1
ATOM 3236 N N . GLN A 1 412 ? 6.796 15.196 -17.957 1.00 70.94 412 GLN A N 1
ATOM 3237 C CA . GLN A 1 412 ? 5.822 16.285 -17.869 1.00 70.94 412 GLN A CA 1
ATOM 3238 C C . GLN A 1 412 ? 4.471 15.795 -17.322 1.00 70.94 412 GLN A C 1
ATOM 3240 O O . GLN A 1 412 ? 3.684 16.597 -16.834 1.00 70.94 412 GLN A O 1
ATOM 3245 N N . ASN A 1 413 ? 4.222 14.479 -17.321 1.00 75.50 413 ASN A N 1
ATOM 3246 C CA . ASN A 1 413 ? 2.994 13.856 -16.807 1.00 75.50 413 ASN A CA 1
ATOM 3247 C C . ASN A 1 413 ? 3.055 13.539 -15.300 1.00 75.50 413 ASN A C 1
ATOM 3249 O O . ASN A 1 413 ? 2.441 12.575 -14.831 1.00 75.50 413 ASN A O 1
ATOM 3253 N N . LEU A 1 414 ? 3.834 14.311 -14.539 1.00 85.88 414 LEU A N 1
ATOM 3254 C CA . LEU A 1 414 ? 3.941 14.131 -13.095 1.00 85.88 414 LEU A CA 1
ATOM 3255 C C . LEU A 1 414 ? 2.668 14.630 -12.392 1.00 85.88 414 LEU A C 1
ATOM 3257 O O . LEU A 1 414 ? 2.102 15.649 -12.793 1.00 85.88 414 LEU A O 1
ATOM 3261 N N . PRO A 1 415 ? 2.220 13.944 -11.328 1.00 88.25 415 PRO A N 1
ATOM 3262 C CA . PRO A 1 415 ? 1.069 14.385 -10.553 1.00 88.25 415 PRO A CA 1
ATOM 3263 C C . PRO A 1 415 ? 1.349 15.726 -9.862 1.00 88.25 415 PRO A C 1
ATOM 3265 O O . PRO A 1 415 ? 2.460 15.983 -9.403 1.00 88.25 415 PRO A O 1
ATOM 3268 N N . SER A 1 416 ? 0.321 16.568 -9.747 1.00 89.31 416 SER A N 1
ATOM 3269 C CA . SER A 1 416 ? 0.383 17.810 -8.972 1.00 89.31 416 SER A CA 1
ATOM 3270 C C . SER A 1 416 ? -0.167 17.568 -7.569 1.00 89.31 416 SER A C 1
ATOM 3272 O O . SER A 1 416 ? -1.316 17.158 -7.409 1.00 89.31 416 SER A O 1
ATOM 3274 N N . SER A 1 417 ? 0.652 17.790 -6.541 1.00 92.12 417 SER A N 1
ATOM 3275 C CA . SER A 1 417 ? 0.248 17.635 -5.142 1.00 92.12 417 SER A CA 1
ATOM 3276 C C . SER A 1 417 ? 1.111 18.497 -4.231 1.00 92.12 417 SER A C 1
ATOM 3278 O O . SER A 1 417 ? 2.326 18.563 -4.401 1.00 92.12 417 SER A O 1
ATOM 3280 N N . ARG A 1 418 ? 0.504 19.084 -3.192 1.00 92.31 418 ARG A N 1
ATOM 3281 C CA . ARG A 1 418 ? 1.242 19.793 -2.130 1.00 92.31 418 ARG A CA 1
ATOM 3282 C C . ARG A 1 418 ? 2.173 18.880 -1.322 1.00 92.31 418 ARG A C 1
ATOM 3284 O O . ARG A 1 418 ? 3.033 19.373 -0.603 1.00 92.31 418 ARG A O 1
ATOM 3291 N N . PHE A 1 419 ? 1.964 17.566 -1.402 1.00 93.12 419 PHE A N 1
ATOM 3292 C CA . PHE A 1 419 ? 2.772 16.558 -0.717 1.00 93.12 419 PHE A CA 1
ATOM 3293 C C . PHE A 1 419 ? 3.925 16.031 -1.585 1.00 93.12 419 PHE A C 1
ATOM 3295 O O . PHE A 1 419 ? 4.720 15.225 -1.102 1.00 93.12 419 PHE A O 1
ATOM 3302 N N . LEU A 1 420 ? 4.033 16.475 -2.845 1.00 95.44 420 LEU A N 1
ATOM 3303 C CA . LEU A 1 420 ? 5.113 16.108 -3.755 1.00 95.44 420 LEU A CA 1
ATOM 3304 C C . LEU A 1 420 ? 6.160 17.219 -3.834 1.00 95.44 420 LEU A C 1
ATOM 3306 O O . LEU A 1 420 ? 5.851 18.355 -4.189 1.00 95.44 420 LEU A O 1
ATOM 3310 N N . ARG A 1 421 ? 7.424 16.867 -3.602 1.00 95.50 421 ARG A N 1
ATOM 3311 C CA . ARG A 1 421 ? 8.575 17.701 -3.964 1.00 95.50 421 ARG A CA 1
ATOM 3312 C C . ARG A 1 421 ? 9.283 17.098 -5.170 1.00 95.50 421 ARG A C 1
ATOM 3314 O O . ARG A 1 421 ? 9.703 15.948 -5.105 1.00 95.50 421 ARG A O 1
ATOM 3321 N N . ILE A 1 422 ? 9.451 17.870 -6.239 1.00 95.44 422 ILE A N 1
ATOM 3322 C CA . ILE A 1 422 ? 10.190 17.453 -7.439 1.00 95.44 422 ILE A CA 1
ATOM 3323 C C . ILE A 1 422 ? 11.561 18.130 -7.433 1.00 95.44 422 ILE A C 1
ATOM 3325 O O . ILE A 1 422 ? 11.660 19.309 -7.103 1.00 95.44 422 ILE A O 1
ATOM 3329 N N . ILE A 1 423 ? 12.607 17.368 -7.746 1.00 96.56 423 ILE A N 1
ATOM 3330 C CA . ILE A 1 423 ? 13.990 17.832 -7.842 1.00 96.56 423 ILE A CA 1
ATOM 3331 C C . ILE A 1 423 ? 14.626 17.199 -9.085 1.00 96.56 423 ILE A C 1
ATOM 3333 O O . ILE A 1 423 ? 14.693 15.978 -9.214 1.00 96.56 423 ILE A O 1
ATOM 3337 N N . ARG A 1 424 ? 15.117 18.020 -10.000 1.00 96.38 424 ARG A N 1
ATOM 3338 C CA . ARG A 1 424 ? 15.730 17.646 -11.269 1.00 96.38 424 ARG A CA 1
ATOM 3339 C C . ARG A 1 424 ? 17.195 18.045 -11.290 1.00 96.38 424 ARG A C 1
ATOM 3341 O O . ARG A 1 424 ? 17.564 19.156 -10.912 1.00 96.38 424 ARG A O 1
ATOM 3348 N N . PHE A 1 425 ? 18.010 17.133 -11.795 1.00 97.81 425 PHE A N 1
ATOM 3349 C CA . PHE A 1 425 ? 19.433 17.318 -12.020 1.00 97.81 425 PHE A CA 1
ATOM 3350 C C . PHE A 1 425 ? 19.749 17.184 -13.505 1.00 97.81 425 PHE A C 1
ATOM 3352 O O . PHE A 1 425 ? 19.448 16.144 -14.104 1.00 97.81 425 PHE A O 1
ATOM 3359 N N . TYR A 1 426 ? 20.390 18.196 -14.089 1.00 97.38 426 TYR A N 1
ATOM 3360 C CA . TYR A 1 426 ? 20.891 18.147 -15.465 1.00 97.38 426 TYR A CA 1
ATOM 3361 C C . TYR A 1 426 ? 22.412 18.022 -15.470 1.00 97.38 426 TYR A C 1
ATOM 3363 O O . TYR A 1 426 ? 23.132 18.871 -14.956 1.00 97.38 426 TYR A O 1
ATOM 3371 N N . THR A 1 427 ? 22.921 16.946 -16.067 1.00 97.06 427 THR A N 1
ATOM 3372 C CA . THR A 1 427 ? 24.369 16.664 -16.115 1.00 97.06 427 THR A CA 1
ATOM 3373 C C . THR A 1 427 ? 25.106 17.395 -17.238 1.00 97.06 427 THR A C 1
ATOM 3375 O O . THR A 1 427 ? 26.327 17.512 -17.184 1.00 97.06 427 THR A O 1
ATOM 3378 N N . ALA A 1 428 ? 24.389 17.861 -18.258 1.00 96.50 428 ALA A N 1
ATOM 3379 C CA . ALA A 1 428 ? 24.917 18.589 -19.408 1.00 96.50 428 ALA A CA 1
ATOM 3380 C C . ALA A 1 428 ? 23.844 19.552 -19.963 1.00 96.50 428 ALA A C 1
ATOM 3382 O O . ALA A 1 428 ? 23.365 19.325 -21.086 1.00 96.50 428 ALA A O 1
ATOM 3383 N N . PRO A 1 429 ? 23.426 20.568 -19.174 1.00 95.94 429 PRO A N 1
ATOM 3384 C CA . PRO A 1 429 ? 22.410 21.534 -19.585 1.00 95.94 429 PRO A CA 1
ATOM 3385 C C . PRO A 1 429 ? 22.826 22.256 -20.872 1.00 95.94 429 PRO A C 1
ATOM 3387 O O . PRO A 1 429 ? 24.002 22.556 -21.087 1.00 95.94 429 PRO A O 1
ATOM 3390 N N . ILE A 1 430 ? 21.858 22.507 -21.747 1.00 95.75 430 ILE A N 1
ATOM 3391 C CA . ILE A 1 430 ? 22.046 23.219 -23.010 1.00 95.75 430 ILE A CA 1
ATOM 3392 C C . ILE A 1 430 ? 22.044 24.727 -22.718 1.00 95.75 430 ILE A C 1
ATOM 3394 O O . ILE A 1 430 ? 21.037 25.222 -22.201 1.00 95.75 430 ILE A O 1
ATOM 3398 N N . PRO A 1 431 ? 23.116 25.468 -23.062 1.00 93.75 431 PRO A N 1
ATOM 3399 C CA . PRO A 1 431 ? 23.156 26.920 -22.897 1.00 93.75 431 PRO A CA 1
ATOM 3400 C C . PRO A 1 431 ? 21.932 27.601 -23.518 1.00 93.75 431 PRO A C 1
ATOM 3402 O O . PRO A 1 431 ? 21.446 27.170 -24.562 1.00 93.75 431 PRO A O 1
ATOM 3405 N N . ASP A 1 432 ? 21.423 28.636 -22.849 1.00 90.00 432 ASP A N 1
ATOM 3406 C CA . ASP A 1 432 ? 20.265 29.459 -23.241 1.00 90.00 432 ASP A CA 1
ATOM 3407 C C . ASP A 1 432 ? 18.898 28.746 -23.300 1.00 90.00 432 ASP A C 1
ATOM 3409 O O . ASP A 1 432 ? 17.858 29.406 -23.269 1.00 90.00 432 ASP A O 1
ATOM 3413 N N . LEU A 1 433 ? 18.870 27.410 -23.318 1.00 93.38 433 LEU A N 1
ATOM 3414 C CA . LEU A 1 433 ? 17.646 26.608 -23.276 1.00 93.38 433 LEU A CA 1
ATOM 3415 C C . LEU A 1 433 ? 17.350 26.085 -21.862 1.00 93.38 433 LEU A C 1
ATOM 3417 O O . LEU A 1 433 ? 16.208 26.135 -21.405 1.00 93.38 433 LEU A O 1
ATOM 3421 N N . ASP A 1 434 ? 18.371 25.610 -21.150 1.00 94.62 434 ASP A N 1
ATOM 3422 C CA . ASP A 1 434 ? 18.246 25.026 -19.816 1.00 94.62 434 ASP A CA 1
ATOM 3423 C C . ASP A 1 434 ? 18.634 26.041 -18.741 1.00 94.62 434 ASP A C 1
ATOM 3425 O O . ASP A 1 434 ? 19.810 26.319 -18.521 1.00 94.62 434 ASP A O 1
ATOM 3429 N N . VAL A 1 435 ? 17.632 26.578 -18.040 1.00 93.81 435 VAL A N 1
ATOM 3430 C CA . VAL A 1 435 ? 17.819 27.593 -16.997 1.00 93.81 435 VAL A CA 1
ATOM 3431 C C . VAL A 1 435 ? 17.630 26.954 -15.622 1.00 93.81 435 VAL A C 1
ATOM 3433 O O . VAL A 1 435 ? 16.536 26.472 -15.302 1.00 93.81 435 VAL A O 1
ATOM 3436 N N . GLU A 1 436 ? 18.691 26.954 -14.813 1.00 94.62 436 GLU A N 1
ATOM 3437 C CA . GLU A 1 436 ? 18.672 26.473 -13.425 1.00 94.62 436 GLU A CA 1
ATOM 3438 C C . GLU A 1 436 ? 17.684 27.299 -12.579 1.00 94.62 436 GLU A C 1
ATOM 3440 O O . GLU A 1 436 ? 17.543 28.509 -12.760 1.00 94.62 436 GLU A O 1
ATOM 3445 N N . GLY A 1 437 ? 16.931 26.636 -11.702 1.00 92.19 437 GLY A N 1
ATOM 3446 C CA . GLY A 1 437 ? 15.834 27.219 -10.923 1.00 92.19 437 GLY A CA 1
ATOM 3447 C C . GLY A 1 437 ? 14.514 27.389 -11.689 1.00 92.19 437 GLY A C 1
ATOM 3448 O O . GLY A 1 437 ? 13.500 27.719 -11.075 1.00 92.19 437 GLY A O 1
ATOM 3449 N N . LYS A 1 438 ? 14.498 27.152 -13.010 1.00 90.50 438 LYS A N 1
ATOM 3450 C CA . LYS A 1 438 ? 13.279 27.181 -13.838 1.00 90.50 438 LYS A CA 1
ATOM 3451 C C . LYS A 1 438 ? 12.962 25.826 -14.465 1.00 90.50 438 LYS A C 1
ATOM 3453 O O . LYS A 1 438 ? 11.832 25.359 -14.363 1.00 90.50 438 LYS A O 1
ATOM 3458 N N . HIS A 1 439 ? 13.928 25.229 -15.161 1.00 90.44 439 HIS A N 1
ATOM 3459 C CA . HIS A 1 439 ? 13.748 23.953 -15.867 1.00 90.44 439 HIS A CA 1
ATOM 3460 C C . HIS A 1 439 ? 14.280 22.765 -15.056 1.00 90.44 439 HIS A C 1
ATOM 3462 O O . HIS A 1 439 ? 13.772 21.654 -15.182 1.00 90.44 439 HIS A O 1
ATOM 3468 N N . PHE A 1 440 ? 15.289 23.002 -14.219 1.00 94.56 440 PHE A N 1
ATOM 3469 C CA . PHE A 1 440 ? 15.897 22.014 -13.335 1.00 94.56 440 PHE A CA 1
ATOM 3470 C C . PHE A 1 440 ? 16.463 22.701 -12.088 1.00 94.56 440 PHE A C 1
ATOM 3472 O O . PHE A 1 440 ? 16.692 23.910 -12.107 1.00 94.56 440 PHE A O 1
ATOM 3479 N N . GLU A 1 441 ? 16.694 21.954 -11.010 1.00 95.69 441 GLU A N 1
ATOM 3480 C CA . GLU A 1 441 ? 17.126 22.519 -9.726 1.00 95.69 441 GLU A CA 1
ATOM 3481 C C . GLU A 1 441 ? 18.645 22.549 -9.551 1.00 95.69 441 GLU A C 1
ATOM 3483 O O . GLU A 1 441 ? 19.139 23.438 -8.869 1.00 95.69 441 GLU A O 1
ATOM 3488 N N . PHE A 1 442 ? 19.375 21.589 -10.127 1.00 97.25 442 PHE A N 1
ATOM 3489 C CA . PHE A 1 442 ? 20.818 21.463 -9.905 1.00 97.25 442 PHE A CA 1
ATOM 3490 C C . PHE A 1 442 ? 21.578 20.977 -11.141 1.00 97.25 442 PHE A C 1
ATOM 3492 O O . PHE A 1 442 ? 21.161 20.039 -11.827 1.00 97.25 442 PHE A O 1
ATOM 3499 N N . THR A 1 443 ? 22.753 21.548 -11.389 1.00 96.94 443 THR A N 1
ATOM 3500 C CA . THR A 1 443 ? 23.690 21.015 -12.386 1.00 96.94 443 THR A CA 1
ATOM 3501 C C . THR A 1 443 ? 24.480 19.827 -11.809 1.00 96.94 443 THR A C 1
ATOM 3503 O O . THR A 1 443 ? 24.954 19.870 -10.676 1.00 96.94 443 THR A O 1
ATOM 3506 N N . GLY A 1 444 ? 24.659 18.754 -12.586 1.00 96.25 444 GLY A N 1
ATOM 3507 C CA . GLY A 1 444 ? 25.452 17.577 -12.207 1.00 96.25 444 GLY A CA 1
ATOM 3508 C C . GLY A 1 444 ? 24.621 16.395 -11.701 1.00 96.25 444 GLY A C 1
ATOM 3509 O O . GLY A 1 444 ? 23.594 16.052 -12.284 1.00 96.25 444 GLY A O 1
ATOM 3510 N N . ARG A 1 445 ? 25.106 15.708 -10.659 1.00 96.44 445 ARG A N 1
ATOM 3511 C CA . ARG A 1 445 ? 24.441 14.558 -10.016 1.00 96.44 445 ARG A CA 1
ATOM 3512 C C . ARG A 1 445 ? 24.247 14.830 -8.517 1.00 96.44 445 ARG A C 1
ATOM 3514 O O . ARG A 1 445 ? 25.042 15.581 -7.955 1.00 96.44 445 ARG A O 1
ATOM 3521 N N . PRO A 1 446 ? 23.254 14.202 -7.858 1.00 97.19 446 PRO A N 1
ATOM 3522 C CA . PRO A 1 446 ? 23.100 14.291 -6.406 1.00 97.19 446 PRO A CA 1
ATOM 3523 C C . PRO A 1 446 ? 24.368 13.828 -5.672 1.00 97.19 446 PRO A C 1
ATOM 3525 O O . PRO A 1 446 ? 24.893 12.761 -5.988 1.00 97.19 446 PRO A O 1
ATOM 3528 N N . SER A 1 447 ? 24.837 14.605 -4.692 1.00 97.44 447 SER A N 1
ATOM 3529 C CA . SER A 1 447 ? 25.992 14.265 -3.847 1.00 97.44 447 SER A CA 1
ATOM 3530 C C . SER A 1 447 ? 25.571 13.721 -2.474 1.00 97.44 447 SER A C 1
ATOM 3532 O O . SER A 1 447 ? 24.393 13.766 -2.104 1.00 97.44 447 SER A O 1
ATOM 3534 N N . ALA A 1 448 ? 26.534 13.248 -1.679 1.00 97.25 448 ALA A N 1
ATOM 3535 C CA . ALA A 1 448 ? 26.286 12.849 -0.294 1.00 97.25 448 ALA A CA 1
ATOM 3536 C C . ALA A 1 448 ? 25.760 14.023 0.557 1.00 97.25 448 ALA A C 1
ATOM 3538 O O . ALA A 1 448 ? 24.810 13.862 1.324 1.00 97.25 448 ALA A O 1
ATOM 3539 N N . GLU A 1 449 ? 26.324 15.220 0.374 1.00 97.69 449 GLU A N 1
ATOM 3540 C CA . GLU A 1 449 ? 25.934 16.453 1.070 1.00 97.69 449 GLU A CA 1
ATOM 3541 C C . GLU A 1 449 ? 24.499 16.863 0.730 1.00 97.69 449 GLU A C 1
ATOM 3543 O O . GLU A 1 449 ? 23.756 17.324 1.602 1.00 97.69 449 GLU A O 1
ATOM 3548 N N . PHE A 1 450 ? 24.077 16.649 -0.521 1.00 97.69 450 PHE A N 1
ATOM 3549 C CA . PHE A 1 450 ? 22.697 16.881 -0.936 1.00 97.69 450 PHE A CA 1
ATOM 3550 C C . PHE A 1 450 ? 21.723 16.005 -0.138 1.00 97.69 450 PHE A C 1
ATOM 3552 O O . PHE A 1 450 ? 20.762 16.528 0.429 1.00 97.69 450 PHE A O 1
ATOM 3559 N N . PHE A 1 451 ? 21.974 14.694 -0.035 1.00 97.69 451 PHE A N 1
ATOM 3560 C CA . PHE A 1 451 ? 21.113 13.798 0.746 1.00 97.69 451 PHE A CA 1
ATOM 3561 C C . PHE A 1 451 ? 21.166 14.110 2.243 1.00 97.69 451 PHE A C 1
ATOM 3563 O O . PHE A 1 451 ? 20.116 14.141 2.885 1.00 97.69 451 PHE A O 1
ATOM 3570 N N . ALA A 1 452 ? 22.345 14.414 2.792 1.00 96.75 452 ALA A N 1
ATOM 3571 C CA . ALA A 1 452 ? 22.487 14.833 4.186 1.00 96.75 452 ALA A CA 1
ATOM 3572 C C . ALA A 1 452 ? 21.652 16.085 4.494 1.00 96.75 452 ALA A C 1
ATOM 3574 O O . ALA A 1 452 ? 20.985 16.148 5.524 1.00 96.75 452 ALA A O 1
ATOM 3575 N N . THR A 1 453 ? 21.609 17.046 3.570 1.00 96.19 453 THR A N 1
ATOM 3576 C CA . THR A 1 453 ? 20.780 18.252 3.699 1.00 96.19 453 THR A CA 1
ATOM 3577 C C . THR A 1 453 ? 19.292 17.931 3.550 1.00 96.19 453 THR A C 1
ATOM 3579 O O . THR A 1 453 ? 18.471 18.362 4.359 1.00 96.19 453 THR A O 1
ATOM 3582 N N . LEU A 1 454 ? 18.926 17.141 2.537 1.00 95.31 454 LEU A N 1
ATOM 3583 C CA . LEU A 1 454 ? 17.537 16.791 2.224 1.00 95.31 454 LEU A CA 1
ATOM 3584 C C . LEU A 1 454 ? 16.863 15.958 3.327 1.00 95.31 454 LEU A C 1
ATOM 3586 O O . LEU A 1 454 ? 15.648 16.063 3.525 1.00 95.31 454 LEU A O 1
ATOM 3590 N N . LEU A 1 455 ? 17.635 15.100 3.997 1.00 95.44 455 LEU A N 1
ATOM 3591 C CA . LEU A 1 455 ? 17.171 14.146 5.012 1.00 95.44 455 LEU A CA 1
ATOM 3592 C C . LEU A 1 455 ? 17.543 14.553 6.439 1.00 95.44 455 LEU A C 1
ATOM 3594 O O . LEU A 1 455 ? 17.077 13.925 7.387 1.00 95.44 455 LEU A O 1
ATOM 3598 N N . GLY A 1 456 ? 18.345 15.607 6.604 1.00 91.62 456 GLY A N 1
ATOM 3599 C CA . GLY A 1 456 ? 18.806 16.074 7.910 1.00 91.62 456 GLY A CA 1
ATOM 3600 C C . GLY A 1 456 ? 17.735 16.780 8.744 1.00 91.62 456 GLY A C 1
ATOM 3601 O O . GLY A 1 456 ? 17.884 16.881 9.957 1.00 91.62 456 GLY A O 1
ATOM 3602 N N . SER A 1 457 ? 16.648 17.250 8.121 1.00 88.88 457 SER A N 1
ATOM 3603 C CA . SER A 1 457 ? 15.531 17.907 8.817 1.00 88.88 457 SER A CA 1
ATOM 3604 C C . SER A 1 457 ? 14.323 16.985 8.952 1.00 88.88 457 SER A C 1
ATOM 3606 O O . SER A 1 457 ? 13.982 16.251 8.023 1.00 88.88 457 SER A O 1
ATOM 3608 N N . SER A 1 458 ? 13.641 17.061 10.094 1.00 91.31 458 SER A N 1
ATOM 3609 C CA . SER A 1 458 ? 12.343 16.411 10.292 1.00 91.31 458 SER A CA 1
ATOM 3610 C C . SER A 1 458 ? 11.270 16.999 9.372 1.00 91.31 458 SER A C 1
ATOM 3612 O O . SER A 1 458 ? 11.352 18.154 8.951 1.00 91.31 458 SER A O 1
ATOM 3614 N N . TYR A 1 459 ? 10.233 16.215 9.091 1.00 90.25 459 TYR A N 1
ATOM 3615 C CA . TYR A 1 459 ? 9.038 16.662 8.382 1.00 90.25 459 TYR A CA 1
ATOM 3616 C C . TYR A 1 459 ? 7.791 16.461 9.245 1.00 90.25 459 TYR A C 1
ATOM 3618 O O . TYR A 1 459 ? 7.759 15.612 10.136 1.00 90.25 459 TYR A O 1
ATOM 3626 N N . LYS A 1 460 ? 6.751 17.254 8.979 1.00 87.75 460 LYS A N 1
ATOM 3627 C CA . LYS A 1 460 ? 5.457 17.118 9.652 1.00 87.75 460 LYS A CA 1
ATOM 3628 C C . LYS A 1 460 ? 4.613 16.072 8.938 1.00 87.75 460 LYS A C 1
ATOM 3630 O O . LYS A 1 460 ? 4.452 16.133 7.722 1.00 87.75 460 LYS A O 1
ATOM 3635 N N . TYR A 1 461 ? 4.031 15.150 9.691 1.00 83.94 461 TYR A N 1
ATOM 3636 C CA . TYR A 1 461 ? 3.097 14.158 9.175 1.00 83.94 461 TYR A CA 1
ATOM 3637 C C . TYR A 1 461 ? 1.811 14.179 9.995 1.00 83.94 461 TYR A C 1
ATOM 3639 O O . TYR A 1 461 ? 1.850 14.026 11.211 1.00 83.94 461 TYR A O 1
ATOM 3647 N N . ASP A 1 462 ? 0.672 14.385 9.335 1.00 78.06 462 ASP A N 1
ATOM 3648 C CA . ASP A 1 462 ? -0.642 14.350 9.979 1.00 78.06 462 ASP A CA 1
ATOM 3649 C C . ASP A 1 462 ? -1.606 13.484 9.156 1.00 78.06 462 ASP A C 1
ATOM 3651 O O . ASP A 1 462 ? -2.421 13.999 8.384 1.00 78.06 462 ASP A O 1
ATOM 3655 N N . PRO A 1 463 ? -1.511 12.148 9.274 1.00 70.25 463 PRO A N 1
ATOM 3656 C CA . PRO A 1 463 ? -2.359 11.246 8.506 1.00 70.25 463 PRO A CA 1
ATOM 3657 C C . PRO A 1 463 ? -3.835 11.375 8.880 1.00 70.25 463 PRO A C 1
ATOM 3659 O O . PRO A 1 463 ? -4.699 10.942 8.117 1.00 70.25 463 PRO A O 1
ATOM 3662 N N . PHE A 1 464 ? -4.154 11.968 10.035 1.00 68.81 464 PHE A N 1
ATOM 3663 C CA . PHE A 1 464 ? -5.510 12.034 10.570 1.00 68.81 464 PHE A CA 1
ATOM 3664 C C . PHE A 1 464 ? -6.131 13.428 10.516 1.00 68.81 464 PHE A C 1
ATOM 3666 O O . PHE A 1 464 ? -7.352 13.512 10.606 1.00 68.81 464 PHE A O 1
ATOM 3673 N N . ASN A 1 465 ? -5.347 14.469 10.223 1.00 69.44 465 ASN A N 1
ATOM 3674 C CA . ASN A 1 465 ? -5.747 15.874 10.324 1.00 69.44 465 ASN A CA 1
ATOM 3675 C C . ASN A 1 465 ? -6.199 16.228 11.753 1.00 69.44 465 ASN A C 1
ATOM 3677 O O . ASN A 1 465 ? -7.227 16.875 11.942 1.00 69.44 465 ASN A O 1
ATOM 3681 N N . ILE A 1 466 ? -5.466 15.714 12.747 1.00 69.00 466 ILE A N 1
ATOM 3682 C CA . ILE A 1 466 ? -5.750 15.903 14.178 1.00 69.00 466 ILE A CA 1
ATOM 3683 C C . ILE A 1 466 ? -4.568 16.600 14.846 1.00 69.00 466 ILE A C 1
ATOM 3685 O O . ILE A 1 466 ? -4.718 17.643 15.478 1.00 69.00 466 ILE A O 1
ATOM 3689 N N . THR A 1 467 ? -3.381 16.000 14.772 1.00 69.69 467 THR A N 1
ATOM 3690 C CA . THR A 1 467 ? -2.176 16.537 15.406 1.00 69.69 467 THR A CA 1
ATOM 3691 C C . THR A 1 467 ? -0.963 16.142 14.571 1.00 69.69 467 THR A C 1
ATOM 3693 O O . THR A 1 467 ? -0.637 14.955 14.508 1.00 69.69 467 THR A O 1
ATOM 3696 N N . PRO A 1 468 ? -0.267 17.114 13.955 1.00 78.88 468 PRO A N 1
ATOM 3697 C CA . PRO A 1 468 ? 0.956 16.842 13.219 1.00 78.88 468 PRO A CA 1
ATOM 3698 C C . PRO A 1 468 ? 2.044 16.265 14.121 1.00 78.88 468 PRO A C 1
ATOM 3700 O O . PRO A 1 468 ? 2.331 16.796 15.194 1.00 78.88 468 PRO A O 1
ATOM 3703 N N . VAL A 1 469 ? 2.688 15.206 13.644 1.00 80.06 469 VAL A N 1
ATOM 3704 C CA . VAL A 1 469 ? 3.821 14.553 14.298 1.00 80.06 469 VAL A CA 1
ATOM 3705 C C . VAL A 1 469 ? 5.107 14.951 13.582 1.00 80.06 469 VAL A C 1
ATOM 3707 O O . VAL A 1 469 ? 5.153 14.981 12.351 1.00 80.06 469 VAL A O 1
ATOM 3710 N N . ASP A 1 470 ? 6.152 15.260 14.349 1.00 84.75 470 ASP A N 1
ATOM 3711 C CA . ASP A 1 470 ? 7.507 15.401 13.818 1.00 84.75 470 ASP A CA 1
ATOM 3712 C C . ASP A 1 470 ? 8.095 14.024 13.532 1.00 84.75 470 ASP A C 1
ATOM 3714 O O . ASP A 1 470 ? 8.283 13.214 14.441 1.00 84.75 470 ASP A O 1
ATOM 3718 N N . VAL A 1 471 ? 8.401 13.771 12.264 1.00 88.50 471 VAL A N 1
ATOM 3719 C CA . VAL A 1 471 ? 9.033 12.534 11.817 1.00 88.50 471 VAL A CA 1
ATOM 3720 C C . VAL A 1 471 ? 10.455 12.851 11.351 1.00 88.50 471 VAL A C 1
ATOM 3722 O O . VAL A 1 471 ? 10.624 13.754 10.526 1.00 88.50 471 VAL A O 1
ATOM 3725 N N . PRO A 1 472 ? 11.488 12.146 11.853 1.00 91.44 472 PRO A N 1
ATOM 3726 C CA . PRO A 1 472 ? 12.859 12.333 11.386 1.00 91.44 472 PRO A CA 1
ATOM 3727 C C . PRO A 1 472 ? 12.979 12.155 9.866 1.00 91.44 472 PRO A C 1
ATOM 3729 O O . PRO A 1 472 ? 12.366 11.258 9.289 1.00 91.44 472 PRO A O 1
ATOM 3732 N N . GLY A 1 473 ? 13.785 12.990 9.205 1.00 90.00 473 GLY A N 1
ATOM 3733 C CA . GLY A 1 473 ? 13.888 13.008 7.739 1.00 90.00 473 GLY A CA 1
ATOM 3734 C C . GLY A 1 473 ? 14.418 11.716 7.106 1.00 90.00 473 GLY A C 1
ATOM 3735 O O . GLY A 1 473 ? 14.126 11.447 5.941 1.00 90.00 473 GLY A O 1
ATOM 3736 N N . ASN A 1 474 ? 15.143 10.897 7.871 1.00 90.19 474 ASN A N 1
ATOM 3737 C CA . ASN A 1 474 ? 15.668 9.595 7.453 1.00 90.19 474 ASN A CA 1
ATOM 3738 C C . ASN A 1 474 ? 14.655 8.441 7.577 1.00 90.19 474 ASN A C 1
ATOM 3740 O O . ASN A 1 474 ? 14.939 7.328 7.132 1.00 90.19 474 ASN A O 1
ATOM 3744 N N . VAL A 1 475 ? 13.475 8.679 8.159 1.00 91.31 475 VAL A N 1
ATOM 3745 C CA . VAL A 1 475 ? 12.362 7.722 8.138 1.00 91.31 475 VAL A CA 1
ATOM 3746 C C . VAL A 1 475 ? 11.702 7.808 6.761 1.00 91.31 475 VAL A C 1
ATOM 3748 O O . VAL A 1 475 ? 10.772 8.582 6.531 1.00 91.31 475 VAL A O 1
ATOM 3751 N N . ALA A 1 476 ? 12.247 7.039 5.820 1.00 92.69 476 ALA A N 1
ATOM 3752 C CA . ALA A 1 476 ? 11.852 7.056 4.419 1.00 92.69 476 ALA A CA 1
ATOM 3753 C C . ALA A 1 476 ? 11.913 5.662 3.779 1.00 92.69 476 ALA A C 1
ATOM 3755 O O . ALA A 1 476 ? 12.715 4.819 4.183 1.00 92.69 476 ALA A O 1
ATOM 3756 N N . SER A 1 477 ? 11.100 5.461 2.741 1.00 94.44 477 SER A N 1
ATOM 3757 C CA . SER A 1 477 ? 11.244 4.365 1.775 1.00 94.44 477 SER A CA 1
ATOM 3758 C C . SER A 1 477 ? 11.751 4.935 0.456 1.00 94.44 477 SER A C 1
ATOM 3760 O O . SER A 1 477 ? 11.131 5.843 -0.095 1.00 94.44 477 SER A O 1
ATOM 3762 N N . ALA A 1 478 ? 12.878 4.436 -0.042 1.00 96.62 478 ALA A N 1
ATOM 3763 C CA . ALA A 1 478 ? 13.518 4.907 -1.260 1.00 96.62 478 ALA A CA 1
ATOM 3764 C C . ALA A 1 478 ? 13.438 3.855 -2.373 1.00 96.62 478 ALA A C 1
ATOM 3766 O O . ALA A 1 478 ? 13.736 2.685 -2.149 1.00 96.62 478 ALA A O 1
ATOM 3767 N N . TYR A 1 479 ? 13.086 4.301 -3.575 1.00 97.62 479 TYR A N 1
ATOM 3768 C CA . TYR A 1 479 ? 13.024 3.505 -4.797 1.00 97.62 479 TYR A CA 1
ATOM 3769 C C . TYR A 1 479 ? 13.973 4.128 -5.813 1.00 97.62 479 TYR A C 1
ATOM 3771 O O . TYR A 1 479 ? 13.850 5.315 -6.117 1.00 97.62 479 TYR A O 1
ATOM 3779 N N . ILE A 1 480 ? 14.933 3.356 -6.318 1.00 97.50 480 ILE A N 1
ATOM 3780 C CA . ILE A 1 480 ? 15.990 3.856 -7.202 1.00 97.50 480 ILE A CA 1
ATOM 3781 C C . ILE A 1 480 ? 15.963 3.083 -8.518 1.00 97.50 480 ILE A C 1
ATOM 3783 O O . ILE A 1 480 ? 16.054 1.861 -8.513 1.00 97.50 480 ILE A O 1
ATOM 3787 N N . CYS A 1 481 ? 15.899 3.771 -9.654 1.00 95.44 481 CYS A N 1
ATOM 3788 C CA . CYS A 1 481 ? 16.031 3.125 -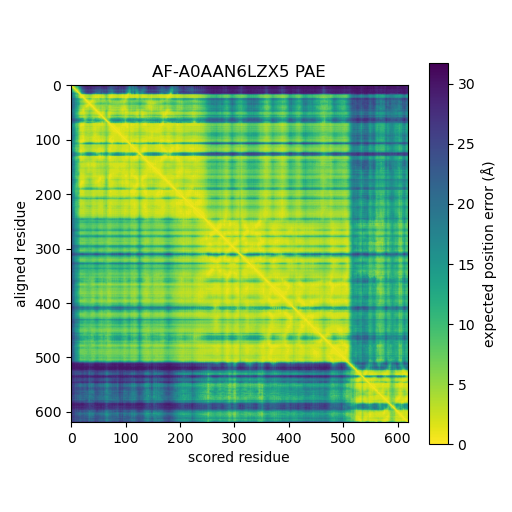10.957 1.00 95.44 481 CYS A CA 1
ATOM 3789 C C . CYS A 1 481 ? 17.006 3.872 -11.872 1.00 95.44 481 CYS A C 1
ATOM 3791 O O . CYS A 1 481 ? 16.868 5.073 -12.122 1.00 95.44 481 CYS A O 1
ATOM 3793 N N . GLY A 1 482 ? 18.016 3.168 -12.382 1.00 92.75 482 GLY A N 1
ATOM 3794 C CA . GLY A 1 482 ? 19.036 3.769 -13.236 1.00 92.75 482 GLY A CA 1
ATOM 3795 C C . GLY A 1 482 ? 20.261 2.884 -13.487 1.00 92.75 482 GLY A C 1
ATOM 3796 O O . GLY A 1 482 ? 20.233 1.676 -13.242 1.00 92.75 482 GLY A O 1
ATOM 3797 N N . PRO A 1 483 ? 21.358 3.478 -13.994 1.00 90.00 483 PRO A N 1
ATOM 3798 C CA . PRO A 1 483 ? 22.612 2.762 -14.212 1.00 90.00 483 PRO A CA 1
ATOM 3799 C C . PRO A 1 483 ? 23.207 2.203 -12.904 1.00 90.00 483 PRO A C 1
ATOM 3801 O O . PRO A 1 483 ? 23.090 2.866 -11.870 1.00 90.00 483 PRO A O 1
ATOM 3804 N N . PRO A 1 484 ? 23.924 1.062 -12.932 1.00 85.50 484 PRO A N 1
ATOM 3805 C CA . PRO A 1 484 ? 24.452 0.413 -11.725 1.00 85.50 484 PRO A CA 1
ATOM 3806 C C . PRO A 1 484 ? 25.298 1.324 -10.827 1.00 85.50 484 PRO A C 1
ATOM 3808 O O . PRO A 1 484 ? 25.075 1.379 -9.621 1.00 85.50 484 PRO A O 1
ATOM 3811 N N . VAL A 1 485 ? 26.216 2.104 -11.413 1.00 89.06 485 VAL A N 1
ATOM 3812 C CA . VAL A 1 485 ? 27.068 3.046 -10.660 1.00 89.06 485 VAL A CA 1
ATOM 3813 C C . VAL A 1 485 ? 26.226 4.109 -9.950 1.00 89.06 485 VAL A C 1
ATOM 3815 O O . VAL A 1 485 ? 26.454 4.404 -8.784 1.00 89.06 485 VAL A O 1
ATOM 3818 N N . PHE A 1 486 ? 25.200 4.635 -10.625 1.00 93.12 486 PHE A N 1
ATOM 3819 C CA . PHE A 1 486 ? 24.293 5.618 -10.035 1.00 93.12 486 PHE A CA 1
ATOM 3820 C C . PHE A 1 486 ? 23.507 5.032 -8.856 1.00 93.12 486 PHE A C 1
ATOM 3822 O O . PHE A 1 486 ? 23.386 5.679 -7.818 1.00 93.12 486 PHE A O 1
ATOM 3829 N N . ILE A 1 487 ? 23.002 3.803 -8.994 1.00 91.44 487 ILE A N 1
ATOM 3830 C CA . ILE A 1 487 ? 22.298 3.107 -7.910 1.00 91.44 487 ILE A CA 1
ATOM 3831 C C . ILE A 1 487 ? 23.228 2.888 -6.713 1.00 91.44 487 ILE A C 1
ATOM 3833 O O . ILE A 1 487 ? 22.821 3.148 -5.581 1.00 91.44 487 ILE A O 1
ATOM 3837 N N . ALA A 1 488 ? 24.461 2.434 -6.954 1.00 87.69 488 ALA A N 1
ATOM 3838 C CA . ALA A 1 488 ? 25.446 2.188 -5.905 1.00 87.69 488 ALA A CA 1
ATOM 3839 C C . ALA A 1 488 ? 25.777 3.467 -5.119 1.00 87.69 488 ALA A C 1
ATOM 3841 O O . ALA A 1 488 ? 25.747 3.455 -3.886 1.00 87.69 488 ALA A O 1
ATOM 3842 N N . ASP A 1 489 ? 26.010 4.578 -5.823 1.00 95.81 489 ASP A N 1
ATOM 3843 C CA . ASP A 1 489 ? 26.284 5.880 -5.209 1.00 95.81 489 ASP A CA 1
ATOM 3844 C C . ASP A 1 489 ? 25.098 6.363 -4.360 1.00 95.81 489 ASP A C 1
ATOM 3846 O O . ASP A 1 489 ? 25.258 6.664 -3.176 1.00 95.81 489 ASP A O 1
ATOM 3850 N N . VAL A 1 490 ? 23.884 6.376 -4.923 1.00 97.50 490 VAL A N 1
ATOM 3851 C CA . VAL A 1 490 ? 22.679 6.840 -4.212 1.00 97.50 490 VAL A CA 1
ATOM 3852 C C . VAL A 1 490 ? 22.373 5.967 -2.995 1.00 97.50 490 VAL A C 1
ATOM 3854 O O . VAL A 1 490 ? 22.051 6.503 -1.934 1.00 97.50 490 VAL A O 1
ATOM 3857 N N . ARG A 1 491 ? 22.503 4.639 -3.110 1.00 95.94 491 ARG A N 1
ATOM 3858 C CA . ARG A 1 491 ? 22.323 3.715 -1.980 1.00 95.94 491 ARG A CA 1
ATOM 3859 C C . ARG A 1 491 ? 23.291 4.049 -0.849 1.00 95.94 491 ARG A C 1
ATOM 3861 O O . ARG A 1 491 ? 22.850 4.244 0.282 1.00 95.94 491 ARG A O 1
ATOM 3868 N N . LYS A 1 492 ? 24.579 4.210 -1.167 1.00 96.00 492 LYS A N 1
ATOM 3869 C CA . LYS A 1 492 ? 25.609 4.607 -0.198 1.00 96.00 492 LYS A CA 1
ATOM 3870 C C . LYS A 1 492 ? 25.258 5.926 0.496 1.00 96.00 492 LYS A C 1
ATOM 3872 O O . LYS A 1 492 ? 25.432 6.044 1.707 1.00 96.00 492 LYS A O 1
ATOM 3877 N N . TYR A 1 493 ? 24.758 6.917 -0.243 1.00 97.94 493 TYR A N 1
ATOM 3878 C CA . TYR A 1 493 ? 24.378 8.210 0.334 1.00 97.94 493 TYR A CA 1
ATOM 3879 C C . TYR A 1 493 ? 23.169 8.094 1.271 1.00 97.94 493 TYR A C 1
ATOM 3881 O O . TYR A 1 493 ? 23.199 8.634 2.374 1.00 97.94 493 TYR A O 1
ATOM 3889 N N . LEU A 1 494 ? 22.130 7.353 0.880 1.00 96.50 494 LEU A N 1
ATOM 3890 C CA . LEU A 1 494 ? 20.946 7.124 1.716 1.00 96.50 494 LEU A CA 1
ATOM 3891 C C . LEU A 1 494 ? 21.291 6.359 3.004 1.00 96.50 494 LEU A C 1
ATOM 3893 O O . LEU A 1 494 ? 20.854 6.745 4.091 1.00 96.50 494 LEU A O 1
ATOM 3897 N N . GLU A 1 495 ? 22.127 5.329 2.914 1.00 94.44 495 GLU A N 1
ATOM 3898 C CA . GLU A 1 495 ? 22.603 4.579 4.083 1.00 94.44 495 GLU A CA 1
ATOM 3899 C C . GLU A 1 495 ? 23.435 5.464 5.023 1.00 94.44 495 GLU A C 1
ATOM 3901 O O . GLU A 1 495 ? 23.232 5.433 6.238 1.00 94.44 495 GLU A O 1
ATOM 3906 N N . ALA A 1 496 ? 24.293 6.338 4.481 1.00 95.75 496 ALA A N 1
ATOM 3907 C CA . ALA A 1 496 ? 25.042 7.318 5.273 1.00 95.75 496 ALA A CA 1
ATOM 3908 C C . ALA A 1 496 ? 24.123 8.308 6.019 1.00 95.75 496 ALA A C 1
ATOM 3910 O O . ALA A 1 496 ? 24.459 8.764 7.113 1.00 95.75 496 ALA A O 1
ATOM 3911 N N . THR A 1 497 ? 22.931 8.590 5.481 1.00 95.69 497 THR A N 1
ATOM 3912 C CA . THR A 1 497 ? 21.884 9.373 6.168 1.00 95.69 497 THR A CA 1
ATOM 3913 C C . THR A 1 497 ? 21.016 8.558 7.132 1.00 95.69 497 THR A C 1
ATOM 3915 O O . THR A 1 497 ? 20.057 9.090 7.689 1.00 95.69 497 THR A O 1
ATOM 3918 N N . LYS A 1 498 ? 21.356 7.286 7.381 1.00 94.88 498 LYS A N 1
ATOM 3919 C CA . LYS A 1 498 ? 20.631 6.359 8.265 1.00 94.88 498 LYS A CA 1
ATOM 3920 C C . LYS A 1 498 ? 19.216 6.016 7.786 1.00 94.88 498 LYS A C 1
ATOM 3922 O O . LYS A 1 498 ? 18.342 5.762 8.618 1.00 94.88 498 LYS A O 1
ATOM 3927 N N . VAL A 1 499 ? 18.970 6.012 6.475 1.00 92.31 499 VAL A N 1
ATOM 3928 C CA . VAL A 1 499 ? 17.794 5.327 5.915 1.00 92.31 499 VAL A CA 1
ATOM 3929 C C . VAL A 1 499 ? 18.024 3.822 6.064 1.00 92.31 499 VAL A C 1
ATOM 3931 O O . VAL A 1 499 ? 19.117 3.333 5.783 1.00 92.31 499 VAL A O 1
ATOM 3934 N N . ALA A 1 500 ? 17.021 3.087 6.547 1.00 85.62 500 ALA A N 1
ATOM 3935 C CA . ALA A 1 500 ? 17.152 1.648 6.767 1.00 85.62 500 ALA A CA 1
ATOM 3936 C C . ALA A 1 500 ? 17.429 0.919 5.434 1.00 85.62 500 ALA A C 1
ATOM 3938 O O . ALA A 1 500 ? 16.683 1.145 4.481 1.00 85.62 500 ALA A O 1
ATOM 3939 N N . PRO A 1 501 ? 18.431 0.019 5.347 1.00 80.25 501 PRO A N 1
ATOM 3940 C CA . PRO A 1 501 ? 18.748 -0.687 4.101 1.00 80.25 501 PRO A CA 1
ATOM 3941 C C . PRO A 1 501 ? 17.566 -1.467 3.510 1.00 80.25 501 PRO A C 1
ATOM 3943 O O . PRO A 1 501 ? 17.385 -1.485 2.296 1.00 80.25 501 PRO A O 1
ATOM 3946 N N . THR A 1 502 ? 16.717 -2.044 4.367 1.00 81.12 502 THR A N 1
ATOM 3947 C CA . THR A 1 502 ? 15.479 -2.748 3.983 1.00 81.12 502 THR A CA 1
ATOM 3948 C C . THR A 1 502 ? 14.415 -1.831 3.379 1.00 81.12 502 THR A C 1
ATOM 3950 O O . THR A 1 502 ? 13.485 -2.308 2.739 1.00 81.12 502 THR A O 1
ATOM 3953 N N . SER A 1 503 ? 14.550 -0.517 3.554 1.00 86.88 503 SER A N 1
ATOM 3954 C CA . SER A 1 503 ? 13.678 0.499 2.967 1.00 86.88 503 SER A CA 1
ATOM 3955 C C . SER A 1 503 ? 14.257 1.100 1.680 1.00 86.88 503 SER A C 1
ATOM 3957 O O . SER A 1 503 ? 13.694 2.071 1.180 1.00 86.88 503 SER A O 1
ATOM 3959 N N . ILE A 1 504 ? 15.371 0.575 1.148 1.00 88.75 504 ILE A N 1
ATOM 3960 C CA . ILE A 1 504 ? 16.017 1.057 -0.083 1.00 88.75 504 ILE A CA 1
ATOM 3961 C C . ILE A 1 504 ? 15.928 -0.023 -1.165 1.00 88.75 504 ILE A C 1
ATOM 3963 O O . ILE A 1 504 ? 16.782 -0.913 -1.264 1.00 88.75 504 ILE A O 1
ATOM 3967 N N . LEU A 1 505 ? 14.918 0.101 -2.019 1.00 88.50 505 LEU A N 1
ATOM 3968 C CA . LEU A 1 505 ? 14.694 -0.771 -3.162 1.00 88.50 505 LEU A CA 1
ATOM 3969 C C . LEU A 1 505 ? 15.339 -0.162 -4.407 1.00 88.50 505 LEU A C 1
ATOM 3971 O O . LEU A 1 505 ? 15.314 1.056 -4.605 1.00 88.50 505 LEU A O 1
ATOM 3975 N N . ALA A 1 506 ? 15.904 -1.003 -5.269 1.00 87.81 506 ALA A N 1
ATOM 3976 C CA . ALA A 1 506 ? 16.464 -0.540 -6.528 1.00 87.81 506 ALA A CA 1
ATOM 3977 C C . ALA A 1 506 ? 16.244 -1.539 -7.662 1.00 87.81 506 ALA A C 1
ATOM 3979 O O . ALA A 1 506 ? 16.255 -2.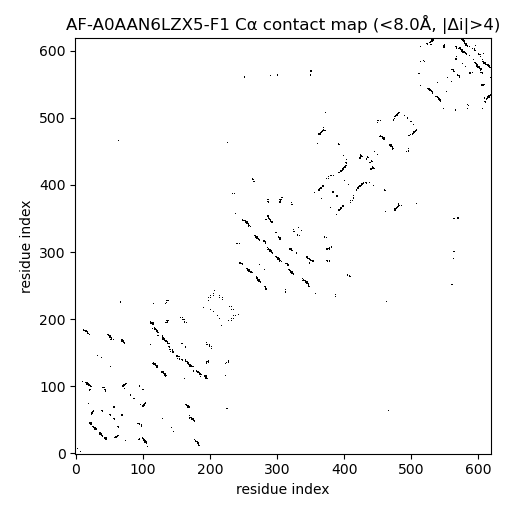743 -7.434 1.00 87.81 506 ALA A O 1
ATOM 3980 N N . GLU A 1 507 ? 16.115 -1.021 -8.878 1.00 86.56 507 GLU A N 1
ATOM 3981 C CA . GLU A 1 507 ? 16.036 -1.802 -10.110 1.00 86.56 507 GLU A CA 1
ATOM 3982 C C . GLU A 1 507 ? 17.021 -1.236 -11.137 1.00 86.56 507 GLU A C 1
ATOM 3984 O O . GLU A 1 507 ? 17.143 -0.018 -11.302 1.00 86.56 507 GLU A O 1
ATOM 3989 N N . THR A 1 508 ? 17.736 -2.112 -11.841 1.00 84.75 508 THR A N 1
ATOM 3990 C CA . THR A 1 508 ? 18.665 -1.723 -12.904 1.00 84.75 508 THR A CA 1
ATOM 3991 C C . THR A 1 508 ? 18.287 -2.390 -14.220 1.00 84.75 508 THR A C 1
ATOM 3993 O O . THR A 1 508 ? 17.832 -3.529 -14.244 1.00 84.75 508 THR A O 1
ATOM 3996 N N . PHE A 1 509 ? 18.471 -1.675 -15.328 1.00 82.44 509 PHE A N 1
ATOM 3997 C CA . PHE A 1 509 ? 18.213 -2.199 -16.666 1.00 82.44 509 PHE A CA 1
ATOM 3998 C C . PHE A 1 509 ? 19.533 -2.687 -17.258 1.00 82.44 509 PHE A C 1
ATOM 4000 O O . PHE A 1 509 ? 20.310 -1.898 -17.797 1.00 82.44 509 PHE A O 1
ATOM 4007 N N . LEU A 1 510 ? 19.803 -3.982 -17.108 1.00 68.19 510 LEU A N 1
ATOM 4008 C CA . LEU A 1 510 ? 20.947 -4.654 -17.721 1.00 68.19 510 LEU A CA 1
ATOM 4009 C C . LEU A 1 510 ? 20.473 -5.445 -18.945 1.00 68.19 510 LEU A C 1
ATOM 4011 O O . LEU A 1 510 ? 19.436 -6.106 -18.908 1.00 68.19 510 LEU A O 1
ATOM 4015 N N . ASP A 1 511 ? 21.237 -5.395 -20.035 1.00 50.78 511 ASP A N 1
ATOM 4016 C CA . ASP A 1 511 ? 21.077 -6.358 -21.124 1.00 50.78 511 ASP A CA 1
ATOM 4017 C C . ASP A 1 511 ? 21.520 -7.726 -20.587 1.00 50.78 511 ASP A C 1
ATOM 4019 O O . ASP A 1 511 ? 22.681 -7.860 -20.221 1.00 50.78 511 ASP A O 1
ATOM 4023 N N . ASN A 1 512 ? 20.582 -8.683 -20.507 1.00 45.78 512 ASN A N 1
ATOM 4024 C CA . ASN A 1 512 ? 20.762 -10.107 -20.184 1.00 45.78 512 ASN A CA 1
ATOM 4025 C C . ASN A 1 512 ? 22.098 -10.442 -19.508 1.00 45.78 512 ASN A C 1
ATOM 4027 O O . ASN A 1 512 ? 23.103 -10.645 -20.192 1.00 45.78 512 ASN A O 1
ATOM 4031 N N . VAL A 1 513 ? 22.087 -10.588 -18.182 1.00 42.03 513 VAL A N 1
ATOM 4032 C CA . VAL A 1 513 ? 23.170 -11.289 -17.493 1.00 42.03 513 VAL A CA 1
ATOM 4033 C C . VAL A 1 513 ? 23.154 -12.716 -18.041 1.00 42.03 513 VAL A C 1
ATOM 4035 O O . VAL A 1 513 ? 22.280 -13.512 -17.701 1.00 42.03 513 VAL A O 1
ATOM 4038 N N . ALA A 1 514 ? 24.059 -13.020 -18.974 1.00 40.22 514 ALA A N 1
ATOM 4039 C CA . ALA A 1 514 ? 24.485 -14.393 -19.157 1.00 40.22 514 ALA A CA 1
ATOM 4040 C C . ALA A 1 514 ? 24.945 -14.830 -17.769 1.00 40.22 514 ALA A C 1
ATOM 4042 O O . ALA A 1 514 ? 25.782 -14.152 -17.172 1.00 40.22 514 ALA A O 1
ATOM 4043 N N . LEU A 1 515 ? 24.310 -15.863 -17.216 1.00 43.94 515 LEU A N 1
ATOM 4044 C CA . LEU A 1 515 ? 24.798 -16.466 -15.988 1.00 43.94 515 LEU A CA 1
ATOM 4045 C C . LEU A 1 515 ? 26.253 -16.819 -16.262 1.00 43.94 515 LEU A C 1
ATOM 4047 O O . LEU A 1 515 ? 26.536 -17.601 -17.168 1.00 43.94 515 LEU A O 1
ATOM 4051 N N . ASP A 1 516 ? 27.155 -16.155 -15.555 1.00 41.25 516 ASP A N 1
ATOM 4052 C CA . ASP A 1 516 ? 28.574 -16.446 -15.626 1.00 41.25 516 ASP A CA 1
ATOM 4053 C C . ASP A 1 516 ? 28.773 -17.699 -14.780 1.00 41.25 516 ASP A C 1
ATOM 4055 O O . ASP A 1 516 ? 29.072 -17.644 -13.588 1.00 41.25 516 ASP A O 1
ATOM 4059 N N . VAL A 1 517 ? 28.419 -18.841 -15.364 1.00 45.66 517 VAL A N 1
ATOM 4060 C CA . VAL A 1 517 ? 28.421 -20.133 -14.674 1.00 45.66 517 VAL A CA 1
ATOM 4061 C C . VAL A 1 517 ? 29.841 -20.625 -14.390 1.00 45.66 517 VAL A C 1
ATOM 4063 O O . VAL A 1 517 ? 30.028 -21.512 -13.563 1.00 45.66 517 VAL A O 1
ATOM 4066 N N . ASP A 1 518 ? 30.832 -19.978 -15.008 1.00 42.84 518 ASP A N 1
ATOM 4067 C CA . ASP A 1 518 ? 32.258 -20.166 -14.755 1.00 42.84 518 ASP A CA 1
ATOM 4068 C C . ASP A 1 518 ? 32.734 -19.471 -13.463 1.00 42.84 518 ASP A C 1
ATOM 4070 O O . ASP A 1 518 ? 33.839 -19.739 -12.986 1.00 42.84 518 ASP A O 1
ATOM 4074 N N . ALA A 1 519 ? 31.916 -18.604 -12.847 1.00 43.97 519 ALA A N 1
ATOM 4075 C CA . ALA A 1 519 ? 32.255 -17.932 -11.594 1.00 43.97 519 ALA A CA 1
ATOM 4076 C C . ALA A 1 519 ? 32.053 -18.865 -10.381 1.00 43.97 519 ALA A C 1
ATOM 4078 O O . ALA A 1 519 ? 31.076 -18.754 -9.641 1.00 43.97 519 ALA A O 1
ATOM 4079 N N . GLU A 1 520 ? 33.008 -19.780 -10.186 1.00 47.22 520 GLU A N 1
ATOM 4080 C CA . GLU A 1 520 ? 33.201 -20.612 -8.986 1.00 47.22 520 GLU A CA 1
ATOM 4081 C C . GLU A 1 520 ? 31.920 -21.297 -8.470 1.00 47.22 520 GLU A C 1
ATOM 4083 O O . GLU A 1 520 ? 31.381 -20.958 -7.405 1.00 47.22 520 GLU A O 1
ATOM 4088 N N . LEU A 1 521 ? 31.452 -22.306 -9.214 1.00 53.69 521 LEU A N 1
ATOM 4089 C CA . LEU A 1 521 ? 30.608 -23.365 -8.656 1.00 53.69 521 LEU A CA 1
ATOM 4090 C C . LEU A 1 521 ? 31.367 -23.995 -7.469 1.00 53.69 521 LEU A C 1
ATOM 4092 O O . LEU A 1 521 ? 32.423 -24.589 -7.669 1.00 53.69 521 LEU A O 1
ATOM 4096 N N . ASP A 1 522 ? 30.851 -23.821 -6.245 1.00 54.28 522 ASP A N 1
ATOM 4097 C CA . ASP A 1 522 ? 31.412 -24.396 -5.007 1.00 54.28 522 ASP A CA 1
ATOM 4098 C C . ASP A 1 522 ? 31.679 -25.910 -5.136 1.00 54.28 522 ASP A C 1
ATOM 4100 O O . ASP A 1 522 ? 30.997 -26.607 -5.897 1.00 54.28 522 ASP A O 1
ATOM 4104 N N . GLU A 1 523 ? 32.606 -26.434 -4.323 1.00 57.25 523 GLU A N 1
ATOM 4105 C CA . GLU A 1 523 ? 32.984 -27.863 -4.266 1.00 57.25 523 GLU A CA 1
ATOM 4106 C C . GLU A 1 523 ? 31.788 -28.820 -4.011 1.00 57.25 523 GLU A C 1
ATOM 4108 O O . GLU A 1 523 ? 31.874 -30.007 -4.315 1.00 57.25 523 GLU A O 1
ATOM 4113 N N . ASP A 1 524 ? 30.636 -28.299 -3.564 1.00 69.62 524 ASP A N 1
ATOM 4114 C CA . ASP A 1 524 ? 29.427 -29.044 -3.177 1.00 69.62 524 ASP A CA 1
ATOM 4115 C C . ASP A 1 524 ? 28.284 -29.034 -4.230 1.00 69.62 524 ASP A C 1
ATOM 4117 O O . ASP A 1 524 ? 27.101 -29.059 -3.868 1.00 69.62 524 ASP A O 1
ATOM 4121 N N . ILE A 1 525 ? 28.569 -28.910 -5.534 1.00 81.00 525 ILE A N 1
ATOM 4122 C CA . ILE A 1 525 ? 27.582 -29.125 -6.626 1.00 81.00 525 ILE A CA 1
ATOM 4123 C C . ILE A 1 525 ? 27.858 -30.478 -7.294 1.00 81.00 525 ILE A C 1
ATOM 4125 O O . ILE A 1 525 ? 29.003 -30.708 -7.701 1.00 81.00 525 ILE A O 1
ATOM 4129 N N . PRO A 1 526 ? 26.853 -31.370 -7.436 1.00 86.94 526 PRO A N 1
ATOM 4130 C CA . PRO A 1 526 ? 27.067 -32.672 -8.058 1.00 86.94 526 PRO A CA 1
ATOM 4131 C C . PRO A 1 526 ? 27.451 -32.520 -9.537 1.00 86.94 526 PRO A C 1
ATOM 4133 O O . PRO A 1 526 ? 26.980 -31.613 -10.214 1.00 86.94 526 PRO A O 1
ATOM 4136 N N . GLU A 1 527 ? 28.282 -33.429 -10.052 1.00 88.81 527 GLU A N 1
ATOM 4137 C CA . GLU A 1 527 ? 28.659 -33.449 -11.479 1.00 88.81 527 GLU A CA 1
ATOM 4138 C C . GLU A 1 527 ? 27.444 -33.663 -12.398 1.00 88.81 527 GLU A C 1
ATOM 4140 O O . GLU A 1 527 ? 27.360 -33.103 -13.491 1.00 88.81 527 GLU A O 1
ATOM 4145 N N . GLU A 1 528 ? 26.466 -34.427 -11.914 1.00 91.81 528 GLU A N 1
ATOM 4146 C CA . GLU A 1 528 ? 25.196 -34.693 -12.577 1.00 91.81 528 GLU A CA 1
ATOM 4147 C C . GLU A 1 528 ? 24.053 -34.735 -11.556 1.00 91.81 528 GLU A C 1
ATOM 4149 O O . GLU A 1 528 ? 24.231 -35.168 -10.410 1.00 91.81 528 GLU A O 1
ATOM 4154 N N . ALA A 1 529 ? 22.865 -34.305 -11.974 1.00 92.94 529 ALA A N 1
ATOM 4155 C CA . ALA A 1 529 ? 21.651 -34.397 -11.176 1.00 92.94 529 ALA A CA 1
ATOM 4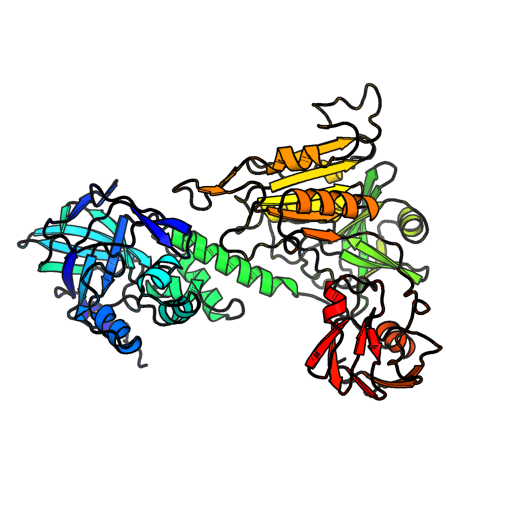156 C C . ALA A 1 529 ? 20.442 -34.767 -12.041 1.00 92.94 529 ALA A C 1
ATOM 4158 O O . ALA A 1 529 ? 20.249 -34.233 -13.132 1.00 92.94 529 ALA A O 1
ATOM 4159 N N . GLU A 1 530 ? 19.599 -35.657 -11.530 1.00 94.00 530 GLU A N 1
ATOM 4160 C CA . GLU A 1 530 ? 18.275 -35.936 -12.079 1.00 94.00 530 GLU A CA 1
ATOM 4161 C C . GLU A 1 530 ? 17.314 -34.827 -11.638 1.00 94.00 530 GLU A C 1
ATOM 4163 O O . GLU A 1 530 ? 17.141 -34.577 -10.441 1.00 94.00 530 GLU A O 1
ATOM 4168 N N . VAL A 1 531 ? 16.695 -34.143 -12.599 1.00 93.75 531 VAL A N 1
ATOM 4169 C CA . VAL A 1 531 ? 15.747 -33.055 -12.343 1.00 93.75 531 VAL A CA 1
ATOM 4170 C C . VAL A 1 531 ? 14.370 -33.456 -12.852 1.00 93.75 531 VAL A C 1
ATOM 4172 O O . VAL A 1 531 ? 14.205 -33.764 -14.034 1.00 93.75 531 VAL A O 1
ATOM 4175 N N . LYS A 1 532 ? 13.373 -33.417 -11.963 1.00 92.88 532 LYS A N 1
ATOM 4176 C CA . LYS A 1 532 ? 11.968 -33.691 -12.284 1.00 92.88 532 LYS A CA 1
ATOM 4177 C C . LYS A 1 532 ? 11.139 -32.422 -12.180 1.00 92.88 532 LYS A C 1
ATOM 4179 O O . LYS A 1 532 ? 11.055 -31.804 -11.116 1.00 92.88 532 LYS A O 1
ATOM 4184 N N . PHE A 1 533 ? 10.469 -32.070 -13.269 1.00 89.81 533 PHE A N 1
ATOM 4185 C CA . PHE A 1 533 ? 9.477 -30.999 -13.292 1.00 89.81 533 PHE A CA 1
ATOM 4186 C C . PHE A 1 533 ? 8.074 -31.615 -13.115 1.00 89.81 533 PHE A C 1
ATOM 4188 O O . PHE A 1 533 ? 7.570 -32.321 -13.995 1.00 89.81 533 PHE A O 1
ATOM 4195 N N . GLY A 1 534 ? 7.474 -31.412 -11.936 1.00 72.94 534 GLY A N 1
ATOM 4196 C CA . GLY A 1 534 ? 6.215 -32.019 -11.484 1.00 72.94 534 GLY A CA 1
ATOM 4197 C C . GLY A 1 534 ? 4.985 -31.712 -12.354 1.00 72.94 534 GLY A C 1
ATOM 4198 O O . GLY A 1 534 ? 5.008 -30.857 -13.222 1.00 72.94 534 GLY A O 1
ATOM 4199 N N . ALA A 1 535 ? 3.912 -32.489 -12.174 1.00 57.09 535 ALA A N 1
ATOM 4200 C CA . ALA A 1 535 ? 2.680 -32.547 -12.988 1.00 57.09 535 ALA A CA 1
ATOM 4201 C C . ALA A 1 535 ? 2.817 -33.028 -14.453 1.00 57.09 535 ALA A C 1
ATOM 4203 O O . ALA A 1 535 ? 1.885 -33.660 -14.953 1.00 57.09 535 ALA A O 1
ATOM 4204 N N . LYS A 1 536 ? 3.954 -32.813 -15.131 1.00 57.19 536 LYS A N 1
ATOM 4205 C CA . LYS A 1 536 ? 4.188 -33.284 -16.518 1.00 57.19 536 LYS A CA 1
ATOM 4206 C C . LYS A 1 536 ? 5.100 -34.509 -16.654 1.00 57.19 536 LYS A C 1
ATOM 4208 O O . LYS A 1 536 ? 5.241 -35.007 -17.765 1.00 57.19 536 LYS A O 1
ATOM 4213 N N . ALA A 1 537 ? 5.682 -34.992 -15.552 1.00 63.84 537 ALA A N 1
ATOM 4214 C CA . ALA A 1 537 ? 6.603 -36.137 -15.519 1.00 63.84 537 ALA A CA 1
ATOM 4215 C C . ALA A 1 537 ? 7.769 -36.022 -16.524 1.00 63.84 537 ALA A C 1
ATOM 4217 O O . ALA A 1 537 ? 8.195 -37.019 -17.103 1.00 63.84 537 ALA A O 1
ATOM 4218 N N . VAL A 1 538 ? 8.273 -34.802 -16.749 1.00 81.75 538 VAL A N 1
ATOM 4219 C CA . VAL A 1 538 ? 9.505 -34.608 -17.521 1.00 81.75 538 VAL A CA 1
ATOM 4220 C C . VAL A 1 538 ? 10.679 -34.791 -16.572 1.00 81.75 538 VAL A C 1
ATOM 4222 O O . VAL A 1 538 ? 10.860 -34.011 -15.632 1.00 81.75 538 VAL A O 1
ATOM 4225 N N . GLU A 1 539 ? 11.440 -35.847 -16.827 1.00 89.38 539 GLU A N 1
ATOM 4226 C CA . GLU A 1 539 ? 12.687 -36.181 -16.151 1.00 89.38 539 GLU A CA 1
ATOM 4227 C C . GLU A 1 539 ? 13.834 -35.891 -17.118 1.00 89.38 539 GLU A C 1
ATOM 4229 O O . GLU A 1 539 ? 13.840 -36.366 -18.253 1.00 89.38 539 GLU A O 1
ATOM 4234 N N . THR A 1 540 ? 14.787 -35.073 -16.688 1.00 92.19 540 THR A N 1
ATOM 4235 C CA . THR A 1 540 ? 15.950 -34.697 -17.494 1.00 92.19 540 THR A CA 1
ATOM 4236 C C . THR A 1 540 ? 17.200 -34.715 -16.624 1.00 92.19 540 THR A C 1
ATOM 4238 O O . THR A 1 540 ? 17.130 -34.639 -15.393 1.00 92.19 540 THR A O 1
ATOM 4241 N N . THR A 1 541 ? 18.360 -34.846 -17.256 1.00 93.06 541 THR A N 1
ATOM 4242 C CA . THR A 1 541 ? 19.648 -34.816 -16.568 1.00 93.06 541 THR A CA 1
ATOM 4243 C C . THR A 1 541 ? 20.244 -33.426 -16.701 1.00 93.06 541 THR A C 1
ATOM 4245 O O . THR A 1 541 ? 20.475 -32.926 -17.804 1.00 93.06 541 THR A O 1
ATOM 4248 N N . TRP A 1 542 ? 20.520 -32.811 -15.560 1.00 92.56 542 TRP A N 1
ATOM 4249 C CA . TRP A 1 542 ? 21.363 -31.634 -15.472 1.00 92.56 542 TRP A CA 1
ATOM 4250 C C . TRP A 1 542 ? 22.821 -32.063 -15.329 1.00 92.56 542 TRP A C 1
ATOM 4252 O O . TRP A 1 542 ? 23.118 -32.972 -14.550 1.00 92.56 542 TRP A O 1
ATOM 4262 N N . LYS A 1 543 ? 23.728 -31.400 -16.048 1.00 89.56 543 LYS A N 1
ATOM 4263 C CA . LYS A 1 543 ? 25.169 -31.635 -15.940 1.00 89.56 543 LYS A CA 1
ATOM 4264 C C . LYS A 1 543 ? 25.911 -30.346 -15.632 1.00 89.56 543 LYS A C 1
ATOM 4266 O O . LYS A 1 543 ? 25.576 -29.281 -16.157 1.00 89.56 543 LYS A O 1
ATOM 4271 N N . LYS A 1 544 ? 26.935 -30.464 -14.793 1.00 84.00 544 LYS A N 1
ATOM 4272 C CA . LYS A 1 544 ? 27.729 -29.335 -14.304 1.00 84.00 544 LYS A CA 1
ATOM 4273 C C . LYS A 1 544 ? 28.530 -28.635 -15.403 1.00 84.00 544 LYS A C 1
ATOM 4275 O O . LYS A 1 544 ? 28.682 -27.422 -15.340 1.00 84.00 544 LYS A O 1
ATOM 4280 N N . ASP A 1 545 ? 28.982 -29.374 -16.413 1.00 79.81 545 ASP A N 1
ATOM 4281 C CA . ASP A 1 545 ? 29.728 -28.865 -17.574 1.00 79.81 545 ASP A CA 1
ATOM 4282 C C . ASP A 1 545 ? 28.860 -28.064 -18.561 1.00 79.81 545 ASP A C 1
ATOM 4284 O O . ASP A 1 545 ? 29.361 -27.184 -19.257 1.00 79.81 545 ASP A O 1
ATOM 4288 N N . GLU A 1 546 ? 27.556 -28.337 -18.610 1.00 77.44 546 GLU A N 1
ATOM 4289 C CA . GLU A 1 546 ? 26.584 -27.571 -19.400 1.00 77.44 546 GLU A CA 1
ATOM 4290 C C . GLU A 1 546 ? 26.144 -26.287 -18.691 1.00 77.44 546 GLU A C 1
ATOM 4292 O O . GLU A 1 546 ? 25.737 -25.321 -19.341 1.00 77.44 546 GLU A O 1
ATOM 4297 N N . ALA A 1 547 ? 26.204 -26.299 -17.356 1.00 70.56 547 ALA A N 1
ATOM 4298 C CA . ALA A 1 547 ? 26.049 -25.133 -16.499 1.00 70.56 547 ALA A CA 1
ATOM 4299 C C . ALA A 1 547 ? 24.720 -24.357 -16.725 1.00 70.56 547 ALA A C 1
ATOM 4301 O O . ALA A 1 547 ? 24.595 -23.154 -16.505 1.00 70.56 547 ALA A O 1
ATOM 4302 N N . LEU A 1 548 ? 23.668 -25.049 -17.169 1.00 83.12 548 LEU A N 1
ATOM 4303 C CA . LEU A 1 548 ? 22.361 -24.433 -17.407 1.00 83.12 548 LEU A CA 1
ATOM 4304 C C . LEU A 1 548 ? 21.679 -24.061 -16.086 1.00 83.12 548 LEU A C 1
ATOM 4306 O O . LEU A 1 548 ? 21.678 -24.841 -15.140 1.00 83.12 548 LEU A O 1
ATOM 4310 N N . SER A 1 549 ? 20.992 -22.924 -16.021 1.00 87.50 549 SER A N 1
ATOM 4311 C CA . SER A 1 549 ? 19.981 -22.728 -14.971 1.00 87.50 549 SER A CA 1
ATOM 4312 C C . SER A 1 549 ? 18.845 -23.744 -15.106 1.00 87.50 549 SER A C 1
ATOM 4314 O O . SER A 1 549 ? 18.563 -24.242 -16.198 1.00 87.50 549 SER A O 1
ATOM 4316 N N . LEU A 1 550 ? 18.117 -23.991 -14.017 1.00 90.12 550 LEU A N 1
ATOM 4317 C CA . LEU A 1 550 ? 16.909 -24.822 -14.024 1.00 90.12 550 LEU A CA 1
ATOM 4318 C C . LEU A 1 550 ? 15.854 -24.311 -15.021 1.00 90.12 550 LEU A C 1
ATOM 4320 O O . LEU A 1 550 ? 15.130 -25.111 -15.607 1.00 90.12 550 LEU A O 1
ATOM 4324 N N . LEU A 1 551 ? 15.792 -22.997 -15.272 1.00 87.62 551 LEU A N 1
ATOM 4325 C CA . LEU A 1 551 ? 14.963 -22.421 -16.332 1.00 87.62 551 LEU A CA 1
ATOM 4326 C C . LEU A 1 551 ? 15.436 -22.844 -17.723 1.00 87.62 551 LEU A C 1
ATOM 4328 O O . LEU A 1 551 ? 14.618 -23.265 -18.531 1.00 87.62 551 LEU A O 1
ATOM 4332 N N . GLN A 1 552 ? 16.731 -22.719 -18.016 1.00 85.38 552 GLN A N 1
ATOM 4333 C CA . GLN A 1 552 ? 17.278 -23.105 -19.321 1.00 85.38 552 GLN A CA 1
ATOM 4334 C C . GLN A 1 552 ? 17.152 -24.612 -19.558 1.00 85.38 552 GLN A C 1
ATOM 4336 O O . GLN A 1 552 ? 16.851 -25.026 -20.674 1.00 85.38 552 GLN A O 1
ATOM 4341 N N . LEU A 1 553 ? 17.327 -25.417 -18.508 1.00 89.31 553 LEU A N 1
ATOM 4342 C CA . LEU A 1 553 ? 17.075 -26.853 -18.542 1.00 89.31 553 LEU A CA 1
ATOM 4343 C C . LEU A 1 553 ? 15.606 -27.146 -18.883 1.00 89.31 553 LEU A C 1
ATOM 4345 O O . LEU A 1 553 ? 15.341 -27.939 -19.777 1.00 89.31 553 LEU A O 1
ATOM 4349 N N . ALA A 1 554 ? 14.657 -26.460 -18.239 1.00 88.75 554 ALA A N 1
ATOM 4350 C CA . ALA A 1 554 ? 13.236 -26.598 -18.554 1.00 88.75 554 ALA A CA 1
ATOM 4351 C C . ALA A 1 554 ? 12.927 -26.183 -20.006 1.00 88.75 554 ALA A C 1
ATOM 4353 O O . ALA A 1 554 ? 12.240 -26.904 -20.723 1.00 88.75 554 ALA A O 1
ATOM 4354 N N . GLU A 1 555 ? 13.459 -25.044 -20.461 1.00 84.69 555 GLU A N 1
ATOM 4355 C CA . GLU A 1 555 ? 13.274 -24.554 -21.834 1.00 84.69 555 GLU A CA 1
ATOM 4356 C C . GLU A 1 555 ? 13.829 -25.524 -22.886 1.00 84.69 555 GLU A C 1
ATOM 4358 O O . GLU A 1 555 ? 13.246 -25.632 -23.963 1.00 84.69 555 GLU A O 1
ATOM 4363 N N . ARG A 1 556 ? 14.924 -26.236 -22.581 1.00 84.56 556 ARG A N 1
ATOM 4364 C CA . ARG A 1 556 ? 15.496 -27.269 -23.456 1.00 84.56 556 ARG A CA 1
ATOM 4365 C C . ARG A 1 556 ? 14.564 -28.463 -23.637 1.00 84.56 556 ARG A C 1
ATOM 4367 O O . ARG A 1 556 ? 14.491 -28.996 -24.736 1.00 84.56 556 ARG A O 1
ATOM 4374 N N . GLU A 1 557 ? 13.845 -28.847 -22.588 1.00 87.75 557 GLU A N 1
ATOM 4375 C CA . GLU A 1 557 ? 12.844 -29.921 -22.632 1.00 87.75 557 GLU A CA 1
ATOM 4376 C C . GLU A 1 557 ? 11.469 -29.427 -23.133 1.00 87.75 557 GLU A C 1
ATOM 4378 O O . GLU A 1 557 ? 10.428 -29.993 -22.796 1.00 87.75 557 GLU A O 1
ATOM 4383 N N . ASP A 1 558 ? 11.445 -28.320 -23.887 1.00 81.06 558 ASP A N 1
ATOM 4384 C CA . ASP A 1 558 ? 10.246 -27.662 -24.425 1.00 81.06 558 ASP A CA 1
ATOM 4385 C C . ASP A 1 558 ? 9.196 -27.262 -23.368 1.00 81.06 558 ASP A C 1
ATOM 4387 O O . ASP A 1 558 ? 8.044 -26.924 -23.683 1.00 81.06 558 ASP A O 1
ATOM 4391 N N . LEU A 1 559 ? 9.585 -27.219 -22.091 1.00 84.31 559 LEU A N 1
ATOM 4392 C CA . LEU A 1 559 ? 8.729 -26.723 -21.027 1.00 84.31 559 LEU A CA 1
ATOM 4393 C C . LEU A 1 559 ? 8.585 -25.200 -21.131 1.00 84.31 559 LEU A C 1
ATOM 4395 O O . LEU A 1 559 ? 9.477 -24.470 -21.559 1.00 84.31 559 LEU A O 1
ATOM 4399 N N . GLN A 1 560 ? 7.422 -24.703 -20.713 1.00 80.00 560 GLN A N 1
ATOM 4400 C CA . GLN A 1 560 ? 7.071 -23.283 -20.778 1.00 80.00 560 GLN A CA 1
ATOM 4401 C C . GLN A 1 560 ? 6.790 -22.725 -19.372 1.00 80.00 560 GLN A C 1
ATOM 4403 O O . GLN A 1 560 ? 5.665 -22.282 -19.130 1.00 80.00 560 GLN A O 1
ATOM 4408 N N . PRO A 1 561 ? 7.756 -22.759 -18.429 1.00 80.75 561 PRO A N 1
ATOM 4409 C CA . PRO A 1 561 ? 7.559 -22.141 -17.122 1.00 80.75 561 PRO A CA 1
ATOM 4410 C C . PRO A 1 561 ? 7.318 -20.637 -17.264 1.00 80.75 561 PRO A C 1
ATOM 4412 O O . PRO A 1 561 ? 7.799 -19.985 -18.206 1.00 80.75 561 PRO A O 1
ATOM 4415 N N . ASP A 1 562 ? 6.613 -20.066 -16.293 1.00 81.19 562 ASP A N 1
ATOM 4416 C CA . ASP A 1 562 ? 6.556 -18.619 -16.139 1.00 81.19 562 ASP A CA 1
ATOM 4417 C C . ASP A 1 562 ? 7.953 -18.080 -15.765 1.00 81.19 562 ASP A C 1
ATOM 4419 O O . ASP A 1 562 ? 8.754 -18.735 -15.109 1.00 81.19 562 ASP A O 1
ATOM 4423 N N . TYR A 1 563 ? 8.304 -16.909 -16.293 1.00 80.25 563 TYR A N 1
ATOM 4424 C CA . TYR A 1 563 ? 9.583 -16.225 -16.086 1.00 80.25 563 TYR A CA 1
ATOM 4425 C C . TYR A 1 563 ? 9.480 -14.788 -16.596 1.00 80.25 563 TYR A C 1
ATOM 4427 O O . TYR A 1 563 ? 8.657 -14.487 -17.464 1.00 80.25 563 TYR A O 1
ATOM 4435 N N . GLY A 1 564 ? 10.342 -13.919 -16.064 1.00 76.88 564 GLY A N 1
ATOM 4436 C CA . GLY A 1 564 ? 10.431 -12.503 -16.419 1.00 76.88 564 GLY A CA 1
ATOM 4437 C C . GLY A 1 564 ? 11.885 -12.071 -16.587 1.00 76.88 564 GLY A C 1
ATOM 4438 O O . GLY A 1 564 ? 12.434 -12.235 -17.671 1.00 76.88 564 GLY A O 1
ATOM 4439 N N . CYS A 1 565 ? 12.502 -11.579 -15.502 1.00 67.69 565 CYS A N 1
ATOM 4440 C CA . CYS A 1 565 ? 13.829 -10.937 -15.464 1.00 67.69 565 CYS A CA 1
ATOM 4441 C C . CYS A 1 565 ? 14.999 -11.806 -15.957 1.00 67.69 565 CYS A C 1
ATOM 4443 O O . CYS A 1 565 ? 15.934 -11.283 -16.549 1.00 67.69 565 CYS A O 1
ATOM 4445 N N . ARG A 1 566 ? 14.946 -13.124 -15.715 1.00 77.00 566 ARG A N 1
ATOM 4446 C CA . ARG A 1 566 ? 16.063 -14.077 -15.863 1.00 77.00 566 ARG A CA 1
ATOM 4447 C C . ARG A 1 566 ? 17.321 -13.791 -15.016 1.00 77.00 566 ARG A C 1
ATOM 4449 O O . ARG A 1 566 ? 18.274 -14.545 -15.106 1.00 77.00 566 ARG A O 1
ATOM 4456 N N . SER A 1 567 ? 17.301 -12.775 -14.157 1.00 69.44 567 SER A N 1
ATOM 4457 C CA . SER A 1 567 ? 18.374 -12.421 -13.211 1.00 69.44 567 SER A CA 1
ATOM 4458 C C . SER A 1 567 ? 18.070 -12.823 -11.766 1.00 69.44 567 SER A C 1
ATOM 4460 O O . SER A 1 567 ? 18.856 -12.564 -10.864 1.00 69.44 567 SER A O 1
ATOM 4462 N N . GLY A 1 568 ? 16.912 -13.441 -11.527 1.00 71.19 568 GLY A N 1
ATOM 4463 C CA . GLY A 1 568 ? 16.467 -13.786 -10.186 1.00 71.19 568 GLY A CA 1
ATOM 4464 C C . GLY A 1 568 ? 15.822 -12.640 -9.417 1.00 71.19 568 GLY A C 1
ATOM 4465 O O . GLY A 1 568 ? 15.606 -12.825 -8.236 1.00 71.19 568 GLY A O 1
ATOM 4466 N N . ASP A 1 569 ? 15.459 -11.510 -10.028 1.00 67.88 569 ASP A N 1
ATOM 4467 C CA . ASP A 1 569 ? 14.919 -10.342 -9.304 1.00 67.88 569 ASP A CA 1
ATOM 4468 C C . ASP A 1 569 ? 13.380 -10.319 -9.213 1.00 67.88 569 ASP A C 1
ATOM 4470 O O . ASP A 1 569 ? 12.799 -9.893 -8.217 1.00 67.88 569 ASP A O 1
ATOM 4474 N N . CYS A 1 570 ? 12.685 -10.802 -10.248 1.00 67.50 570 CYS A N 1
ATOM 4475 C CA . CYS A 1 570 ? 11.244 -10.558 -10.416 1.00 67.50 570 CYS A CA 1
ATOM 4476 C C . CYS A 1 570 ? 10.296 -11.609 -9.812 1.00 67.50 570 CYS A C 1
ATOM 4478 O O . CYS A 1 570 ? 9.083 -11.409 -9.865 1.00 67.50 570 CYS A O 1
ATOM 4480 N N . GLY A 1 571 ? 10.808 -12.761 -9.363 1.00 75.88 571 GLY A N 1
ATOM 4481 C CA . GLY A 1 571 ? 10.006 -13.873 -8.820 1.00 75.88 571 GLY A CA 1
ATOM 4482 C C . GLY A 1 571 ? 9.071 -14.608 -9.803 1.00 75.88 571 GLY A C 1
ATOM 4483 O O . GLY A 1 571 ? 8.445 -15.588 -9.428 1.00 75.88 571 GLY A O 1
ATOM 4484 N N . ALA A 1 572 ? 8.966 -14.201 -11.074 1.00 79.62 572 ALA A N 1
ATOM 4485 C CA . ALA A 1 572 ? 8.011 -14.804 -12.020 1.00 79.62 572 ALA A CA 1
ATOM 4486 C C . ALA A 1 572 ? 8.251 -16.295 -12.327 1.00 79.62 572 ALA A C 1
ATOM 4488 O O . ALA A 1 572 ? 7.339 -16.966 -12.785 1.00 79.62 572 ALA A O 1
ATOM 4489 N N . CYS A 1 573 ? 9.468 -16.785 -12.095 1.00 83.19 573 CYS A N 1
ATOM 4490 C CA . CYS A 1 573 ? 9.870 -18.181 -12.269 1.00 83.19 573 CYS A CA 1
ATOM 4491 C C . CYS A 1 573 ? 9.990 -18.929 -10.933 1.00 83.19 573 CYS A C 1
ATOM 4493 O O . CYS A 1 573 ? 10.853 -19.791 -10.782 1.00 83.19 573 CYS A O 1
ATOM 4495 N N . GLU A 1 574 ? 9.241 -18.522 -9.911 1.00 87.94 574 GLU A N 1
ATOM 4496 C CA . GLU A 1 574 ? 9.277 -19.199 -8.618 1.00 87.94 574 GLU A CA 1
ATOM 4497 C C . GLU A 1 574 ? 8.575 -20.557 -8.690 1.00 87.94 574 GLU A C 1
ATOM 4499 O O . GLU A 1 574 ? 7.377 -20.615 -8.958 1.00 87.94 57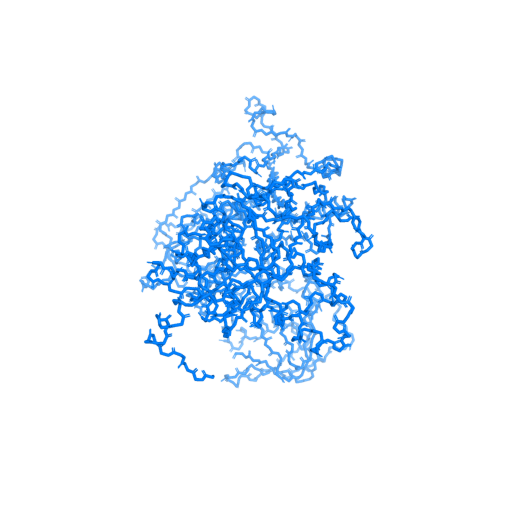4 GLU A O 1
ATOM 4504 N N . LEU A 1 575 ? 9.319 -21.632 -8.418 1.00 88.62 575 LEU A N 1
ATOM 4505 C CA . LEU A 1 575 ? 8.798 -22.991 -8.242 1.00 88.62 575 LEU A CA 1
ATOM 4506 C C . LEU A 1 575 ? 9.138 -23.498 -6.840 1.00 88.62 575 LEU A C 1
ATOM 4508 O O . LEU A 1 575 ? 10.148 -23.100 -6.257 1.00 88.62 575 LEU A O 1
ATOM 4512 N N . LYS A 1 576 ? 8.313 -24.390 -6.296 1.00 90.50 576 LYS A N 1
ATOM 4513 C CA . LYS A 1 576 ? 8.566 -25.008 -4.991 1.00 90.50 576 LYS A CA 1
ATOM 4514 C C . LYS A 1 576 ? 9.411 -26.268 -5.143 1.00 90.50 576 LYS A C 1
ATOM 4516 O O . LYS A 1 576 ? 9.140 -27.082 -6.020 1.00 90.50 576 LYS A O 1
ATOM 4521 N N . ILE A 1 577 ? 10.380 -26.477 -4.256 1.00 91.38 577 ILE A N 1
ATOM 4522 C CA . ILE A 1 577 ? 11.088 -27.757 -4.146 1.00 91.38 577 ILE A CA 1
ATOM 4523 C C . ILE A 1 577 ? 10.178 -28.780 -3.460 1.00 91.38 577 ILE A C 1
ATOM 4525 O O . ILE A 1 577 ? 9.730 -28.564 -2.330 1.00 91.38 577 ILE A O 1
ATOM 4529 N N . LEU A 1 578 ? 9.932 -29.905 -4.124 1.00 91.00 578 LEU A N 1
ATOM 4530 C CA . LEU A 1 578 ? 9.218 -31.063 -3.580 1.00 91.00 578 LEU A CA 1
ATOM 4531 C C . LEU A 1 578 ? 10.181 -32.079 -2.955 1.00 91.00 578 LEU A C 1
ATOM 4533 O O . LEU A 1 578 ? 9.877 -32.642 -1.905 1.00 91.00 578 LEU A O 1
ATOM 4537 N N . ASN A 1 579 ? 11.346 -32.275 -3.572 1.00 90.81 579 ASN A N 1
ATOM 4538 C CA . ASN A 1 579 ? 12.391 -33.194 -3.126 1.00 90.81 579 ASN A CA 1
ATOM 4539 C C . ASN A 1 579 ? 13.772 -32.667 -3.551 1.00 90.81 579 ASN A C 1
ATOM 4541 O O . ASN A 1 579 ? 13.879 -31.994 -4.574 1.00 90.81 579 ASN A O 1
ATOM 4545 N N . GLY A 1 580 ? 14.827 -32.993 -2.805 1.00 91.25 580 GLY A N 1
ATOM 4546 C CA . GLY A 1 580 ? 16.189 -32.542 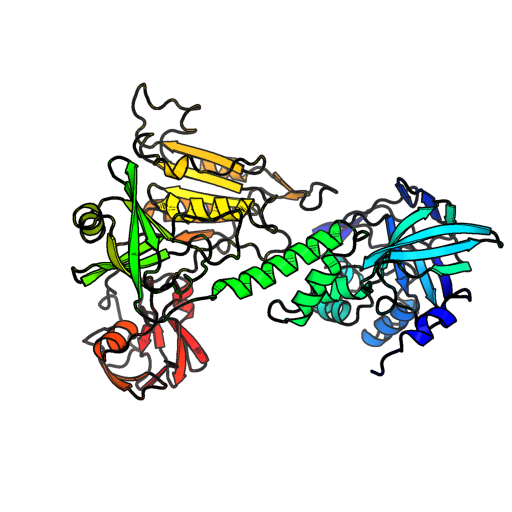-3.102 1.00 91.25 580 GLY A CA 1
ATOM 4547 C C . GLY A 1 580 ? 16.504 -31.106 -2.676 1.00 91.25 580 GLY A C 1
ATOM 4548 O O . GLY A 1 580 ? 15.810 -30.512 -1.851 1.00 91.25 580 GLY A O 1
ATOM 4549 N N . GLU A 1 581 ? 17.591 -30.569 -3.221 1.00 90.88 581 GLU A N 1
ATOM 4550 C CA . GLU A 1 581 ? 18.145 -29.258 -2.901 1.00 90.88 581 GLU A CA 1
ATOM 4551 C C . GLU A 1 581 ? 18.508 -28.498 -4.180 1.00 90.88 581 GLU A C 1
ATOM 4553 O O . GLU A 1 581 ? 19.019 -29.072 -5.145 1.00 90.88 581 GLU A O 1
ATOM 4558 N N . ALA A 1 582 ? 18.272 -27.188 -4.179 1.00 89.06 582 ALA A N 1
ATOM 4559 C CA . ALA A 1 582 ? 18.696 -26.291 -5.249 1.00 89.06 582 ALA A CA 1
ATOM 4560 C C . ALA A 1 582 ? 19.459 -25.104 -4.668 1.00 89.06 582 ALA A C 1
ATOM 4562 O O . ALA A 1 582 ? 19.177 -24.652 -3.554 1.00 89.06 582 ALA A O 1
ATOM 4563 N N . ARG A 1 583 ? 20.410 -24.590 -5.442 1.00 84.31 583 ARG A N 1
ATOM 4564 C CA . ARG A 1 583 ? 21.288 -23.483 -5.066 1.00 84.31 583 ARG A CA 1
ATOM 4565 C C . ARG A 1 583 ? 21.243 -22.397 -6.114 1.00 84.31 583 ARG A C 1
ATOM 4567 O O . ARG A 1 583 ? 21.155 -22.675 -7.303 1.00 84.31 583 ARG A O 1
ATOM 4574 N N . VAL A 1 584 ? 21.300 -21.156 -5.663 1.00 77.19 584 VAL A N 1
ATOM 4575 C CA . VAL A 1 584 ? 21.339 -19.989 -6.540 1.00 77.19 584 VAL A CA 1
ATOM 4576 C C . VAL A 1 584 ? 22.786 -19.676 -6.932 1.00 77.19 584 VAL A C 1
ATOM 4578 O O . VAL A 1 584 ? 23.670 -19.661 -6.078 1.00 77.19 584 VAL A O 1
ATOM 4581 N N . LEU A 1 585 ? 23.030 -19.458 -8.224 1.00 70.19 585 LEU A N 1
ATOM 4582 C CA . LEU A 1 585 ? 24.343 -19.121 -8.780 1.00 70.19 585 LEU A CA 1
ATOM 4583 C C . LEU A 1 585 ? 24.807 -17.736 -8.290 1.00 70.19 585 LEU A C 1
ATOM 4585 O O . LEU A 1 585 ? 23.991 -16.835 -8.083 1.00 70.19 585 LEU A O 1
ATOM 4589 N N . LYS A 1 586 ? 26.120 -17.551 -8.088 1.00 53.22 586 LYS A N 1
ATOM 4590 C CA . LYS A 1 586 ? 26.699 -16.259 -7.667 1.00 53.22 586 LYS A CA 1
ATOM 4591 C C . LYS A 1 586 ? 26.445 -15.188 -8.752 1.00 53.22 586 LYS A C 1
ATOM 4593 O O . LYS A 1 586 ? 26.370 -15.508 -9.931 1.00 53.22 586 LYS A O 1
ATOM 4598 N N . ASN A 1 587 ? 26.321 -13.918 -8.336 1.00 52.44 587 ASN A N 1
ATOM 4599 C CA . ASN A 1 587 ? 25.962 -12.724 -9.142 1.00 52.44 587 ASN A CA 1
ATOM 4600 C C . ASN A 1 587 ? 24.462 -12.434 -9.372 1.00 52.44 587 ASN A C 1
ATOM 4602 O O . ASN A 1 587 ? 24.099 -11.802 -10.364 1.00 52.44 587 ASN A O 1
ATOM 4606 N N . VAL A 1 588 ? 23.592 -12.800 -8.429 1.00 51.09 588 VAL A N 1
ATOM 4607 C CA . VAL A 1 588 ? 22.190 -12.336 -8.395 1.00 51.09 588 VAL A CA 1
ATOM 4608 C C . VAL A 1 588 ? 21.880 -11.528 -7.132 1.00 51.09 588 VAL A C 1
ATOM 4610 O O . VAL A 1 588 ? 22.671 -11.537 -6.186 1.00 51.09 588 VAL A O 1
ATOM 4613 N N . ALA A 1 589 ? 20.761 -10.792 -7.122 1.00 47.59 589 ALA A N 1
ATOM 4614 C CA . ALA A 1 589 ? 20.383 -9.917 -6.012 1.00 47.59 589 ALA A CA 1
ATOM 4615 C C . ALA A 1 589 ? 20.372 -10.638 -4.653 1.00 47.59 589 ALA A C 1
ATOM 4617 O O . ALA A 1 589 ? 20.119 -11.840 -4.555 1.00 47.59 589 ALA A O 1
ATOM 4618 N N . LYS A 1 590 ? 20.636 -9.879 -3.583 1.00 46.75 590 LYS A N 1
ATOM 4619 C CA . LYS A 1 590 ? 20.797 -10.395 -2.215 1.00 46.75 590 LYS A CA 1
ATOM 4620 C C . LYS A 1 590 ? 19.568 -11.183 -1.733 1.00 46.75 590 LYS A C 1
ATOM 4622 O O . LYS A 1 590 ? 19.740 -12.159 -1.014 1.00 46.75 590 LYS A O 1
ATOM 4627 N N . GLU A 1 591 ? 18.357 -10.834 -2.181 1.00 47.41 591 GLU A N 1
ATOM 4628 C CA . GLU A 1 591 ? 17.134 -11.586 -1.856 1.00 47.41 591 GLU A CA 1
ATOM 4629 C C . GLU A 1 591 ? 17.072 -12.977 -2.521 1.00 47.41 591 GLU A C 1
ATOM 4631 O O . GLU A 1 591 ? 16.394 -13.868 -2.021 1.00 47.41 591 GLU A O 1
ATOM 4636 N N . ALA A 1 592 ? 17.781 -13.201 -3.633 1.00 45.81 592 ALA A N 1
ATOM 4637 C CA . ALA A 1 592 ? 17.855 -14.510 -4.282 1.00 45.81 592 ALA A CA 1
ATOM 4638 C C . ALA A 1 592 ? 18.859 -15.454 -3.591 1.00 45.81 592 ALA A C 1
ATOM 4640 O O . ALA A 1 592 ? 18.733 -16.666 -3.724 1.00 45.81 592 ALA A O 1
ATOM 4641 N N . GLN A 1 593 ? 19.805 -14.948 -2.790 1.00 49.34 593 GLN A N 1
ATOM 4642 C CA . GLN A 1 593 ? 20.715 -15.804 -2.009 1.00 49.34 593 GLN A CA 1
ATOM 4643 C C . GLN A 1 593 ? 19.981 -16.594 -0.909 1.00 49.34 593 GLN A C 1
ATOM 4645 O O . GLN A 1 593 ? 20.395 -17.704 -0.576 1.00 49.34 593 GLN A O 1
ATOM 4650 N N . GLU A 1 594 ? 18.854 -16.076 -0.407 1.00 50.22 594 GLU A N 1
ATOM 4651 C CA . GLU A 1 594 ? 17.973 -16.766 0.550 1.00 50.22 594 GLU A CA 1
ATOM 4652 C C . GLU A 1 594 ? 17.161 -17.911 -0.095 1.00 50.22 594 GLU A C 1
ATOM 4654 O O . GLU A 1 594 ? 16.581 -18.733 0.611 1.00 50.22 594 GLU A O 1
ATOM 4659 N N . ALA A 1 595 ? 17.158 -18.012 -1.432 1.00 52.38 595 ALA A N 1
ATOM 4660 C CA . ALA A 1 595 ? 16.445 -19.031 -2.208 1.00 52.38 595 ALA A CA 1
ATOM 4661 C C . ALA A 1 595 ? 17.308 -20.270 -2.543 1.00 52.38 595 ALA A C 1
ATOM 4663 O O . ALA A 1 595 ? 17.054 -20.965 -3.527 1.00 52.38 595 ALA A O 1
ATOM 4664 N N . THR A 1 596 ? 18.328 -20.559 -1.728 1.00 65.12 596 THR A N 1
ATOM 4665 C CA . THR A 1 596 ? 18.965 -21.888 -1.665 1.00 65.12 596 THR A CA 1
ATOM 4666 C C . THR A 1 596 ? 18.215 -22.708 -0.625 1.00 65.12 596 THR A C 1
ATOM 4668 O O . THR A 1 596 ? 18.027 -22.244 0.500 1.00 65.12 596 THR A O 1
ATOM 4671 N N . GLY A 1 597 ? 17.740 -23.903 -0.970 1.00 72.75 597 GLY A N 1
ATOM 4672 C CA . GLY A 1 597 ? 16.764 -24.562 -0.108 1.00 72.75 597 GLY A CA 1
ATOM 4673 C C . GLY A 1 597 ? 16.604 -26.058 -0.283 1.00 72.75 597 GLY A C 1
ATOM 4674 O O . GLY A 1 597 ? 17.081 -26.654 -1.243 1.00 72.75 597 GLY A O 1
ATOM 4675 N N . LYS A 1 598 ? 15.898 -26.620 0.697 1.00 83.69 598 LYS A N 1
ATOM 4676 C CA . LYS A 1 598 ? 15.473 -28.018 0.838 1.00 83.69 598 LYS A CA 1
ATOM 4677 C C . LYS A 1 598 ? 13.992 -28.146 0.439 1.00 83.69 598 LYS A C 1
ATOM 4679 O O . LYS A 1 598 ? 13.375 -27.134 0.082 1.00 83.69 598 LYS A O 1
ATOM 4684 N N . PRO A 1 599 ? 13.373 -29.339 0.527 1.00 89.50 599 PRO A N 1
ATOM 4685 C CA . PRO A 1 599 ? 11.948 -29.485 0.257 1.00 89.50 599 PRO A CA 1
ATOM 4686 C C . PRO A 1 599 ? 11.095 -28.494 1.056 1.00 89.50 599 PRO A C 1
ATOM 4688 O O . PRO A 1 599 ? 11.285 -28.317 2.260 1.00 89.50 599 PRO A O 1
ATOM 4691 N N . GLY A 1 600 ? 10.155 -27.839 0.376 1.00 84.06 600 GLY A N 1
ATOM 4692 C CA . GLY A 1 600 ? 9.306 -26.783 0.928 1.00 84.06 600 GLY A CA 1
ATOM 4693 C C . GLY A 1 600 ? 9.721 -25.356 0.556 1.00 84.06 600 GLY A C 1
ATOM 4694 O O . GLY A 1 600 ? 8.878 -24.463 0.644 1.00 84.06 600 GLY A O 1
ATOM 4695 N N . THR A 1 601 ? 10.960 -25.134 0.108 1.00 86.19 601 THR A N 1
ATOM 4696 C CA . THR A 1 601 ? 11.457 -23.802 -0.278 1.00 86.19 601 THR A CA 1
ATOM 4697 C C . THR A 1 601 ? 10.973 -23.390 -1.673 1.00 86.19 601 THR A C 1
ATOM 4699 O O . THR A 1 601 ? 10.965 -24.203 -2.596 1.00 86.19 601 THR A O 1
ATOM 4702 N N . MET A 1 602 ? 10.601 -22.114 -1.840 1.00 86.56 602 MET A N 1
ATOM 4703 C CA . MET A 1 602 ? 10.379 -21.496 -3.154 1.00 86.56 602 MET A CA 1
ATOM 4704 C C . MET A 1 602 ? 11.718 -21.036 -3.737 1.00 86.56 602 MET A C 1
ATOM 4706 O O . MET A 1 602 ? 12.440 -20.284 -3.084 1.00 86.56 602 MET A O 1
ATOM 4710 N N . ILE A 1 603 ? 12.036 -21.458 -4.959 1.00 86.94 603 ILE A N 1
ATOM 4711 C CA . ILE A 1 603 ? 13.282 -21.113 -5.652 1.00 86.94 603 ILE A CA 1
ATOM 4712 C C . ILE A 1 603 ? 13.023 -20.408 -6.976 1.00 86.94 603 ILE A C 1
ATOM 4714 O O . ILE A 1 603 ? 12.023 -20.658 -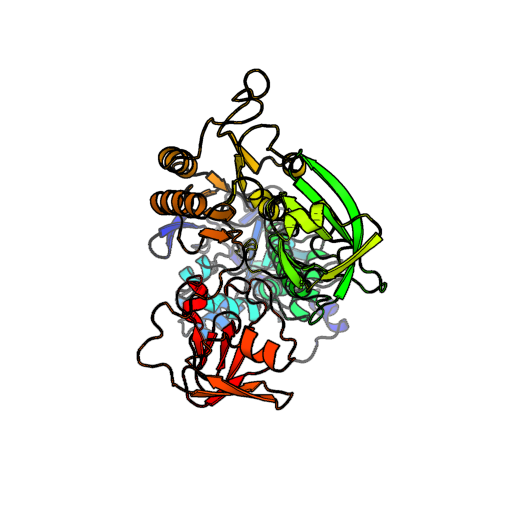7.644 1.00 86.94 603 ILE A O 1
ATOM 4718 N N . ARG A 1 604 ? 13.959 -19.553 -7.394 1.00 86.56 604 ARG A N 1
ATOM 4719 C CA . ARG A 1 604 ? 13.896 -18.825 -8.668 1.00 86.56 604 ARG A CA 1
ATOM 4720 C C . ARG A 1 604 ? 14.672 -19.591 -9.734 1.00 86.56 604 ARG A C 1
ATOM 4722 O O . ARG A 1 604 ? 15.873 -19.391 -9.894 1.00 86.56 604 ARG A O 1
ATOM 4729 N N . ILE A 1 605 ? 13.986 -20.428 -10.516 1.00 88.50 605 ILE A N 1
ATOM 4730 C CA . ILE A 1 605 ? 14.656 -21.366 -11.439 1.00 88.50 605 ILE A CA 1
ATOM 4731 C C . ILE A 1 605 ? 15.539 -20.691 -12.500 1.00 88.50 605 ILE A C 1
ATOM 4733 O O . ILE A 1 605 ? 16.423 -21.337 -13.050 1.00 88.50 605 ILE A O 1
ATOM 4737 N N . CYS A 1 606 ? 15.356 -19.395 -12.779 1.00 82.38 606 CYS A N 1
ATOM 4738 C CA . CYS A 1 606 ? 16.204 -18.663 -13.720 1.00 82.38 606 CYS A CA 1
ATOM 4739 C C . CYS A 1 606 ? 17.635 -18.414 -13.247 1.00 82.38 606 CYS A C 1
ATOM 4741 O O . CYS A 1 606 ? 18.468 -18.065 -14.070 1.00 82.38 606 CYS A O 1
ATOM 4743 N N . CYS A 1 607 ? 17.910 -18.547 -11.952 1.00 81.56 607 CYS A N 1
ATOM 4744 C CA . CYS A 1 607 ? 19.249 -18.387 -11.389 1.00 81.56 607 CYS A CA 1
ATOM 4745 C C . CYS A 1 607 ? 19.639 -19.534 -10.453 1.00 81.56 607 CYS A C 1
ATOM 4747 O O . CYS A 1 607 ? 20.669 -19.455 -9.792 1.00 81.56 607 CYS A O 1
ATOM 4749 N N . SER A 1 608 ? 18.832 -20.593 -10.394 1.00 87.06 608 SER A N 1
ATOM 4750 C CA . SER A 1 608 ? 19.094 -21.768 -9.570 1.00 87.06 608 SER A CA 1
ATOM 4751 C C . SER A 1 608 ? 19.629 -22.933 -10.402 1.00 87.06 608 SER A C 1
ATOM 4753 O O . SER A 1 608 ? 19.247 -23.100 -11.560 1.00 87.06 608 SER A O 1
ATOM 4755 N N . VAL A 1 609 ? 20.459 -23.761 -9.774 1.00 89.06 609 VAL A N 1
ATOM 4756 C CA . VAL A 1 609 ? 20.963 -25.058 -10.246 1.00 89.06 609 VAL A CA 1
ATOM 4757 C C . VAL A 1 609 ? 20.704 -26.134 -9.179 1.00 89.06 609 VAL A C 1
ATOM 4759 O O . VAL A 1 609 ? 20.492 -25.787 -8.012 1.00 89.06 609 VAL A O 1
ATOM 4762 N N . PRO A 1 610 ? 20.700 -27.432 -9.527 1.00 90.38 610 PRO A N 1
ATOM 4763 C CA . PRO A 1 610 ? 20.646 -28.507 -8.538 1.00 90.38 610 PRO A CA 1
ATOM 4764 C C . PRO A 1 610 ? 21.832 -28.473 -7.568 1.00 90.38 610 PRO A C 1
ATOM 4766 O O . PRO A 1 610 ? 22.969 -28.221 -7.958 1.00 90.38 610 PRO A O 1
ATOM 4769 N N . ALA A 1 611 ? 21.562 -28.767 -6.299 1.00 89.19 611 ALA A N 1
ATOM 4770 C CA . ALA A 1 611 ? 22.561 -28.939 -5.242 1.00 89.19 611 ALA A CA 1
ATOM 4771 C C . ALA A 1 611 ? 22.582 -30.369 -4.669 1.00 89.19 611 ALA A C 1
ATOM 4773 O O . ALA A 1 611 ? 23.412 -30.691 -3.825 1.00 89.19 611 ALA A O 1
ATOM 4774 N N . SER A 1 612 ? 21.696 -31.243 -5.150 1.00 90.81 612 SER A N 1
ATOM 4775 C CA . SER A 1 612 ? 21.638 -32.672 -4.839 1.00 90.81 612 SER A CA 1
ATOM 4776 C C . SER A 1 612 ? 21.509 -33.496 -6.121 1.00 90.81 612 SER A C 1
ATOM 4778 O O . SER A 1 612 ? 21.080 -32.986 -7.151 1.00 90.81 612 SER A O 1
ATOM 4780 N N . LYS A 1 613 ? 21.843 -34.794 -6.056 1.00 93.12 613 LYS A N 1
ATOM 4781 C CA . LYS A 1 613 ? 21.765 -35.720 -7.208 1.00 93.12 613 LYS A CA 1
ATOM 4782 C C . LYS A 1 613 ? 20.352 -35.933 -7.758 1.00 93.12 613 LYS A C 1
ATOM 4784 O O . LYS A 1 613 ? 20.206 -36.407 -8.874 1.00 93.12 613 LYS A O 1
ATOM 4789 N N . LEU A 1 614 ? 19.335 -35.622 -6.962 1.00 92.06 614 LEU A N 1
ATOM 4790 C CA . LEU A 1 614 ? 17.931 -35.649 -7.344 1.00 92.06 614 LEU A CA 1
ATOM 4791 C C . LEU A 1 614 ? 17.299 -34.335 -6.899 1.00 92.06 614 LEU A C 1
ATOM 4793 O O . LEU A 1 614 ? 17.493 -33.948 -5.745 1.00 92.06 614 LEU A O 1
ATOM 4797 N N . LEU A 1 615 ? 16.555 -33.679 -7.783 1.00 92.75 615 LEU A N 1
ATOM 4798 C CA . LEU A 1 615 ? 15.775 -32.477 -7.501 1.00 92.75 615 LEU A CA 1
ATOM 4799 C C . LEU A 1 615 ? 14.388 -32.607 -8.138 1.00 92.75 615 LEU A C 1
ATOM 4801 O O . LEU A 1 615 ? 14.272 -32.825 -9.340 1.00 92.75 615 LEU A O 1
ATOM 4805 N N . GLU A 1 616 ? 13.334 -32.420 -7.350 1.00 92.44 616 GLU A N 1
ATOM 4806 C CA . GLU A 1 616 ? 11.949 -32.421 -7.830 1.00 92.44 616 GLU A CA 1
ATOM 4807 C C . GLU A 1 616 ? 11.298 -31.068 -7.550 1.00 92.44 616 GLU A C 1
ATOM 4809 O O . GLU A 1 616 ? 11.367 -30.558 -6.428 1.00 92.44 616 GLU A O 1
ATOM 4814 N N . LEU A 1 617 ? 10.645 -30.496 -8.561 1.00 91.19 617 LEU A N 1
ATOM 4815 C CA . LEU A 1 617 ? 10.014 -29.178 -8.501 1.00 91.19 617 LEU A CA 1
ATOM 4816 C C . LEU A 1 617 ? 8.506 -29.269 -8.750 1.00 91.19 617 LEU A C 1
ATOM 4818 O O . LEU A 1 617 ? 8.051 -30.046 -9.586 1.00 91.19 617 LEU A O 1
ATOM 4822 N N . GLU A 1 618 ? 7.729 -28.445 -8.053 1.00 88.69 618 GLU A N 1
ATOM 4823 C CA . GLU A 1 618 ? 6.294 -28.245 -8.280 1.00 88.69 618 GLU A CA 1
ATOM 4824 C C . GLU A 1 618 ? 6.117 -27.356 -9.520 1.00 88.69 618 GLU A C 1
ATOM 4826 O O . GLU A 1 618 ? 6.165 -26.132 -9.401 1.00 88.69 618 GLU A O 1
ATOM 4831 N N . PHE A 1 619 ? 6.032 -27.975 -10.706 1.00 77.44 619 PHE A N 1
ATOM 4832 C CA . PHE A 1 619 ? 5.997 -27.309 -12.016 1.00 77.44 619 PHE A CA 1
ATOM 4833 C C . PHE A 1 619 ? 4.575 -27.094 -12.552 1.00 77.44 619 PHE A C 1
ATOM 4835 O O . PHE A 1 619 ? 3.729 -28.010 -12.415 1.00 77.44 619 PHE A O 1
#